Protein AF-0000000071014205 (afdb_homodimer)

pLDDT: mean 85.42, std 15.35, range [27.34, 98.06]

Secondary structure (DSSP, 8-state):
---------HHHHHHHHHHHHHHHHHHH-GGG--HHHHHHHTT--HHHHHHHHSSHHHHHHHHHHHHHHHHHHHHHHHHHHHHTT---HHHHHHHHHHHIIIIIHHHHHHHHHTT-GGGGHHHHHHHHHHHHHHHTTS-TTSS-HHHHHHHHHHHHHHIIIIIHHHHHHTT--TTHHHHHHHHHHHHHHHSS---/---------HHHHHHHHHHHHHHHHHHH-GGG--HHHHHHHTT--HHHHHHHHSSHHHHHHHHHHHHHHHHHHHHHHHHHHIIIII--HHHHHHHHHHHIIIIIHHHHHHHHHTT-GGGGHHHHHHHHHHHHHHHTTS-TTSS-HHHHHHHHHHHHHHIIIIIHHHHHHTT--TTHHHHHHHHHHHHHHHSS---

Sequence (390 aa):
MSTIRKRLSPEQSRDAAIEAARALLVESGPQAVTLKAVAARIGRTHANLLHHFGSAADLQKALITHLADTITAQIGEAAKRARAGDQNPREVVDMTFDAFARGAGAMASWMILSGNQDALDPILEAIHRLVDDLSEGHEPGRSSIHEETLQLVLTALGDALLGGPMAKALGLPRETARELALKSLVMSHLSSPAVMSTIRKRLSPEQSRDAAIEAARALLVESGPQAVTLKAVAARIGRTHANLLHHFGSAADLQKALITHLADTITAQIGEAAKRARAGDQNPREVVDMTFDAFARGAGAMASWMILSGNQDALDPILEAIHRLVDDLSEGHEPGRSSIHEETLQLVLTALGDALLGGPMAKALGLPRETARELALKSLVMSHLSSPAV

Radius of gyration: 23.27 Å; Cα contacts (8 Å, |Δi|>4): 461; chains: 2; bounding box: 62×55×77 Å

Solvent-accessible surface area (backbone atoms only — not comparable to full-atom values): 20514 Å² total; per-residue (Å²): 131,81,77,68,77,72,76,64,51,72,67,53,47,51,51,50,41,41,53,42,31,51,52,34,22,58,76,65,27,50,83,49,42,34,45,59,54,29,16,59,72,72,73,48,48,52,66,58,40,37,69,75,43,63,44,42,68,46,41,49,34,51,38,48,38,51,49,26,52,54,49,42,52,55,42,45,54,46,46,54,44,24,70,74,66,59,71,42,64,57,57,42,48,51,51,50,37,47,45,17,54,63,26,51,25,53,40,52,51,48,34,50,64,70,66,41,57,74,54,46,46,52,39,46,51,39,49,32,53,45,51,53,62,63,47,77,80,51,74,83,83,34,63,52,65,52,58,52,48,51,50,49,51,22,33,24,35,14,34,43,75,42,32,57,68,47,23,54,54,54,74,43,62,73,58,46,66,59,52,51,49,40,50,52,56,51,49,37,59,60,70,31,70,85,123,129,82,78,70,78,72,76,66,52,72,67,53,47,51,52,51,41,42,52,43,31,51,50,34,23,55,74,64,27,52,82,46,42,33,47,60,54,30,16,58,71,72,74,48,48,50,67,58,42,37,69,76,43,62,43,44,67,47,43,48,36,52,40,47,38,50,49,28,52,54,49,43,53,54,40,44,54,47,45,54,44,25,68,74,67,61,70,42,64,56,58,40,48,51,51,50,37,48,47,18,55,64,27,52,24,52,42,53,52,48,34,50,63,70,65,40,57,74,54,46,46,50,39,44,51,39,49,32,52,46,50,52,62,62,44,76,79,52,74,84,83,34,65,52,67,52,59,53,49,51,51,50,52,23,33,24,35,15,35,44,76,44,31,56,67,48,24,54,54,55,74,42,63,74,57,48,66,59,52,52,50,40,50,52,56,51,48,38,60,59,69,33,70,86,123

Organism: NCBI:txid2759526

Structure (mmCIF, N/CA/C/O backbone):
data_AF-0000000071014205-model_v1
#
loop_
_entity.id
_entity.type
_entity.pdbx_description
1 polymer 'TetR/AcrR family transcriptional regulator'
#
loop_
_atom_site.group_PDB
_atom_site.id
_atom_site.type_symbol
_atom_site.label_atom_id
_atom_site.label_alt_id
_atom_site.label_comp_id
_atom_site.label_asym_id
_atom_site.label_entity_id
_atom_site.label_seq_id
_atom_site.pdbx_PDB_ins_code
_atom_site.Cartn_x
_atom_site.Cartn_y
_atom_site.Cartn_z
_atom_site.occupancy
_atom_site.B_iso_or_equiv
_atom_site.auth_seq_id
_atom_site.auth_comp_id
_atom_site.auth_asym_id
_atom_site.auth_atom_id
_atom_site.pdbx_PDB_model_num
ATOM 1 N N . MET A 1 1 ? -27.219 -25.266 -38.219 1 40.22 1 MET A N 1
ATOM 2 C CA . MET A 1 1 ? -26.562 -26.031 -37.156 1 40.22 1 MET A CA 1
ATOM 3 C C . MET A 1 1 ? -26.438 -25.188 -35.906 1 40.22 1 MET A C 1
ATOM 5 O O . MET A 1 1 ? -25.875 -24.094 -35.938 1 40.22 1 MET A O 1
ATOM 9 N N . SER A 1 2 ? -27.422 -25.188 -35 1 43.88 2 SER A N 1
ATOM 10 C CA . SER A 1 2 ? -27.516 -24.406 -33.75 1 43.88 2 SER A CA 1
ATOM 11 C C . SER A 1 2 ? -26.266 -24.625 -32.906 1 43.88 2 SER A C 1
ATOM 13 O O . SER A 1 2 ? -25.875 -25.75 -32.625 1 43.88 2 SER A O 1
ATOM 15 N N . THR A 1 3 ? -25.297 -23.828 -33.062 1 46 3 THR A N 1
ATOM 16 C CA . THR A 1 3 ? -24.109 -23.906 -32.219 1 46 3 THR A CA 1
ATOM 17 C C . THR A 1 3 ? -24.5 -24.109 -30.75 1 46 3 THR A C 1
ATOM 19 O O . THR A 1 3 ? -25.156 -23.25 -30.156 1 46 3 THR A O 1
ATOM 22 N N . ILE A 1 4 ? -24.812 -25.266 -30.328 1 42.22 4 ILE A N 1
ATOM 23 C CA . ILE A 1 4 ? -25.062 -25.641 -28.953 1 42.22 4 ILE A CA 1
ATOM 24 C C . ILE A 1 4 ? -24.078 -24.922 -28.031 1 42.22 4 ILE A C 1
ATOM 26 O O . ILE A 1 4 ? -22.875 -25.062 -28.172 1 42.22 4 ILE A O 1
ATOM 30 N N . ARG A 1 5 ? -24.469 -23.828 -27.625 1 52 5 ARG A N 1
ATOM 31 C CA . ARG A 1 5 ? -23.703 -23.188 -26.562 1 52 5 ARG A CA 1
ATOM 32 C C . ARG A 1 5 ? -23.297 -24.188 -25.484 1 52 5 ARG A C 1
ATOM 34 O O . ARG A 1 5 ? -24.125 -24.688 -24.734 1 52 5 ARG A O 1
ATOM 41 N N . LYS A 1 6 ? -22.344 -25.031 -25.75 1 51.91 6 LYS A N 1
ATOM 42 C CA . LYS A 1 6 ? -21.812 -26.047 -24.859 1 51.91 6 LYS A CA 1
ATOM 43 C C . LYS A 1 6 ? -21.797 -25.547 -23.406 1 51.91 6 LYS A C 1
ATOM 45 O O . LYS A 1 6 ? -21.234 -24.484 -23.125 1 51.91 6 LYS A O 1
ATOM 50 N N . ARG A 1 7 ? -22.656 -26.094 -22.578 1 61.53 7 ARG A N 1
ATOM 51 C CA . ARG A 1 7 ? -22.766 -25.828 -21.156 1 61.53 7 ARG A CA 1
ATOM 52 C C . ARG A 1 7 ? -21.406 -26.031 -20.469 1 61.53 7 ARG A C 1
ATOM 54 O O . ARG A 1 7 ? -20.797 -27.078 -20.594 1 61.53 7 ARG A O 1
ATOM 61 N N . LEU A 1 8 ? -20.734 -24.922 -20.188 1 65.25 8 LEU A N 1
ATOM 62 C CA . LEU A 1 8 ? -19.484 -25.031 -19.469 1 65.25 8 LEU A CA 1
ATOM 63 C C . LEU A 1 8 ? -19.641 -25.891 -18.219 1 65.25 8 LEU A C 1
ATOM 65 O O . LEU A 1 8 ? -20.688 -25.875 -17.578 1 65.25 8 LEU A O 1
ATOM 69 N N . SER A 1 9 ? -18.719 -26.938 -18.094 1 75.25 9 SER A N 1
ATOM 70 C CA . SER A 1 9 ? -18.688 -27.672 -16.828 1 75.25 9 SER A CA 1
ATOM 71 C C . SER A 1 9 ? -18.594 -26.734 -15.641 1 75.25 9 SER A C 1
ATOM 73 O O . SER A 1 9 ? -18.234 -25.562 -15.797 1 75.25 9 SER A O 1
ATOM 75 N N . PRO A 1 10 ? -19.078 -27.109 -14.5 1 73.69 10 PRO A N 1
ATOM 76 C CA . PRO A 1 10 ? -18.969 -26.281 -13.297 1 73.69 10 PRO A CA 1
ATOM 77 C C . PRO A 1 10 ? -17.547 -25.734 -13.078 1 73.69 10 PRO A C 1
ATOM 79 O O . PRO A 1 10 ? -17.391 -24.594 -12.672 1 73.69 10 PRO A O 1
ATOM 82 N N . GLU A 1 11 ? -16.609 -26.516 -13.336 1 78.19 11 GLU A N 1
ATOM 83 C CA . GLU A 1 11 ? -15.227 -26.094 -13.203 1 78.19 11 GLU A CA 1
ATOM 84 C C . GLU A 1 11 ? -14.867 -25.016 -14.219 1 78.19 11 GLU A C 1
ATOM 86 O O . GLU A 1 11 ? -14.188 -24.047 -13.891 1 78.19 11 GLU A O 1
ATOM 91 N N . GLN A 1 12 ? -15.273 -25.188 -15.391 1 82.62 12 GLN A N 1
ATOM 92 C CA . GLN A 1 12 ? -15.031 -24.203 -16.438 1 82.62 12 GLN A CA 1
ATOM 93 C C . GLN A 1 12 ? -15.734 -22.875 -16.125 1 82.62 12 GLN A C 1
ATOM 95 O O . GLN A 1 12 ? -15.203 -21.797 -16.406 1 82.62 12 GLN A O 1
ATOM 100 N N . SER A 1 13 ? -16.891 -23.047 -15.508 1 84.69 13 SER A N 1
ATOM 101 C CA . SER A 1 13 ? -17.656 -21.859 -15.125 1 84.69 13 SER A CA 1
ATOM 102 C C . SER A 1 13 ? -16.953 -21.078 -14.016 1 84.69 13 SER A C 1
ATOM 104 O O . SER A 1 13 ? -16.906 -19.844 -14.039 1 84.69 13 SER A O 1
ATOM 106 N N . ARG A 1 14 ? -16.359 -21.828 -13.102 1 91.19 14 ARG A N 1
ATOM 107 C CA . ARG A 1 14 ? -15.633 -21.203 -12 1 91.19 14 ARG A CA 1
ATOM 108 C C . ARG A 1 14 ? -14.398 -20.453 -12.516 1 91.19 14 ARG A C 1
ATOM 110 O O . ARG A 1 14 ? -14.125 -19.328 -12.086 1 91.19 14 ARG A O 1
ATOM 117 N N . ASP A 1 15 ? -13.727 -21.078 -13.477 1 93.19 15 ASP A N 1
ATOM 118 C CA . ASP A 1 15 ? -12.539 -20.453 -14.062 1 93.19 15 ASP A CA 1
ATOM 119 C C . ASP A 1 15 ? -12.906 -19.203 -14.844 1 93.19 15 ASP A C 1
ATOM 121 O O . ASP A 1 15 ? -12.203 -18.188 -14.773 1 93.19 15 ASP A O 1
ATOM 125 N N . ALA A 1 16 ? -13.945 -19.297 -15.531 1 95.06 16 ALA A N 1
ATOM 126 C CA . ALA A 1 16 ? -14.422 -18.141 -16.281 1 95.06 16 ALA A CA 1
ATOM 127 C C . ALA A 1 16 ? -14.781 -16.984 -15.344 1 95.06 16 ALA A C 1
ATOM 129 O O . ALA A 1 16 ? -14.523 -15.82 -15.656 1 95.06 16 ALA A O 1
ATOM 130 N N . ALA A 1 17 ? -15.352 -17.359 -14.234 1 96.88 17 ALA A N 1
ATOM 131 C CA . ALA A 1 17 ? -15.734 -16.344 -13.242 1 96.88 17 ALA A CA 1
ATOM 132 C C . ALA A 1 17 ? -14.5 -15.672 -12.656 1 96.88 17 ALA A C 1
ATOM 134 O O . ALA A 1 17 ? -14.484 -14.445 -12.469 1 96.88 17 ALA A O 1
ATOM 135 N N . ILE A 1 18 ? -13.523 -16.453 -12.414 1 96.88 18 ILE A N 1
ATOM 136 C CA . ILE A 1 18 ? -12.289 -15.914 -11.852 1 96.88 18 ILE A CA 1
ATOM 137 C C . ILE A 1 18 ? -11.625 -14.977 -12.859 1 96.88 18 ILE A C 1
ATOM 139 O O . ILE A 1 18 ? -11.156 -13.898 -12.492 1 96.88 18 ILE A O 1
ATOM 143 N N . GLU A 1 19 ? -11.633 -15.344 -14.117 1 96.81 19 GLU A N 1
ATOM 144 C CA . GLU A 1 19 ? -11.047 -14.508 -15.156 1 96.81 19 GLU A CA 1
ATOM 145 C C . GLU A 1 19 ? -11.836 -13.211 -15.32 1 96.81 19 GLU A C 1
ATOM 147 O O . GLU A 1 19 ? -11.25 -12.141 -15.508 1 96.81 19 GLU A O 1
ATOM 152 N N . ALA A 1 20 ? -13.086 -13.352 -15.242 1 97.88 20 ALA A N 1
ATOM 153 C CA . ALA A 1 20 ? -13.945 -12.172 -15.305 1 97.88 20 ALA A CA 1
ATOM 154 C C . ALA A 1 20 ? -13.711 -11.25 -14.109 1 97.88 20 ALA A C 1
ATOM 156 O O . ALA A 1 20 ? -13.664 -10.031 -14.258 1 97.88 20 ALA A O 1
ATOM 157 N N . ALA A 1 21 ? -13.602 -11.852 -12.969 1 98 21 ALA A N 1
ATOM 158 C CA . ALA A 1 21 ? -13.312 -11.094 -11.758 1 98 21 ALA A CA 1
ATOM 159 C C . ALA A 1 21 ? -11.992 -10.336 -11.883 1 98 21 ALA A C 1
ATOM 161 O O . ALA A 1 21 ? -11.906 -9.164 -11.5 1 98 21 ALA A O 1
ATOM 162 N N . ARG A 1 22 ? -11.023 -11 -12.375 1 97 22 ARG A N 1
ATOM 163 C CA . ARG A 1 22 ? -9.727 -10.367 -12.586 1 97 22 ARG A CA 1
ATOM 164 C C . ARG A 1 22 ? -9.844 -9.172 -13.531 1 97 22 ARG A C 1
ATOM 166 O O . ARG A 1 22 ? -9.258 -8.117 -13.281 1 97 22 ARG A O 1
ATOM 173 N N . ALA A 1 23 ? -10.562 -9.344 -14.594 1 97.56 23 ALA A N 1
ATOM 174 C CA . ALA A 1 23 ? -10.75 -8.258 -15.562 1 97.56 23 ALA A CA 1
ATOM 175 C C . ALA A 1 23 ? -11.438 -7.059 -14.906 1 97.56 23 ALA A C 1
ATOM 177 O O . ALA A 1 23 ? -11.023 -5.914 -15.117 1 97.56 23 ALA A O 1
ATOM 178 N N . LEU A 1 24 ? -12.445 -7.312 -14.148 1 97.62 24 LEU A N 1
ATOM 179 C CA . LEU A 1 24 ? -13.156 -6.25 -13.438 1 97.62 24 LEU A CA 1
ATOM 180 C C . LEU A 1 24 ? -12.227 -5.539 -12.461 1 97.62 24 LEU A C 1
ATOM 182 O O . LEU A 1 24 ? -12.281 -4.312 -12.328 1 97.62 24 LEU A O 1
ATOM 186 N N . LEU A 1 25 ? -11.445 -6.309 -11.805 1 96.56 25 LEU A N 1
ATOM 187 C CA . LEU A 1 25 ? -10.469 -5.762 -10.867 1 96.56 25 LEU A CA 1
ATOM 188 C C . LEU A 1 25 ? -9.539 -4.777 -11.562 1 96.56 25 LEU A C 1
ATOM 190 O O . LEU A 1 25 ? -9.32 -3.668 -11.07 1 96.56 25 LEU A O 1
ATOM 194 N N . VAL A 1 26 ? -9.047 -5.145 -12.688 1 95.12 26 VAL A N 1
ATOM 195 C CA . VAL A 1 26 ? -8.078 -4.336 -13.414 1 95.12 26 VAL A CA 1
ATOM 196 C C . VAL A 1 26 ? -8.766 -3.107 -14.008 1 95.12 26 VAL A C 1
ATOM 198 O O . VAL A 1 26 ? -8.219 -2.006 -13.977 1 95.12 26 VAL A O 1
ATOM 201 N N . GLU A 1 27 ? -9.969 -3.258 -14.438 1 94.88 27 GLU A N 1
ATOM 202 C CA . GLU A 1 27 ? -10.695 -2.209 -15.148 1 94.88 27 GLU A CA 1
ATOM 203 C C . GLU A 1 27 ? -11.281 -1.188 -14.172 1 94.88 27 GLU A C 1
ATOM 205 O O . GLU A 1 27 ? -11.297 0.01 -14.461 1 94.88 27 GLU A O 1
ATOM 210 N N . SER A 1 28 ? -11.797 -1.738 -13.008 1 94.19 28 SER A N 1
ATOM 211 C CA . SER A 1 28 ? -12.641 -0.87 -12.203 1 94.19 28 SER A CA 1
ATOM 212 C C . SER A 1 28 ? -12.266 -0.939 -10.727 1 94.19 28 SER A C 1
ATOM 214 O O . SER A 1 28 ? -12.844 -0.231 -9.898 1 94.19 28 SER A O 1
ATOM 216 N N . GLY A 1 29 ? -11.273 -1.755 -10.414 1 94.38 29 GLY A N 1
ATOM 217 C CA . GLY A 1 29 ? -10.828 -1.83 -9.031 1 94.38 29 GLY A CA 1
ATOM 218 C C . GLY A 1 29 ? -11.531 -2.912 -8.234 1 94.38 29 GLY A C 1
ATOM 219 O O . GLY A 1 29 ? -12.453 -3.557 -8.734 1 94.38 29 GLY A O 1
ATOM 220 N N . PRO A 1 30 ? -11.141 -3.143 -7 1 94.19 30 PRO A N 1
ATOM 221 C CA . PRO A 1 30 ? -11.625 -4.273 -6.203 1 94.19 30 PRO A CA 1
ATOM 222 C C . PRO A 1 30 ? -13.102 -4.152 -5.836 1 94.19 30 PRO A C 1
ATOM 224 O O . PRO A 1 30 ? -13.789 -5.164 -5.676 1 94.19 30 PRO A O 1
ATOM 227 N N . GLN A 1 31 ? -13.609 -2.98 -5.688 1 90.75 31 GLN A N 1
ATOM 228 C CA . GLN A 1 31 ? -15 -2.773 -5.324 1 90.75 31 GLN A CA 1
ATOM 229 C C . GLN A 1 31 ? -15.938 -3.291 -6.414 1 90.75 31 GLN A C 1
ATOM 231 O O . GLN A 1 31 ? -17.109 -3.574 -6.152 1 90.75 31 GLN A O 1
ATOM 236 N N . ALA A 1 32 ? -15.461 -3.41 -7.559 1 95.19 32 ALA A N 1
ATOM 237 C CA . ALA A 1 32 ? -16.266 -3.822 -8.703 1 95.19 32 ALA A CA 1
ATOM 238 C C . ALA A 1 32 ? -16.375 -5.344 -8.781 1 95.19 32 ALA A C 1
ATOM 240 O O . ALA A 1 32 ? -17.188 -5.879 -9.531 1 95.19 32 ALA A O 1
ATOM 241 N N . VAL A 1 33 ? -15.562 -6.035 -8.031 1 96.5 33 VAL A N 1
ATOM 242 C CA . VAL A 1 33 ? -15.555 -7.492 -8.062 1 96.5 33 VAL A CA 1
ATOM 243 C C . VAL A 1 33 ? -16.688 -8.031 -7.184 1 96.5 33 VAL A C 1
ATOM 245 O O . VAL A 1 33 ? -16.453 -8.461 -6.055 1 96.5 33 VAL A O 1
ATOM 248 N N . THR A 1 34 ? -17.891 -7.984 -7.715 1 96.81 34 THR A N 1
ATOM 249 C CA . THR A 1 34 ? -19.094 -8.484 -7.035 1 96.81 34 THR A CA 1
ATOM 250 C C . THR A 1 34 ? -19.672 -9.688 -7.773 1 96.81 34 THR A C 1
ATOM 252 O O . THR A 1 34 ? -19.359 -9.922 -8.945 1 96.81 34 THR A O 1
ATOM 255 N N . LEU A 1 35 ? -20.484 -10.43 -6.988 1 97.44 35 LEU A N 1
ATOM 256 C CA . LEU A 1 35 ? -21.141 -11.57 -7.617 1 97.44 35 LEU A CA 1
ATOM 257 C C . LEU A 1 35 ? -22 -11.117 -8.797 1 97.44 35 LEU A C 1
ATOM 259 O O . LEU A 1 35 ? -21.969 -11.734 -9.867 1 97.44 35 LEU A O 1
ATOM 263 N N . LYS A 1 36 ? -22.719 -10.023 -8.617 1 97.38 36 LYS A N 1
ATOM 264 C CA . LYS A 1 36 ? -23.609 -9.5 -9.656 1 97.38 36 LYS A CA 1
ATOM 265 C C . LYS A 1 36 ? -22.812 -9.078 -10.891 1 97.38 36 LYS A C 1
ATOM 267 O O . LYS A 1 36 ? -23.172 -9.453 -12.016 1 97.38 36 LYS A O 1
ATOM 272 N N . ALA A 1 37 ? -21.766 -8.352 -10.781 1 97.62 37 ALA A N 1
ATOM 273 C CA . ALA A 1 37 ? -20.969 -7.84 -11.898 1 97.62 37 ALA A CA 1
ATOM 274 C C . ALA A 1 37 ? -20.281 -8.977 -12.648 1 97.62 37 ALA A C 1
ATOM 276 O O . ALA A 1 37 ? -20.25 -8.984 -13.883 1 97.62 37 ALA A O 1
ATOM 277 N N . VAL A 1 38 ? -19.719 -9.938 -11.898 1 97.94 38 VAL A N 1
ATOM 278 C CA . VAL A 1 38 ? -19.031 -11.062 -12.508 1 97.94 38 VAL A CA 1
ATOM 279 C C . VAL A 1 38 ? -20.031 -11.938 -13.273 1 97.94 38 VAL A C 1
ATOM 281 O O . VAL A 1 38 ? -19.75 -12.359 -14.398 1 97.94 38 VAL A O 1
ATOM 284 N N . ALA A 1 39 ? -21.172 -12.18 -12.648 1 97.31 39 ALA A N 1
ATOM 285 C CA . ALA A 1 39 ? -22.203 -12.977 -13.297 1 97.31 39 ALA A CA 1
ATOM 286 C C . ALA A 1 39 ? -22.609 -12.352 -14.633 1 97.31 39 ALA A C 1
ATOM 288 O O . ALA A 1 39 ? -22.688 -13.055 -15.648 1 97.31 39 ALA A O 1
ATOM 289 N N . ALA A 1 40 ? -22.828 -11.086 -14.648 1 97.06 40 ALA A N 1
ATOM 290 C CA . ALA A 1 40 ? -23.219 -10.367 -15.852 1 97.06 40 ALA A CA 1
ATOM 291 C C . ALA A 1 40 ? -22.156 -10.484 -16.938 1 97.06 40 ALA A C 1
ATOM 293 O O . ALA A 1 40 ? -22.484 -10.672 -18.109 1 97.06 40 ALA A O 1
ATOM 294 N N . ARG A 1 41 ? -20.969 -10.469 -16.562 1 96.19 41 ARG A N 1
ATOM 295 C CA . ARG A 1 41 ? -19.859 -10.477 -17.516 1 96.19 41 ARG A CA 1
ATOM 296 C C . ARG A 1 41 ? -19.734 -11.828 -18.188 1 96.19 41 ARG A C 1
ATOM 298 O O . ARG A 1 41 ? -19.328 -11.906 -19.359 1 96.19 41 ARG A O 1
ATOM 305 N N . ILE A 1 42 ? -20.062 -12.867 -17.516 1 96 42 ILE A N 1
ATOM 306 C CA . ILE A 1 42 ? -19.859 -14.188 -18.094 1 96 42 ILE A CA 1
ATOM 307 C C . ILE A 1 42 ? -21.203 -14.766 -18.547 1 96 42 ILE A C 1
ATOM 309 O O . ILE A 1 42 ? -21.297 -15.953 -18.875 1 96 42 ILE A O 1
ATOM 313 N N . GLY A 1 43 ? -22.25 -13.961 -18.469 1 95.44 43 GLY A N 1
ATOM 314 C CA . GLY A 1 43 ? -23.562 -14.375 -18.953 1 95.44 43 GLY A CA 1
ATOM 315 C C . GLY A 1 43 ? -24.219 -15.414 -18.062 1 95.44 43 GLY A C 1
ATOM 316 O O . GLY A 1 43 ? -24.797 -16.375 -18.562 1 95.44 43 GLY A O 1
ATOM 317 N N . ARG A 1 44 ? -24.062 -15.281 -16.781 1 95.25 44 ARG A N 1
ATOM 318 C CA . ARG A 1 44 ? -24.703 -16.156 -15.812 1 95.25 44 ARG A CA 1
ATOM 319 C C . ARG A 1 44 ? -25.562 -15.336 -14.844 1 95.25 44 ARG A C 1
ATOM 321 O O . ARG A 1 44 ? -25.531 -14.109 -14.859 1 95.25 44 ARG A O 1
ATOM 328 N N . THR A 1 45 ? -26.297 -16.094 -14.039 1 93.81 45 THR A N 1
ATOM 329 C CA . THR A 1 45 ? -27.156 -15.422 -13.062 1 93.81 45 THR A CA 1
ATOM 330 C C . THR A 1 45 ? -26.406 -15.219 -11.742 1 93.81 45 THR A C 1
ATOM 332 O O . THR A 1 45 ? -25.438 -15.93 -11.453 1 93.81 45 THR A O 1
ATOM 335 N N . HIS A 1 46 ? -26.906 -14.211 -10.984 1 94.88 46 HIS A N 1
ATOM 336 C CA . HIS A 1 46 ? -26.406 -14.008 -9.633 1 94.88 46 HIS A CA 1
ATOM 337 C C . HIS A 1 46 ? -26.516 -15.281 -8.805 1 94.88 46 HIS A C 1
ATOM 339 O O . HIS A 1 46 ? -25.594 -15.625 -8.062 1 94.88 46 HIS A O 1
ATOM 345 N N . ALA A 1 47 ? -27.594 -16.016 -8.992 1 93.75 47 ALA A N 1
ATOM 346 C CA . ALA A 1 47 ? -27.844 -17.25 -8.258 1 93.75 47 ALA A CA 1
ATOM 347 C C . ALA A 1 47 ? -26.797 -18.297 -8.586 1 93.75 47 ALA A C 1
ATOM 349 O O . ALA A 1 47 ? -26.359 -19.047 -7.711 1 93.75 47 ALA A O 1
ATOM 350 N N . ASN A 1 48 ? -26.469 -18.359 -9.766 1 93.5 48 ASN A N 1
ATOM 351 C CA . ASN A 1 48 ? -25.438 -19.297 -10.211 1 93.5 48 ASN A CA 1
ATOM 352 C C . ASN A 1 48 ? -24.094 -19.031 -9.523 1 93.5 48 ASN A C 1
ATOM 354 O O . ASN A 1 48 ? -23.453 -19.953 -9.031 1 93.5 48 ASN A O 1
ATOM 358 N N . LEU A 1 49 ? -23.672 -17.75 -9.445 1 95.19 49 LEU A N 1
ATOM 359 C CA . LEU A 1 49 ? -22.406 -17.375 -8.805 1 95.19 49 LEU A CA 1
ATOM 360 C C . LEU A 1 49 ? -22.484 -17.594 -7.297 1 95.19 49 LEU A C 1
ATOM 362 O O . LEU A 1 49 ? -21.5 -18 -6.668 1 95.19 49 LEU A O 1
ATOM 366 N N . LEU A 1 50 ? -23.672 -17.281 -6.766 1 94.94 50 LEU A N 1
ATOM 367 C CA . LEU A 1 50 ? -23.875 -17.516 -5.34 1 94.94 50 LEU A CA 1
ATOM 368 C C . LEU A 1 50 ? -23.688 -18.984 -4.988 1 94.94 50 LEU A C 1
ATOM 370 O O . LEU A 1 50 ? -23.125 -19.312 -3.939 1 94.94 50 LEU A O 1
ATOM 374 N N . HIS A 1 51 ? -24.141 -19.828 -5.836 1 93.88 51 HIS A N 1
ATOM 375 C CA . HIS A 1 51 ? -23.984 -21.266 -5.637 1 93.88 51 HIS A CA 1
ATOM 376 C C . HIS A 1 51 ? -22.531 -21.688 -5.676 1 93.88 51 HIS A C 1
ATOM 378 O O . HIS A 1 51 ? -22.078 -22.5 -4.867 1 93.88 51 HIS A O 1
ATOM 384 N N . HIS A 1 52 ? -21.734 -21.094 -6.523 1 93.38 52 HIS A N 1
ATOM 385 C CA . HIS A 1 52 ? -20.344 -21.484 -6.715 1 93.38 52 HIS A CA 1
ATOM 386 C C . HIS A 1 52 ? -19.453 -20.875 -5.633 1 93.38 52 HIS A C 1
ATOM 388 O O . HIS A 1 52 ? -18.531 -21.531 -5.148 1 93.38 52 HIS A O 1
ATOM 394 N N . PHE A 1 53 ? -19.672 -19.609 -5.238 1 95.25 53 PHE A N 1
ATOM 395 C CA . PHE A 1 53 ? -18.719 -18.906 -4.398 1 95.25 53 PHE A CA 1
ATOM 396 C C . PHE A 1 53 ? -19.312 -18.578 -3.037 1 95.25 53 PHE A C 1
ATOM 398 O O . PHE A 1 53 ? -18.594 -18.391 -2.059 1 95.25 53 PHE A O 1
ATOM 405 N N . GLY A 1 54 ? -20.578 -18.5 -2.969 1 94 54 GLY A N 1
ATOM 406 C CA . GLY A 1 54 ? -21.25 -18.219 -1.709 1 94 54 GLY A CA 1
ATOM 407 C C . GLY A 1 54 ? -21.422 -16.719 -1.457 1 94 54 GLY A C 1
ATOM 408 O O . GLY A 1 54 ? -22.531 -16.25 -1.221 1 94 54 GLY A O 1
ATOM 409 N N . SER A 1 55 ? -20.281 -15.922 -1.485 1 93.44 55 SER A N 1
ATOM 410 C CA . SER A 1 55 ? -20.328 -14.484 -1.224 1 93.44 55 SER A CA 1
ATOM 411 C C . SER A 1 55 ? -19.312 -13.734 -2.074 1 93.44 55 SER A C 1
ATOM 413 O O . SER A 1 55 ? -18.438 -14.352 -2.697 1 93.44 55 SER A O 1
ATOM 415 N N . ALA A 1 56 ? -19.484 -12.453 -2.111 1 91.94 56 ALA A N 1
ATOM 416 C CA . ALA A 1 56 ? -18.5 -11.625 -2.799 1 91.94 56 ALA A CA 1
ATOM 417 C C . ALA A 1 56 ? -17.125 -11.758 -2.158 1 91.94 56 ALA A C 1
ATOM 419 O O . ALA A 1 56 ? -16.094 -11.789 -2.857 1 91.94 56 ALA A O 1
ATOM 420 N N . ALA A 1 57 ? -17.094 -11.898 -0.835 1 90.5 57 ALA A N 1
ATOM 421 C CA . ALA A 1 57 ? -15.844 -12.07 -0.106 1 90.5 57 ALA A CA 1
ATOM 422 C C . ALA A 1 57 ? -15.164 -13.383 -0.49 1 90.5 57 ALA A C 1
ATOM 424 O O . ALA A 1 57 ? -13.945 -13.422 -0.679 1 90.5 57 ALA A O 1
ATOM 425 N N . ASP A 1 58 ? -15.93 -14.375 -0.644 1 92.62 58 ASP A N 1
ATOM 426 C CA . ASP A 1 58 ? -15.375 -15.672 -1.015 1 92.62 58 ASP A CA 1
ATOM 427 C C . ASP A 1 58 ? -14.891 -15.664 -2.465 1 92.62 58 ASP A C 1
ATOM 429 O O . ASP A 1 58 ? -13.906 -16.328 -2.797 1 92.62 58 ASP A O 1
ATOM 433 N N . LEU A 1 59 ? -15.648 -14.984 -3.312 1 94.75 59 LEU A N 1
ATOM 434 C CA . LEU A 1 59 ? -15.195 -14.797 -4.684 1 94.75 59 LEU A CA 1
ATOM 435 C C . LEU A 1 59 ? -13.859 -14.055 -4.719 1 94.75 59 LEU A C 1
ATOM 437 O O . LEU A 1 59 ? -12.945 -14.453 -5.441 1 94.75 59 LEU A O 1
ATOM 441 N N . GLN A 1 60 ? -13.719 -13.023 -3.979 1 93.5 60 GLN A N 1
ATOM 442 C CA . GLN A 1 60 ? -12.484 -12.25 -3.906 1 93.5 60 GLN A CA 1
ATOM 443 C C . GLN A 1 60 ? -11.344 -13.086 -3.348 1 93.5 60 GLN A C 1
ATOM 445 O O . GLN A 1 60 ? -10.211 -13 -3.83 1 93.5 60 GLN A O 1
ATOM 450 N N . LYS A 1 61 ? -11.656 -13.914 -2.361 1 92.56 61 LYS A N 1
ATOM 451 C CA . LYS A 1 61 ? -10.656 -14.836 -1.814 1 92.56 61 LYS A CA 1
ATOM 452 C C . LYS A 1 61 ? -10.172 -15.812 -2.877 1 92.56 61 LYS A C 1
ATOM 454 O O . LYS A 1 61 ? -8.969 -16.078 -2.977 1 92.56 61 LYS A O 1
ATOM 459 N N . ALA A 1 62 ? -11.133 -16.297 -3.623 1 93.81 62 ALA A N 1
ATOM 460 C CA . ALA A 1 62 ? -10.773 -17.203 -4.703 1 93.81 62 ALA A CA 1
ATOM 461 C C . ALA A 1 62 ? -9.898 -16.516 -5.742 1 93.81 62 ALA A C 1
ATOM 463 O O . ALA A 1 62 ? -8.93 -17.094 -6.234 1 93.81 62 ALA A O 1
ATOM 464 N N . LEU A 1 63 ? -10.227 -15.32 -6.074 1 95.12 63 LEU A N 1
ATOM 465 C CA . LEU A 1 63 ? -9.469 -14.539 -7.047 1 95.12 63 LEU A CA 1
ATOM 466 C C . LEU A 1 63 ? -8.047 -14.289 -6.559 1 95.12 63 LEU A C 1
ATOM 468 O O . LEU A 1 63 ? -7.082 -14.531 -7.285 1 95.12 63 LEU A O 1
ATOM 472 N N . ILE A 1 64 ? -7.879 -13.836 -5.363 1 93.5 64 ILE A N 1
ATOM 473 C CA . ILE A 1 64 ? -6.555 -13.484 -4.859 1 93.5 64 ILE A CA 1
ATOM 474 C C . ILE A 1 64 ? -5.707 -14.75 -4.715 1 93.5 64 ILE A C 1
ATOM 476 O O . ILE A 1 64 ? -4.488 -14.711 -4.914 1 93.5 64 ILE A O 1
ATOM 480 N N . THR A 1 65 ? -6.332 -15.867 -4.352 1 92.5 65 THR A N 1
ATOM 481 C CA . THR A 1 65 ? -5.621 -17.141 -4.301 1 92.5 65 THR A CA 1
ATOM 482 C C . THR A 1 65 ? -5.082 -17.516 -5.68 1 92.5 65 THR A C 1
ATOM 484 O O . THR A 1 65 ? -3.912 -17.875 -5.816 1 92.5 65 THR A O 1
ATOM 487 N N . HIS A 1 66 ? -5.934 -17.328 -6.613 1 92.88 66 HIS A N 1
ATOM 488 C CA . HIS A 1 66 ? -5.527 -17.625 -7.984 1 92.88 66 HIS A CA 1
ATOM 489 C C . HIS A 1 66 ? -4.383 -16.703 -8.422 1 92.88 66 HIS A C 1
ATOM 491 O O . HIS A 1 66 ? -3.402 -17.172 -9.008 1 92.88 66 HIS A O 1
ATOM 497 N N . LEU A 1 67 ? -4.488 -15.477 -8.156 1 92.25 67 LEU A N 1
ATOM 498 C CA . LEU A 1 67 ? -3.447 -14.516 -8.508 1 92.25 67 LEU A CA 1
ATOM 499 C C . LEU A 1 67 ? -2.139 -14.844 -7.797 1 92.25 67 LEU A C 1
ATOM 501 O O . LEU A 1 67 ? -1.078 -14.883 -8.43 1 92.25 67 LEU A O 1
ATOM 505 N N . ALA A 1 68 ? -2.211 -15.109 -6.523 1 90.94 68 ALA A N 1
ATOM 506 C CA . ALA A 1 68 ? -1.024 -15.422 -5.734 1 90.94 68 ALA A CA 1
ATOM 507 C C . ALA A 1 68 ? -0.301 -16.641 -6.293 1 90.94 68 ALA A C 1
ATOM 509 O O . ALA A 1 68 ? 0.916 -16.625 -6.488 1 90.94 68 ALA A O 1
ATOM 510 N N . ASP A 1 69 ? -1.057 -17.656 -6.586 1 90 69 ASP A N 1
ATOM 511 C CA . ASP A 1 69 ? -0.476 -18.906 -7.09 1 90 69 ASP A CA 1
ATOM 512 C C . ASP A 1 69 ? 0.174 -18.688 -8.453 1 90 69 ASP A C 1
ATOM 514 O O . ASP A 1 69 ? 1.302 -19.125 -8.688 1 90 69 ASP A O 1
ATOM 518 N N . THR A 1 70 ? -0.496 -18.016 -9.281 1 89.06 70 THR A N 1
ATOM 519 C CA . THR A 1 70 ? -0.015 -17.797 -10.641 1 89.06 70 THR A CA 1
ATOM 520 C C . THR A 1 70 ? 1.209 -16.875 -10.633 1 89.06 70 THR A C 1
ATOM 522 O O . THR A 1 70 ? 2.211 -17.172 -11.289 1 89.06 70 THR A O 1
ATOM 525 N N . ILE A 1 71 ? 1.174 -15.883 -9.82 1 87.69 71 ILE A N 1
ATOM 526 C CA . ILE A 1 71 ? 2.238 -14.883 -9.773 1 87.69 71 ILE A CA 1
ATOM 527 C C . ILE A 1 71 ? 3.494 -15.5 -9.164 1 87.69 71 ILE A C 1
ATOM 529 O O . ILE A 1 71 ? 4.59 -15.367 -9.719 1 87.69 71 ILE A O 1
ATOM 533 N N . THR A 1 72 ? 3.309 -16.156 -8.07 1 89.12 72 THR A N 1
ATOM 534 C CA . THR A 1 72 ? 4.473 -16.734 -7.406 1 89.12 72 THR A CA 1
ATOM 535 C C . THR A 1 72 ? 5.094 -17.844 -8.266 1 89.12 72 THR A C 1
ATOM 537 O O . THR A 1 72 ? 6.312 -18 -8.281 1 89.12 72 THR A O 1
ATOM 540 N N . ALA A 1 73 ? 4.289 -18.562 -8.969 1 86.81 73 ALA A N 1
ATOM 541 C CA . ALA A 1 73 ? 4.812 -19.594 -9.859 1 86.81 73 ALA A CA 1
ATOM 542 C C . ALA A 1 73 ? 5.676 -18.984 -10.961 1 86.81 73 ALA A C 1
ATOM 544 O O . ALA A 1 73 ? 6.77 -19.469 -11.242 1 86.81 73 ALA A O 1
ATOM 545 N N . GLN A 1 74 ? 5.219 -17.922 -11.516 1 86.69 74 GLN A N 1
ATOM 546 C CA . GLN A 1 74 ? 5.934 -17.25 -12.602 1 86.69 74 GLN A CA 1
ATOM 547 C C . GLN A 1 74 ? 7.215 -16.594 -12.102 1 86.69 74 GLN A C 1
ATOM 549 O O . GLN A 1 74 ? 8.273 -16.734 -12.711 1 86.69 74 GLN A O 1
ATOM 554 N N . ILE A 1 75 ? 7.133 -15.938 -11.016 1 85.81 75 ILE A N 1
ATOM 555 C CA . ILE A 1 75 ? 8.297 -15.258 -10.445 1 85.81 75 ILE A CA 1
ATOM 556 C C . ILE A 1 75 ? 9.32 -16.297 -9.984 1 85.81 75 ILE A C 1
ATOM 558 O O . ILE A 1 75 ? 10.523 -16.078 -10.117 1 85.81 75 ILE A O 1
ATOM 562 N N . GLY A 1 76 ? 8.797 -17.375 -9.438 1 84.25 76 GLY A N 1
ATOM 563 C CA . GLY A 1 76 ? 9.672 -18.469 -9.008 1 84.25 76 GLY A CA 1
ATOM 564 C C . GLY A 1 76 ? 10.523 -19.031 -10.125 1 84.25 76 GLY A C 1
ATOM 565 O O . GLY A 1 76 ? 11.727 -19.25 -9.945 1 84.25 76 GLY A O 1
ATOM 566 N N . GLU A 1 77 ? 9.93 -19.188 -11.242 1 84.12 77 GLU A N 1
ATOM 567 C CA . GLU A 1 77 ? 10.664 -19.688 -12.398 1 84.12 77 GLU A CA 1
ATOM 568 C C . GLU A 1 77 ? 11.742 -18.703 -12.836 1 84.12 77 GLU A C 1
ATOM 570 O O . GLU A 1 77 ? 12.875 -19.109 -13.141 1 84.12 77 GLU A O 1
ATOM 575 N N . ALA A 1 78 ? 11.383 -17.469 -12.867 1 82 78 ALA A N 1
ATOM 576 C CA . ALA A 1 78 ? 12.336 -16.438 -13.25 1 82 78 ALA A CA 1
ATOM 577 C C . ALA A 1 78 ? 13.477 -16.344 -12.242 1 82 78 ALA A C 1
ATOM 579 O O . ALA A 1 78 ? 14.633 -16.156 -12.617 1 82 78 ALA A O 1
ATOM 580 N N . ALA A 1 79 ? 13.133 -16.453 -10.977 1 80 79 ALA A N 1
ATOM 581 C CA . ALA A 1 79 ? 14.117 -16.359 -9.914 1 80 79 ALA A CA 1
ATOM 582 C C . ALA A 1 79 ? 15.102 -17.516 -9.961 1 80 79 ALA A C 1
ATOM 584 O O . ALA A 1 79 ? 16.312 -17.344 -9.742 1 80 79 ALA A O 1
ATOM 585 N N . LYS A 1 80 ? 14.648 -18.688 -10.25 1 78.81 80 LYS A N 1
ATOM 586 C CA . LYS A 1 80 ? 15.508 -19.859 -10.375 1 78.81 80 LYS A CA 1
ATOM 587 C C . LYS A 1 80 ? 16.469 -19.719 -11.555 1 78.81 80 LYS A C 1
ATOM 589 O O . LYS A 1 80 ? 17.641 -20.062 -11.453 1 78.81 80 LYS A O 1
ATOM 594 N N . ARG A 1 81 ? 15.961 -19.125 -12.586 1 77 81 ARG A N 1
ATOM 595 C CA . ARG A 1 81 ? 16.812 -18.875 -13.758 1 77 81 ARG A CA 1
ATOM 596 C C . ARG A 1 81 ? 17.875 -17.844 -13.453 1 77 81 ARG A C 1
ATOM 598 O O . ARG A 1 81 ? 19.031 -18 -13.836 1 77 81 ARG A O 1
ATOM 605 N N . ALA A 1 82 ? 17.5 -16.781 -12.789 1 71.44 82 ALA A N 1
ATOM 606 C CA . ALA A 1 82 ? 18.422 -15.719 -12.445 1 71.44 82 ALA A CA 1
ATOM 607 C C . ALA A 1 82 ? 19.547 -16.219 -11.531 1 71.44 82 ALA A C 1
ATOM 609 O O . ALA A 1 82 ? 20.688 -15.805 -11.656 1 71.44 82 ALA A O 1
ATOM 610 N N . ARG A 1 83 ? 19.234 -17.047 -10.664 1 69.06 83 ARG A N 1
ATOM 611 C CA . ARG A 1 83 ? 20.219 -17.594 -9.727 1 69.06 83 ARG A CA 1
ATOM 612 C C . ARG A 1 83 ? 21.141 -18.594 -10.414 1 69.06 83 ARG A C 1
ATOM 614 O O . ARG A 1 83 ? 22.297 -18.75 -10.008 1 69.06 83 ARG A O 1
ATOM 621 N N . ALA A 1 84 ? 20.703 -19.328 -11.336 1 65.31 84 ALA A N 1
ATOM 622 C CA . ALA A 1 84 ? 21.5 -20.312 -12.062 1 65.31 84 ALA A CA 1
ATOM 623 C C . ALA A 1 84 ? 22.484 -19.641 -13.016 1 65.31 84 ALA A C 1
ATOM 625 O O . ALA A 1 84 ? 23.219 -20.312 -13.734 1 65.31 84 ALA A O 1
ATOM 626 N N . GLY A 1 85 ? 22.719 -18.344 -12.844 1 61.28 85 GLY A N 1
ATOM 627 C CA . GLY A 1 85 ? 23.75 -17.688 -13.625 1 61.28 85 GLY A CA 1
ATOM 628 C C . GLY A 1 85 ? 23.203 -16.766 -14.695 1 61.28 85 GLY A C 1
ATOM 629 O O . GLY A 1 85 ? 23.969 -16.078 -15.367 1 61.28 85 GLY A O 1
ATOM 630 N N . ASP A 1 86 ? 21.969 -16.922 -15.055 1 56.38 86 ASP A N 1
ATOM 631 C CA . ASP A 1 86 ? 21.422 -16 -16.047 1 56.38 86 ASP A CA 1
ATOM 632 C C . ASP A 1 86 ? 20.953 -14.703 -15.398 1 56.38 86 ASP A C 1
ATOM 634 O O . ASP A 1 86 ? 19.969 -14.102 -15.852 1 56.38 86 ASP A O 1
ATOM 638 N N . GLN A 1 87 ? 21.703 -13.984 -14.695 1 57.81 87 GLN A N 1
ATOM 639 C CA . GLN A 1 87 ? 21.703 -12.828 -13.805 1 57.81 87 GLN A CA 1
ATOM 640 C C . GLN A 1 87 ? 20.719 -11.766 -14.281 1 57.81 87 GLN A C 1
ATOM 642 O O . GLN A 1 87 ? 21.141 -10.719 -14.797 1 57.81 87 GLN A O 1
ATOM 647 N N . ASN A 1 88 ? 19.438 -12.141 -14.508 1 76.25 88 ASN A N 1
ATOM 648 C CA . ASN A 1 88 ? 18.703 -10.93 -14.859 1 76.25 88 ASN A CA 1
ATOM 649 C C . ASN A 1 88 ? 17.703 -10.547 -13.773 1 76.25 88 ASN A C 1
ATOM 651 O O . ASN A 1 88 ? 16.5 -10.812 -13.906 1 76.25 88 ASN A O 1
ATOM 655 N N . PRO A 1 89 ? 18.141 -10.039 -12.625 1 82.56 89 PRO A N 1
ATOM 656 C CA . PRO A 1 89 ? 17.25 -9.594 -11.555 1 82.56 89 PRO A CA 1
ATOM 657 C C . PRO A 1 89 ? 16.141 -8.68 -12.055 1 82.56 89 PRO A C 1
ATOM 659 O O . PRO A 1 89 ? 15.109 -8.531 -11.383 1 82.56 89 PRO A O 1
ATOM 662 N N . ARG A 1 90 ? 16.312 -8.18 -13.273 1 90.75 90 ARG A N 1
ATOM 663 C CA . ARG A 1 90 ? 15.32 -7.277 -13.844 1 90.75 90 ARG A CA 1
ATOM 664 C C . ARG A 1 90 ? 14.008 -8 -14.117 1 90.75 90 ARG A C 1
ATOM 666 O O . ARG A 1 90 ? 12.93 -7.453 -13.883 1 90.75 90 ARG A O 1
ATOM 673 N N . GLU A 1 91 ? 14.141 -9.172 -14.523 1 90.31 91 GLU A N 1
ATOM 674 C CA . GLU A 1 91 ? 12.938 -9.93 -14.836 1 90.31 91 GLU A CA 1
ATOM 675 C C . GLU A 1 91 ? 12.094 -10.164 -13.586 1 90.31 91 GLU A C 1
ATOM 677 O O . GLU A 1 91 ? 10.867 -10.031 -13.633 1 90.31 91 GLU A O 1
ATOM 682 N N . VAL A 1 92 ? 12.711 -10.492 -12.445 1 89.5 92 VAL A N 1
ATOM 683 C CA . VAL A 1 92 ? 12.023 -10.727 -11.188 1 89.5 92 VAL A CA 1
ATOM 684 C C . VAL A 1 92 ? 11.344 -9.445 -10.711 1 89.5 92 VAL A C 1
ATOM 686 O O . VAL A 1 92 ? 10.172 -9.453 -10.336 1 89.5 92 VAL A O 1
ATOM 689 N N . VAL A 1 93 ? 12.023 -8.367 -10.812 1 93.94 93 VAL A N 1
ATOM 690 C CA . VAL A 1 93 ? 11.5 -7.07 -10.391 1 93.94 93 VAL A CA 1
ATOM 691 C C . VAL A 1 93 ? 10.32 -6.68 -11.273 1 93.94 93 VAL A C 1
ATOM 693 O O . VAL A 1 93 ? 9.25 -6.332 -10.773 1 93.94 93 VAL A O 1
ATOM 696 N N . ASP A 1 94 ? 10.5 -6.816 -12.602 1 95.06 94 ASP A N 1
ATOM 697 C CA . ASP A 1 94 ? 9.461 -6.422 -13.547 1 95.06 94 ASP A CA 1
ATOM 698 C C . ASP A 1 94 ? 8.195 -7.254 -13.352 1 95.06 94 ASP A C 1
ATOM 700 O O . ASP A 1 94 ? 7.086 -6.715 -13.312 1 95.06 94 ASP A O 1
ATOM 704 N N . MET A 1 95 ? 8.359 -8.523 -13.172 1 93.5 95 MET A N 1
ATOM 705 C CA . MET A 1 95 ? 7.215 -9.414 -13.008 1 93.5 95 MET A CA 1
ATOM 706 C C . MET A 1 95 ? 6.473 -9.102 -11.711 1 93.5 95 MET A C 1
ATOM 708 O O . MET A 1 95 ? 5.242 -9.125 -11.672 1 93.5 95 MET A O 1
ATOM 712 N N . THR A 1 96 ? 7.219 -8.852 -10.664 1 94.19 96 THR A N 1
ATOM 713 C CA . THR A 1 96 ? 6.605 -8.555 -9.375 1 94.19 96 THR A CA 1
ATOM 714 C C . THR A 1 96 ? 5.82 -7.25 -9.438 1 94.19 96 THR A C 1
ATOM 716 O O . THR A 1 96 ? 4.645 -7.211 -9.078 1 94.19 96 THR A O 1
ATOM 719 N N . PHE A 1 97 ? 6.449 -6.176 -9.969 1 97.19 97 PHE A N 1
ATOM 720 C CA . PHE A 1 97 ? 5.785 -4.883 -10.062 1 97.19 97 PHE A CA 1
ATOM 721 C C . PHE A 1 97 ? 4.555 -4.969 -10.961 1 97.19 97 PHE A C 1
ATOM 723 O O . PHE A 1 97 ? 3.51 -4.398 -10.641 1 97.19 97 PHE A O 1
ATOM 730 N N . ASP A 1 98 ? 4.656 -5.691 -12.062 1 96.19 98 ASP A N 1
ATOM 731 C CA . ASP A 1 98 ? 3.533 -5.836 -12.977 1 96.19 98 ASP A CA 1
ATOM 732 C C . ASP A 1 98 ? 2.371 -6.57 -12.312 1 96.19 98 ASP A C 1
ATOM 734 O O . ASP A 1 98 ? 1.211 -6.195 -12.492 1 96.19 98 ASP A O 1
ATOM 738 N N . ALA A 1 99 ? 2.695 -7.602 -11.578 1 93.94 99 ALA A N 1
ATOM 739 C CA . ALA A 1 99 ? 1.659 -8.375 -10.906 1 93.94 99 ALA A CA 1
ATOM 740 C C . ALA A 1 99 ? 0.87 -7.508 -9.93 1 93.94 99 ALA A C 1
ATOM 742 O O . ALA A 1 99 ? -0.362 -7.555 -9.906 1 93.94 99 ALA A O 1
ATOM 743 N N . PHE A 1 100 ? 1.545 -6.719 -9.172 1 95.19 100 PHE A N 1
ATOM 744 C CA . PHE A 1 100 ? 0.878 -5.852 -8.211 1 95.19 100 PHE A CA 1
ATOM 745 C C . PHE A 1 100 ? 0.106 -4.746 -8.914 1 95.19 100 PHE A C 1
ATOM 747 O O . PHE A 1 100 ? -0.991 -4.379 -8.492 1 95.19 100 PHE A O 1
ATOM 754 N N . ALA A 1 101 ? 0.658 -4.25 -10.008 1 95.56 101 ALA A N 1
ATOM 755 C CA . ALA A 1 101 ? 0.026 -3.162 -10.75 1 95.56 101 ALA A CA 1
ATOM 756 C C . ALA A 1 101 ? -1.222 -3.65 -11.484 1 95.56 101 ALA A C 1
ATOM 758 O O . ALA A 1 101 ? -2.166 -2.885 -11.688 1 95.56 101 ALA A O 1
ATOM 759 N N . ARG A 1 102 ? -1.223 -4.918 -11.883 1 94 102 ARG A N 1
ATOM 760 C CA . ARG A 1 102 ? -2.328 -5.473 -12.648 1 94 102 ARG A CA 1
ATOM 761 C C . ARG A 1 102 ? -3.387 -6.078 -11.734 1 94 102 ARG A C 1
ATOM 763 O O . ARG A 1 102 ? -3.969 -7.117 -12.055 1 94 102 ARG A O 1
ATOM 770 N N . GLY A 1 103 ? -3.531 -5.516 -10.586 1 93.88 103 GLY A N 1
ATOM 771 C CA . GLY A 1 103 ? -4.707 -5.84 -9.797 1 93.88 103 GLY A CA 1
ATOM 772 C C . GLY A 1 103 ? -4.371 -6.484 -8.461 1 93.88 103 GLY A C 1
ATOM 773 O O . GLY A 1 103 ? -5.109 -6.32 -7.488 1 93.88 103 GLY A O 1
ATOM 774 N N . ALA A 1 104 ? -3.289 -7.285 -8.367 1 93.81 104 ALA A N 1
ATOM 775 C CA . ALA A 1 104 ? -2.984 -7.992 -7.129 1 93.81 104 ALA A CA 1
ATOM 776 C C . ALA A 1 104 ? -2.775 -7.012 -5.977 1 93.81 104 ALA A C 1
ATOM 778 O O . ALA A 1 104 ? -3.244 -7.246 -4.859 1 93.81 104 ALA A O 1
ATOM 779 N N . GLY A 1 105 ? -2.062 -5.887 -6.273 1 94.44 105 GLY A N 1
ATOM 780 C CA . GLY A 1 105 ? -1.848 -4.883 -5.25 1 94.44 105 GLY A CA 1
ATOM 781 C C . GLY A 1 105 ? -3.137 -4.258 -4.746 1 94.44 105 GLY A C 1
ATOM 782 O O . GLY A 1 105 ? -3.34 -4.133 -3.537 1 94.44 105 GLY A O 1
ATOM 783 N N . ALA A 1 106 ? -3.945 -3.92 -5.668 1 94.88 106 AL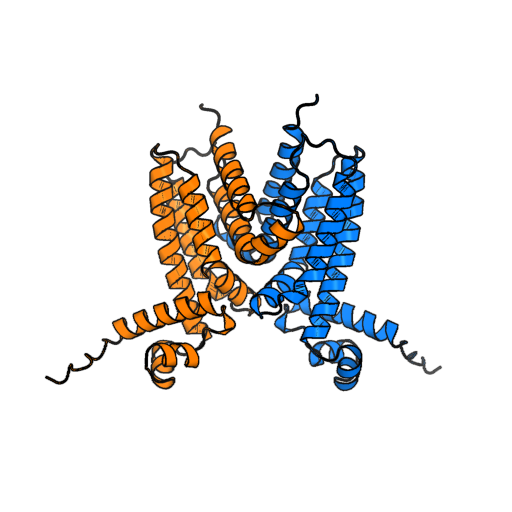A A N 1
ATOM 784 C CA . ALA A 1 106 ? -5.23 -3.316 -5.324 1 94.88 106 ALA A CA 1
ATOM 785 C C . ALA A 1 106 ? -6.105 -4.293 -4.547 1 94.88 106 ALA A C 1
ATOM 787 O O . ALA A 1 106 ? -6.695 -3.932 -3.525 1 94.88 106 ALA A O 1
ATOM 788 N N . MET A 1 107 ? -6.18 -5.52 -5.023 1 94.44 107 MET A N 1
ATOM 789 C CA . MET A 1 107 ? -7.031 -6.516 -4.383 1 94.44 107 MET A CA 1
ATOM 790 C C . MET A 1 107 ? -6.539 -6.82 -2.971 1 94.44 107 MET A C 1
ATOM 792 O O . MET A 1 107 ? -7.332 -6.852 -2.027 1 94.44 107 MET A O 1
ATOM 796 N N . ALA A 1 108 ? -5.246 -7.031 -2.822 1 93 108 ALA A N 1
ATOM 797 C CA . ALA A 1 108 ? -4.668 -7.312 -1.511 1 93 108 ALA A CA 1
ATOM 798 C C . ALA A 1 108 ? -4.938 -6.172 -0.535 1 93 108 ALA A C 1
ATOM 800 O O . ALA A 1 108 ? -5.395 -6.402 0.588 1 93 108 ALA A O 1
ATOM 801 N N . SER A 1 109 ? -4.691 -4.945 -0.944 1 94.25 109 SER A N 1
ATOM 802 C CA . SER A 1 109 ? -4.902 -3.779 -0.094 1 94.25 109 SER A CA 1
ATOM 803 C C . SER A 1 109 ? -6.367 -3.641 0.303 1 94.25 109 SER A C 1
ATOM 805 O O . SER A 1 109 ? -6.68 -3.365 1.463 1 94.25 109 SER A O 1
ATOM 807 N N . TRP A 1 110 ? -7.238 -3.873 -0.656 1 93.88 110 TRP A N 1
ATOM 808 C CA . TRP A 1 110 ? -8.672 -3.793 -0.399 1 93.88 110 TRP A CA 1
ATOM 809 C C . TRP A 1 110 ? -9.094 -4.812 0.654 1 93.88 110 TRP A C 1
ATOM 811 O O . TRP A 1 110 ? -9.836 -4.484 1.581 1 93.88 110 TRP A O 1
ATOM 821 N N . MET A 1 111 ? -8.648 -5.992 0.474 1 92 111 MET A N 1
ATOM 822 C CA . MET A 1 111 ? -9.031 -7.051 1.404 1 92 111 MET A CA 1
ATOM 823 C C . MET A 1 111 ? -8.5 -6.762 2.805 1 92 111 MET A C 1
ATOM 825 O O . MET A 1 111 ? -9.188 -7.008 3.797 1 92 111 MET A O 1
ATOM 829 N N . ILE A 1 112 ? -7.281 -6.223 2.891 1 91.25 112 ILE A N 1
ATOM 830 C CA . ILE A 1 112 ? -6.695 -5.852 4.176 1 91.25 112 ILE A CA 1
ATOM 831 C C . ILE A 1 112 ? -7.539 -4.758 4.828 1 91.25 112 ILE A C 1
ATOM 833 O O . ILE A 1 112 ? -7.938 -4.887 5.988 1 91.25 112 ILE A O 1
ATOM 837 N N . LEU A 1 113 ? -7.871 -3.805 4.113 1 92.31 113 LEU A N 1
ATOM 838 C CA . LEU A 1 113 ? -8.547 -2.621 4.641 1 92.31 113 LEU A CA 1
ATOM 839 C C . LEU A 1 113 ? -10.008 -2.926 4.957 1 92.31 113 LEU A C 1
ATOM 841 O O . LEU A 1 113 ? -10.617 -2.258 5.793 1 92.31 113 LEU A O 1
ATOM 845 N N . SER A 1 114 ? -10.547 -3.943 4.289 1 90.38 114 SER A N 1
ATOM 846 C CA . SER A 1 114 ? -11.938 -4.312 4.527 1 90.38 114 SER A CA 1
ATOM 847 C C . SER A 1 114 ? -12.055 -5.293 5.688 1 90.38 114 SER A C 1
ATOM 849 O O . SER A 1 114 ? -13.156 -5.734 6.023 1 90.38 114 SER A O 1
ATOM 851 N N . GLY A 1 115 ? -10.938 -5.664 6.273 1 86.44 115 GLY A N 1
ATOM 852 C CA . GLY A 1 115 ? -10.953 -6.496 7.465 1 86.44 115 GLY A CA 1
ATOM 853 C C . GLY A 1 115 ? -10.922 -7.98 7.156 1 86.44 115 GLY A C 1
ATOM 854 O O . GLY A 1 115 ? -11.172 -8.805 8.031 1 86.44 115 GLY A O 1
ATOM 855 N N . ASN A 1 116 ? -10.758 -8.25 5.902 1 82.25 116 ASN A N 1
ATOM 856 C CA . ASN A 1 116 ? -10.633 -9.648 5.496 1 82.25 116 ASN A CA 1
ATOM 857 C C . ASN A 1 116 ? -9.18 -10.109 5.504 1 82.25 116 ASN A C 1
ATOM 859 O O . ASN A 1 116 ? -8.641 -10.477 4.461 1 82.25 116 ASN A O 1
ATOM 863 N N . GLN A 1 117 ? -8.586 -10.141 6.648 1 71.31 117 GLN A N 1
ATOM 864 C CA . GLN A 1 117 ? -7.148 -10.375 6.77 1 71.31 117 GLN A CA 1
ATOM 865 C C . GLN A 1 117 ? -6.801 -11.82 6.406 1 71.31 117 GLN A C 1
ATOM 867 O O . GLN A 1 117 ? -5.707 -12.086 5.906 1 71.31 117 GLN A O 1
ATOM 872 N N . ASP A 1 118 ? -7.723 -12.711 6.66 1 77.94 118 ASP A N 1
ATOM 873 C CA . ASP A 1 118 ? -7.473 -14.117 6.367 1 77.94 118 ASP A CA 1
ATOM 874 C C . ASP A 1 118 ? -7.355 -14.352 4.863 1 77.94 118 ASP A C 1
ATOM 876 O O . ASP A 1 118 ? -6.773 -15.352 4.43 1 77.94 118 ASP A O 1
ATOM 880 N N . ALA A 1 119 ? -7.832 -13.375 4.207 1 73.94 119 ALA A N 1
ATOM 881 C CA . ALA A 1 119 ? -7.859 -13.547 2.756 1 73.94 119 ALA A CA 1
ATOM 882 C C . ALA A 1 119 ? -6.465 -13.375 2.158 1 73.94 119 ALA A C 1
ATOM 884 O O . ALA A 1 119 ? -6.215 -13.797 1.024 1 73.94 119 ALA A O 1
ATOM 885 N N . LEU A 1 120 ? -5.527 -12.898 2.973 1 81 120 LEU A N 1
ATOM 886 C CA . LEU A 1 120 ? -4.168 -12.703 2.479 1 81 120 LEU A CA 1
ATOM 887 C C . LEU A 1 120 ? -3.334 -13.969 2.674 1 81 120 LEU A C 1
ATOM 889 O O . LEU A 1 120 ? -2.258 -14.102 2.088 1 81 120 LEU A O 1
ATOM 893 N N . ASP A 1 121 ? -3.84 -14.898 3.391 1 87.88 121 ASP A N 1
ATOM 894 C CA . ASP A 1 121 ? -3.076 -16.078 3.781 1 87.88 121 ASP A CA 1
ATOM 895 C C . ASP A 1 121 ? -2.523 -16.812 2.557 1 87.88 121 ASP A C 1
ATOM 897 O O . ASP A 1 121 ? -1.342 -17.156 2.516 1 87.88 121 ASP A O 1
ATOM 901 N N . PRO A 1 122 ? -3.324 -16.922 1.583 1 80.38 122 PRO A N 1
ATOM 902 C CA . PRO A 1 122 ? -2.801 -17.625 0.412 1 80.38 122 PRO A CA 1
ATOM 903 C C . PRO A 1 122 ? -1.605 -16.922 -0.22 1 80.38 122 PRO A C 1
ATOM 905 O O . PRO A 1 122 ? -0.671 -17.578 -0.688 1 80.38 122 PRO A O 1
ATOM 908 N N . ILE A 1 123 ? -1.629 -15.641 -0.198 1 82.75 123 ILE A N 1
ATOM 909 C CA . ILE A 1 123 ? -0.537 -14.859 -0.769 1 82.75 123 ILE A CA 1
ATOM 910 C C . ILE A 1 123 ? 0.723 -15.039 0.076 1 82.75 123 ILE A C 1
ATOM 912 O O . ILE A 1 123 ? 1.801 -15.312 -0.457 1 82.75 123 ILE A O 1
ATOM 916 N N . LEU A 1 124 ? 0.57 -14.961 1.335 1 91.31 124 LEU A N 1
ATOM 917 C CA . LEU A 1 124 ? 1.687 -15.086 2.266 1 91.31 124 LEU A CA 1
ATOM 918 C C . LEU A 1 124 ? 2.307 -16.484 2.189 1 91.31 124 LEU A C 1
ATOM 920 O O . LEU A 1 124 ? 3.533 -16.609 2.16 1 91.31 124 LEU A O 1
ATOM 924 N N . GLU A 1 125 ? 1.466 -17.406 2.076 1 90 125 GLU A N 1
ATOM 925 C CA . GLU A 1 125 ? 1.938 -18.781 2.006 1 90 125 GLU A CA 1
ATOM 926 C C . GLU A 1 125 ? 2.668 -19.062 0.692 1 90 125 GLU A C 1
ATOM 928 O O . GLU A 1 125 ? 3.693 -19.734 0.674 1 90 125 GLU A O 1
ATOM 933 N N . ALA A 1 126 ? 2.121 -18.531 -0.341 1 87.06 126 ALA A N 1
ATOM 934 C CA . ALA A 1 126 ? 2.744 -18.719 -1.648 1 87.06 126 ALA A CA 1
ATOM 935 C C . ALA A 1 126 ? 4.129 -18.078 -1.694 1 87.06 126 ALA A C 1
ATOM 937 O O . ALA A 1 126 ? 5.082 -18.688 -2.191 1 87.06 126 ALA A O 1
ATOM 938 N N . ILE A 1 127 ? 4.277 -16.938 -1.151 1 90.31 127 ILE A N 1
ATOM 939 C CA . ILE A 1 127 ? 5.551 -16.234 -1.151 1 90.31 127 ILE A CA 1
ATOM 940 C C . ILE A 1 127 ? 6.539 -16.953 -0.232 1 90.31 127 ILE A C 1
ATOM 942 O O . ILE A 1 127 ? 7.711 -17.109 -0.58 1 90.31 127 ILE A O 1
ATOM 946 N N . HIS A 1 128 ? 6.043 -17.359 0.919 1 90.75 128 HIS A N 1
ATOM 947 C CA . HIS A 1 128 ? 6.883 -18.109 1.85 1 90.75 128 HIS A CA 1
ATOM 948 C C . HIS A 1 128 ? 7.445 -19.359 1.193 1 90.75 128 HIS A C 1
ATOM 950 O O . HIS A 1 128 ? 8.641 -19.641 1.29 1 90.75 128 HIS A O 1
ATOM 956 N N . ARG A 1 129 ? 6.617 -20.078 0.558 1 88.12 129 ARG A N 1
ATOM 957 C CA 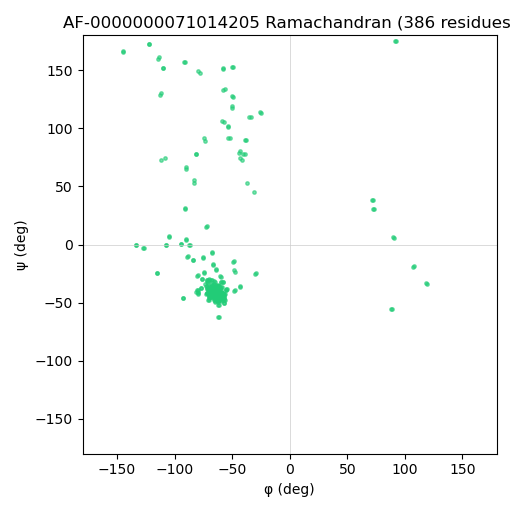. ARG A 1 129 ? 7.031 -21.312 -0.116 1 88.12 129 ARG A CA 1
ATOM 958 C C . ARG A 1 129 ? 8.078 -21.016 -1.188 1 88.12 129 ARG A C 1
ATOM 960 O O . ARG A 1 129 ? 9.07 -21.734 -1.306 1 88.12 129 ARG A O 1
ATOM 967 N N . LEU A 1 130 ? 7.887 -19.969 -1.942 1 86.69 130 LEU A N 1
ATOM 968 C CA . LEU A 1 130 ? 8.828 -19.594 -2.99 1 86.69 130 LEU A CA 1
ATOM 969 C C . LEU A 1 130 ? 10.188 -19.25 -2.398 1 86.69 130 LEU A C 1
ATOM 971 O O . LEU A 1 130 ? 11.219 -19.734 -2.885 1 86.69 130 LEU A O 1
ATOM 975 N N . VAL A 1 131 ? 10.188 -18.453 -1.396 1 87.69 131 VAL A N 1
ATOM 976 C CA . VAL A 1 131 ? 11.43 -18.031 -0.773 1 87.69 131 VAL A CA 1
ATOM 977 C C . VAL A 1 131 ? 12.148 -19.219 -0.158 1 87.69 131 VAL A C 1
ATOM 979 O O . VAL A 1 131 ? 13.375 -19.328 -0.236 1 87.69 131 VAL A O 1
ATOM 982 N N . ASP A 1 132 ? 11.406 -20.125 0.459 1 85.69 132 ASP A N 1
ATOM 983 C CA . ASP A 1 132 ? 11.984 -21.344 1.018 1 85.69 132 ASP A CA 1
ATOM 984 C C . ASP A 1 132 ? 12.664 -22.188 -0.069 1 85.69 132 ASP A C 1
ATOM 986 O O . ASP A 1 132 ? 13.758 -22.703 0.135 1 85.69 132 ASP A O 1
ATOM 990 N N . ASP A 1 133 ? 12.016 -22.25 -1.151 1 83.12 133 ASP A N 1
ATOM 991 C CA . ASP A 1 133 ? 12.547 -23 -2.277 1 83.12 133 ASP A CA 1
ATOM 992 C C . ASP A 1 133 ? 13.828 -22.359 -2.816 1 83.12 133 ASP A C 1
ATOM 994 O O . ASP A 1 133 ? 14.789 -23.062 -3.145 1 83.12 133 ASP A O 1
ATOM 998 N N . LEU A 1 134 ? 13.859 -21.078 -2.867 1 81.94 134 LEU A N 1
ATOM 999 C CA . LEU A 1 134 ? 15.008 -20.359 -3.424 1 81.94 134 LEU A CA 1
ATOM 1000 C C . LEU A 1 134 ? 16.172 -20.359 -2.441 1 81.94 134 LEU A C 1
ATOM 1002 O O . LEU A 1 134 ? 17.328 -20.234 -2.848 1 81.94 134 LEU A O 1
ATOM 1006 N N . SER A 1 135 ? 15.906 -20.406 -1.154 1 78.38 135 SER A N 1
ATOM 1007 C CA . SER A 1 135 ? 16.938 -20.344 -0.12 1 78.38 135 SER A CA 1
ATOM 1008 C C . SER A 1 135 ? 17.656 -21.672 0.022 1 78.38 135 SER A C 1
ATOM 1010 O O . SER A 1 135 ? 18.766 -21.734 0.546 1 78.38 135 SER A O 1
ATOM 1012 N N . GLU A 1 136 ? 17.062 -22.844 -0.09 1 71.56 136 GLU A N 1
ATOM 1013 C CA . GLU A 1 136 ? 17.656 -24.156 0.099 1 71.56 136 GLU A CA 1
ATOM 1014 C C . GLU A 1 136 ? 18.969 -24.297 -0.653 1 71.56 136 GLU A C 1
ATOM 1016 O O . GL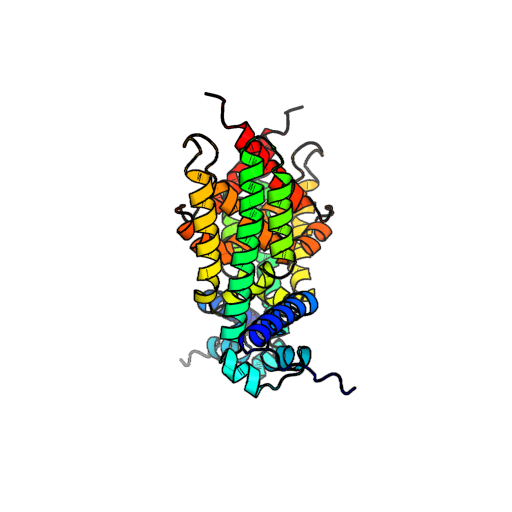U A 1 136 ? 19.875 -25.016 -0.209 1 71.56 136 GLU A O 1
ATOM 1021 N N . GLY A 1 137 ? 19.297 -23.562 -1.678 1 58.44 137 GLY A N 1
ATOM 1022 C CA . GLY A 1 137 ? 20.562 -23.734 -2.391 1 58.44 137 GLY A CA 1
ATOM 1023 C C . GLY A 1 137 ? 21.547 -22.609 -2.123 1 58.44 137 GLY A C 1
ATOM 1024 O O . GLY A 1 137 ? 22.625 -22.578 -2.705 1 58.44 137 GLY A O 1
ATOM 1025 N N . HIS A 1 138 ? 21.188 -21.641 -1.333 1 58.59 138 HIS A N 1
ATOM 1026 C CA . HIS A 1 138 ? 22.047 -20.484 -1.24 1 58.59 138 HIS A CA 1
ATOM 1027 C C . HIS A 1 138 ? 22.688 -20.375 0.139 1 58.59 138 HIS A C 1
ATOM 1029 O O . HIS A 1 138 ? 22.078 -20.75 1.143 1 58.59 138 HIS A O 1
ATOM 1035 N N . GLU A 1 139 ? 24.062 -20.219 0.156 1 52.72 139 GLU A N 1
ATOM 1036 C CA . GLU A 1 139 ? 24.875 -20.031 1.355 1 52.72 139 GLU A CA 1
ATOM 1037 C C . GLU A 1 139 ? 24.391 -18.828 2.164 1 52.72 139 GLU A C 1
ATOM 1039 O O . GLU A 1 139 ? 23.891 -17.844 1.6 1 52.72 139 GLU A O 1
ATOM 1044 N N . PRO A 1 140 ? 24.25 -18.938 3.459 1 50.84 140 PRO A N 1
ATOM 1045 C CA . PRO A 1 140 ? 23.75 -18 4.461 1 50.84 140 PRO A CA 1
ATOM 1046 C C . PRO A 1 140 ? 24.281 -16.578 4.25 1 50.84 140 PRO A C 1
ATOM 1048 O O . PRO A 1 140 ? 23.672 -15.609 4.723 1 50.84 140 PRO A O 1
ATOM 1051 N N . GLY A 1 141 ? 25.531 -16.344 3.812 1 47.62 141 GLY A N 1
ATOM 1052 C CA . GLY A 1 141 ? 26.188 -15.062 3.91 1 47.62 141 GLY A CA 1
ATOM 1053 C C . GLY A 1 141 ? 25.5 -13.969 3.111 1 47.62 141 GLY A C 1
ATOM 1054 O O . GLY A 1 141 ? 25.812 -12.789 3.264 1 47.62 141 GLY A O 1
ATOM 1055 N N . ARG A 1 142 ? 24.938 -14.156 1.898 1 50.81 142 ARG A N 1
ATOM 1056 C CA . ARG A 1 142 ? 24.516 -13.109 0.972 1 50.81 142 ARG A CA 1
ATOM 1057 C C . ARG A 1 142 ? 23.188 -12.5 1.396 1 50.81 142 ARG A C 1
ATOM 1059 O O . ARG A 1 142 ? 22.406 -13.141 2.105 1 50.81 142 ARG A O 1
ATOM 1066 N N . SER A 1 143 ? 22.891 -11.281 1.198 1 58.75 143 SER A N 1
ATOM 1067 C CA . SER A 1 143 ? 21.625 -10.625 1.49 1 58.75 143 SER A CA 1
ATOM 1068 C C . SER A 1 143 ? 20.469 -11.625 1.508 1 58.75 143 SER A C 1
ATOM 1070 O O . SER A 1 143 ? 20.359 -12.461 0.61 1 58.75 143 SER A O 1
ATOM 1072 N N . SER A 1 144 ? 19.891 -11.805 2.746 1 78.19 144 SER A N 1
ATOM 1073 C CA . SER A 1 144 ? 18.875 -12.844 2.941 1 78.19 144 SER A CA 1
ATOM 1074 C C . SER A 1 144 ? 17.703 -12.656 1.987 1 78.19 144 SER A C 1
ATOM 1076 O O . SER A 1 144 ? 17.219 -11.539 1.801 1 78.19 144 SER A O 1
ATOM 1078 N N . ILE A 1 145 ? 17.688 -13.531 0.972 1 85.06 145 ILE A N 1
ATOM 1079 C CA . ILE A 1 145 ? 16.562 -13.602 0.047 1 85.06 145 ILE A CA 1
ATOM 1080 C C . ILE A 1 145 ? 15.281 -13.195 0.768 1 85.06 145 ILE A C 1
ATOM 1082 O O . ILE A 1 145 ? 14.391 -12.594 0.166 1 85.06 145 ILE A O 1
ATOM 1086 N N . HIS A 1 146 ? 15.242 -13.359 2.053 1 91.31 146 HIS A N 1
ATOM 1087 C CA . HIS A 1 146 ? 14.055 -13.008 2.826 1 91.31 146 HIS A CA 1
ATOM 1088 C C . HIS A 1 146 ? 13.883 -11.492 2.924 1 91.31 146 HIS A C 1
ATOM 1090 O O . HIS A 1 146 ? 12.789 -10.977 2.701 1 91.31 146 HIS A O 1
ATOM 1096 N N . GLU A 1 147 ? 15 -10.82 3.143 1 92.5 147 GLU A N 1
ATOM 1097 C CA . GLU A 1 147 ? 14.945 -9.367 3.252 1 92.5 147 GLU A CA 1
ATOM 1098 C C . GLU A 1 147 ? 14.664 -8.727 1.896 1 92.5 147 GLU A C 1
ATOM 1100 O O . GLU A 1 147 ? 13.883 -7.77 1.805 1 92.5 147 GLU A O 1
ATOM 1105 N N . GLU A 1 148 ? 15.242 -9.273 0.888 1 89.12 148 GLU A N 1
ATOM 1106 C CA . GLU A 1 148 ? 15.047 -8.758 -0.465 1 89.12 148 GLU A CA 1
ATOM 1107 C C . GLU A 1 148 ? 13.602 -8.922 -0.924 1 89.12 148 GLU A C 1
ATOM 1109 O O . GLU A 1 148 ? 13.039 -8.023 -1.543 1 89.12 148 GLU A O 1
ATOM 1114 N N . THR A 1 149 ? 13.133 -10.086 -0.625 1 91.56 149 THR A N 1
ATOM 1115 C CA . THR A 1 149 ? 11.75 -10.359 -0.98 1 91.56 149 THR A CA 1
ATOM 1116 C C . THR A 1 149 ? 10.805 -9.406 -0.258 1 91.56 149 THR A C 1
ATOM 1118 O O . THR A 1 149 ? 9.891 -8.844 -0.871 1 91.56 149 THR A O 1
ATOM 1121 N N . LEU A 1 150 ? 11.016 -9.188 1.031 1 95.06 150 LEU A N 1
ATOM 1122 C CA . LEU A 1 150 ? 10.188 -8.266 1.808 1 95.06 150 LEU A CA 1
ATOM 1123 C C . LEU A 1 150 ? 10.203 -6.875 1.192 1 95.06 150 LEU A C 1
ATOM 1125 O O . LEU A 1 150 ? 9.141 -6.293 0.939 1 95.06 150 LEU A O 1
ATOM 1129 N N . GLN A 1 151 ? 11.375 -6.387 0.921 1 94.44 151 GLN A N 1
ATOM 1130 C CA . GLN A 1 151 ? 11.516 -5.043 0.372 1 94.44 151 GLN A CA 1
ATOM 1131 C C . GLN A 1 151 ? 10.828 -4.926 -0.984 1 94.44 151 GLN A C 1
ATOM 1133 O O . GLN A 1 151 ? 10.133 -3.943 -1.248 1 94.44 151 GLN A O 1
ATOM 1138 N N . LEU A 1 152 ? 11.07 -5.926 -1.819 1 94.12 152 LEU A N 1
ATOM 1139 C CA . LEU A 1 152 ? 10.516 -5.922 -3.17 1 94.12 152 LEU A CA 1
ATOM 1140 C C . LEU A 1 152 ? 8.992 -5.938 -3.133 1 94.12 152 LEU A C 1
ATOM 1142 O O . LEU A 1 152 ? 8.336 -5.148 -3.822 1 94.12 152 LEU A O 1
ATOM 1146 N N . VAL A 1 153 ? 8.43 -6.766 -2.303 1 95.69 153 VAL A N 1
ATOM 1147 C CA . VAL A 1 153 ? 6.977 -6.918 -2.211 1 95.69 153 VAL A CA 1
ATOM 1148 C C . VAL A 1 153 ? 6.355 -5.633 -1.662 1 95.69 153 VAL A C 1
ATOM 1150 O O . VAL A 1 153 ? 5.371 -5.133 -2.207 1 95.69 153 VAL A O 1
ATOM 1153 N N . LEU A 1 154 ? 6.934 -5.074 -0.616 1 97.12 154 LEU A N 1
ATOM 1154 C CA . LEU A 1 154 ? 6.371 -3.879 0.003 1 97.12 154 LEU A CA 1
ATOM 1155 C C . LEU A 1 154 ? 6.469 -2.684 -0.939 1 97.12 154 LEU A C 1
ATOM 1157 O O . LEU A 1 154 ? 5.531 -1.888 -1.037 1 97.12 154 LEU A O 1
ATOM 1161 N N . THR A 1 155 ? 7.59 -2.555 -1.644 1 97.19 155 THR A N 1
ATOM 1162 C CA . THR A 1 155 ? 7.754 -1.457 -2.59 1 97.19 155 THR A CA 1
ATOM 1163 C C . THR A 1 155 ? 6.793 -1.61 -3.766 1 97.19 155 THR A C 1
ATOM 1165 O O . THR A 1 155 ? 6.188 -0.634 -4.211 1 97.19 155 THR A O 1
ATOM 1168 N N . ALA A 1 156 ? 6.676 -2.832 -4.246 1 96.69 156 ALA A N 1
ATOM 1169 C CA . ALA A 1 156 ? 5.762 -3.086 -5.359 1 96.69 156 ALA A CA 1
ATOM 1170 C C . ALA A 1 156 ? 4.324 -2.766 -4.973 1 96.69 156 ALA A C 1
ATOM 1172 O O . ALA A 1 156 ? 3.568 -2.205 -5.773 1 96.69 156 ALA A O 1
ATOM 1173 N N . LEU A 1 157 ? 3.977 -3.168 -3.773 1 96.88 157 LEU A N 1
ATOM 1174 C CA . LEU A 1 157 ? 2.633 -2.861 -3.293 1 96.88 157 LEU A CA 1
ATOM 1175 C C . LEU A 1 157 ? 2.416 -1.354 -3.209 1 96.88 157 LEU A C 1
ATOM 1177 O O . LEU A 1 157 ? 1.409 -0.84 -3.701 1 96.88 157 LEU A O 1
ATOM 1181 N N . GLY A 1 158 ? 3.303 -0.634 -2.555 1 97.56 158 GLY A N 1
ATOM 1182 C CA . GLY A 1 158 ? 3.203 0.815 -2.5 1 97.56 158 GLY A CA 1
ATOM 1183 C C . GLY A 1 158 ? 3.141 1.461 -3.871 1 97.56 158 GLY A C 1
ATOM 1184 O O . GLY A 1 158 ? 2.377 2.404 -4.082 1 97.56 158 GLY A O 1
ATOM 1185 N N . ASP A 1 159 ? 3.912 0.941 -4.797 1 98.06 159 ASP A N 1
ATOM 1186 C CA . ASP A 1 159 ? 3.963 1.483 -6.152 1 98.06 159 ASP A CA 1
ATOM 1187 C C . ASP A 1 159 ? 2.645 1.255 -6.887 1 98.06 159 ASP A C 1
ATOM 1189 O O . ASP A 1 159 ? 2.193 2.115 -7.645 1 98.06 159 ASP A O 1
ATOM 1193 N N . ALA A 1 160 ? 2.145 0.12 -6.688 1 96.38 160 ALA A N 1
ATOM 1194 C CA . ALA A 1 160 ? 0.868 -0.194 -7.324 1 96.38 160 ALA A CA 1
ATOM 1195 C C . ALA A 1 160 ? -0.21 0.806 -6.914 1 96.38 160 ALA A C 1
ATOM 1197 O O . ALA A 1 160 ? -1.111 1.112 -7.699 1 96.38 160 ALA A O 1
ATOM 1198 N N . LEU A 1 161 ? -0.131 1.301 -5.715 1 95 161 LEU A N 1
ATOM 1199 C CA . LEU A 1 161 ? -1.173 2.174 -5.188 1 95 161 LEU A CA 1
ATOM 1200 C C . LEU A 1 161 ? -0.84 3.639 -5.453 1 95 161 LEU A C 1
ATOM 1202 O O . LEU A 1 161 ? -1.678 4.387 -5.961 1 95 161 LEU A O 1
ATOM 1206 N N . LEU A 1 162 ? 0.402 3.982 -5.176 1 94.94 162 LEU A N 1
ATOM 1207 C CA . LEU A 1 162 ? 0.712 5.402 -5.078 1 94.94 162 LEU A CA 1
ATOM 1208 C C . LEU A 1 162 ? 1.887 5.77 -5.977 1 94.94 162 LEU A C 1
ATOM 1210 O O . LEU A 1 162 ? 2.215 6.949 -6.133 1 94.94 162 LEU A O 1
ATOM 1214 N N . GLY A 1 163 ? 2.488 4.852 -6.637 1 96.19 163 GLY A N 1
ATOM 1215 C CA . GLY A 1 163 ? 3.729 5.066 -7.367 1 96.19 163 GLY A CA 1
ATOM 1216 C C . GLY A 1 163 ? 3.602 6.102 -8.469 1 96.19 163 GLY A C 1
ATOM 1217 O O . GLY A 1 163 ? 4.453 6.98 -8.602 1 96.19 163 GLY A O 1
ATOM 1218 N N . GLY A 1 164 ? 2.531 6.004 -9.281 1 94.88 164 GLY A N 1
ATOM 1219 C CA . GLY A 1 164 ? 2.334 6.914 -10.398 1 94.88 164 GLY A CA 1
ATOM 1220 C C . GLY A 1 164 ? 2.191 8.367 -9.969 1 94.88 164 GLY A C 1
ATOM 1221 O O . GLY A 1 164 ? 3.053 9.195 -10.273 1 94.88 164 GLY A O 1
ATOM 1222 N N . PRO A 1 165 ? 1.154 8.656 -9.195 1 94.38 165 PRO A N 1
ATOM 1223 C CA . PRO A 1 165 ? 0.947 10.039 -8.742 1 94.38 165 PRO A CA 1
ATOM 1224 C C . PRO A 1 165 ? 2.129 10.578 -7.945 1 94.38 165 PRO A C 1
ATOM 1226 O O . PRO A 1 165 ? 2.484 11.75 -8.086 1 94.38 165 PRO A O 1
ATOM 1229 N N . MET A 1 166 ? 2.779 9.758 -7.129 1 95.12 166 MET A N 1
ATOM 1230 C CA . MET A 1 166 ? 3.898 10.211 -6.305 1 95.12 166 MET A CA 1
ATOM 1231 C C . MET A 1 166 ? 5.117 10.523 -7.168 1 95.12 166 MET A C 1
ATOM 1233 O O . MET A 1 166 ? 5.789 11.531 -6.957 1 95.12 166 MET A O 1
ATOM 1237 N N . ALA A 1 167 ? 5.422 9.602 -8.117 1 96.38 167 ALA A N 1
ATOM 1238 C CA . ALA A 1 167 ? 6.523 9.875 -9.039 1 96.38 167 ALA A CA 1
ATOM 1239 C C . ALA A 1 167 ? 6.305 11.188 -9.789 1 96.38 167 ALA A C 1
ATOM 1241 O O . ALA A 1 167 ? 7.227 11.992 -9.914 1 96.38 167 ALA A O 1
ATOM 1242 N N . LYS A 1 168 ? 5.109 11.406 -10.258 1 95.19 168 LYS A N 1
ATOM 1243 C CA . LYS A 1 168 ? 4.773 12.641 -10.961 1 95.19 168 LYS A CA 1
ATOM 1244 C C . LYS A 1 168 ? 4.953 13.852 -10.055 1 95.19 168 LYS A C 1
ATOM 1246 O O . LYS A 1 168 ? 5.555 14.852 -10.461 1 95.19 168 LYS A O 1
ATOM 1251 N N . ALA A 1 169 ? 4.457 13.789 -8.859 1 93.19 169 ALA A N 1
ATOM 1252 C CA . ALA A 1 169 ? 4.559 14.883 -7.902 1 93.19 169 ALA A CA 1
ATOM 1253 C C . ALA A 1 169 ? 6.016 15.219 -7.609 1 93.19 169 ALA A C 1
ATOM 1255 O O . ALA A 1 169 ? 6.352 16.375 -7.348 1 93.19 169 ALA A O 1
ATOM 1256 N N . LEU A 1 170 ? 6.852 14.242 -7.656 1 93.88 170 LEU A N 1
ATOM 1257 C CA . LEU A 1 170 ? 8.258 14.438 -7.305 1 93.88 170 LEU A CA 1
ATOM 1258 C C . LEU A 1 170 ? 9.094 14.711 -8.547 1 93.88 170 LEU A C 1
ATOM 1260 O O . LEU A 1 170 ? 10.32 14.812 -8.461 1 93.88 170 LEU A O 1
ATOM 1264 N N . GLY A 1 171 ? 8.438 14.742 -9.727 1 93.56 171 GLY A N 1
ATOM 1265 C CA . GLY A 1 171 ? 9.133 15.047 -10.969 1 93.56 171 GLY A CA 1
ATOM 1266 C C . GLY A 1 171 ? 10.023 13.914 -11.445 1 93.56 171 GLY A C 1
ATOM 1267 O O . GLY A 1 171 ? 11.094 14.156 -12.016 1 93.56 171 GLY A O 1
ATOM 1268 N N . LEU A 1 172 ? 9.648 12.695 -11.148 1 95.25 172 LEU A N 1
ATOM 1269 C CA . LEU A 1 172 ? 10.43 11.516 -11.5 1 95.25 172 LEU A CA 1
ATOM 1270 C C . LEU A 1 172 ? 9.734 10.703 -12.586 1 95.25 172 LEU A C 1
ATOM 1272 O O . LEU A 1 172 ? 8.508 10.734 -12.695 1 95.25 172 LEU A O 1
ATOM 1276 N N . PRO A 1 173 ? 10.531 9.984 -13.398 1 97 173 PRO A N 1
ATOM 1277 C CA . PRO A 1 173 ? 9.906 9.031 -14.32 1 97 173 PRO A CA 1
ATOM 1278 C C . PRO A 1 173 ? 9.062 7.977 -13.594 1 97 173 PRO A C 1
ATOM 1280 O O . PRO A 1 173 ? 9.406 7.562 -12.484 1 97 173 PRO A O 1
ATOM 1283 N N . ARG A 1 174 ? 8.039 7.465 -14.266 1 97.12 174 ARG A N 1
ATOM 1284 C CA . ARG A 1 174 ? 7.102 6.508 -13.688 1 97.12 174 ARG A CA 1
ATOM 1285 C C . ARG A 1 174 ? 7.824 5.234 -13.25 1 97.12 174 ARG A C 1
ATOM 1287 O O . ARG A 1 174 ? 7.449 4.609 -12.258 1 97.12 174 ARG A O 1
ATOM 1294 N N . GLU A 1 175 ? 8.93 4.902 -13.883 1 96.81 175 GLU A N 1
ATOM 1295 C CA . GLU A 1 175 ? 9.609 3.627 -13.672 1 96.81 175 GLU A CA 1
ATOM 1296 C C . GLU A 1 175 ? 10.633 3.727 -12.547 1 96.81 175 GLU A C 1
ATOM 1298 O O . GLU A 1 175 ? 11.32 2.75 -12.242 1 96.81 175 GLU A O 1
ATOM 1303 N N . THR A 1 176 ? 10.719 4.828 -11.906 1 96.19 176 THR A N 1
ATOM 1304 C CA . THR A 1 176 ? 11.781 5.078 -10.938 1 96.19 176 THR A CA 1
ATOM 1305 C C . THR A 1 176 ? 11.734 4.062 -9.805 1 96.19 176 THR A C 1
ATOM 1307 O O . THR A 1 176 ? 12.766 3.525 -9.398 1 96.19 176 THR A O 1
ATOM 1310 N N . ALA A 1 177 ? 10.562 3.793 -9.273 1 96.69 177 ALA A N 1
ATOM 1311 C CA . ALA A 1 177 ? 10.445 2.83 -8.18 1 96.69 177 ALA A CA 1
ATOM 1312 C C . ALA A 1 177 ? 10.992 1.465 -8.594 1 96.69 177 ALA A C 1
ATOM 1314 O O . ALA A 1 177 ? 11.688 0.805 -7.816 1 96.69 177 ALA A O 1
ATOM 1315 N N . ARG A 1 178 ? 10.656 1.092 -9.805 1 96.38 178 ARG A N 1
ATOM 1316 C CA . ARG A 1 178 ? 11.141 -0.177 -10.344 1 96.38 178 ARG A CA 1
ATOM 1317 C C . ARG A 1 178 ? 12.656 -0.181 -10.469 1 96.38 178 ARG A C 1
ATOM 1319 O O . ARG A 1 178 ? 13.312 -1.167 -10.117 1 96.38 178 ARG A O 1
ATOM 1326 N N . GLU A 1 179 ? 13.195 0.842 -10.961 1 95.25 179 GLU A N 1
ATOM 1327 C CA . GLU A 1 179 ? 14.641 0.96 -11.125 1 95.25 179 GLU A CA 1
ATOM 1328 C C . GLU A 1 179 ? 15.352 0.93 -9.773 1 95.25 179 GLU A C 1
ATOM 1330 O O . GLU A 1 179 ? 16.406 0.322 -9.641 1 95.25 179 GLU A O 1
ATOM 1335 N N . LEU A 1 180 ? 14.805 1.59 -8.812 1 92.25 180 LEU A N 1
ATOM 1336 C CA . LEU A 1 180 ? 15.398 1.604 -7.477 1 92.25 180 LEU A CA 1
ATOM 1337 C C . LEU A 1 180 ? 15.352 0.215 -6.848 1 92.25 180 LEU A C 1
ATOM 1339 O O . LEU A 1 180 ? 16.297 -0.198 -6.176 1 92.25 180 LEU A O 1
ATOM 1343 N N . ALA A 1 181 ? 14.242 -0.494 -7.043 1 93.44 181 ALA A N 1
ATOM 1344 C CA . ALA A 1 181 ? 14.141 -1.864 -6.547 1 93.44 181 ALA A CA 1
ATOM 1345 C C . ALA A 1 181 ? 15.195 -2.762 -7.195 1 93.44 181 ALA A C 1
ATOM 1347 O O . ALA A 1 181 ? 15.789 -3.607 -6.527 1 93.44 181 ALA A O 1
ATOM 1348 N N . LEU A 1 182 ? 15.367 -2.555 -8.484 1 91.19 182 LEU A N 1
ATOM 1349 C CA . LEU A 1 182 ? 16.375 -3.324 -9.203 1 91.19 182 LEU A CA 1
ATOM 1350 C C . LEU A 1 182 ? 17.766 -3.051 -8.648 1 91.19 182 LEU A C 1
ATOM 1352 O O . LEU A 1 182 ? 18.531 -3.982 -8.414 1 91.19 182 LEU A O 1
ATOM 1356 N N . LYS A 1 183 ? 18.078 -1.788 -8.43 1 86.88 183 LYS A N 1
ATOM 1357 C CA . LYS A 1 183 ? 19.375 -1.399 -7.883 1 86.88 183 LYS A CA 1
ATOM 1358 C C . LYS A 1 183 ? 19.609 -2.037 -6.516 1 86.88 183 LYS A C 1
ATOM 1360 O O . LYS A 1 183 ? 20.719 -2.518 -6.227 1 86.88 183 LYS A O 1
ATOM 1365 N N . SER A 1 184 ? 18.609 -2.062 -5.719 1 84.56 184 SER A N 1
ATOM 1366 C CA . SER A 1 184 ? 18.719 -2.645 -4.387 1 84.56 184 SER A CA 1
ATOM 1367 C C . SER A 1 184 ? 18.969 -4.148 -4.457 1 84.56 184 SER A C 1
ATOM 1369 O O . SER A 1 184 ? 19.781 -4.68 -3.691 1 84.56 184 SER A O 1
ATOM 1371 N N . LEU A 1 185 ? 18.266 -4.793 -5.359 1 82.06 185 LEU A N 1
ATOM 1372 C CA . LEU A 1 185 ? 18.422 -6.234 -5.512 1 82.06 185 LEU A CA 1
ATOM 1373 C C . LEU A 1 185 ? 19.828 -6.582 -6.016 1 82.06 185 LEU A C 1
ATOM 1375 O O . LEU A 1 185 ? 20.438 -7.543 -5.547 1 82.06 185 LEU A O 1
ATOM 1379 N N . VAL A 1 186 ? 20.344 -5.766 -6.926 1 76.69 186 VAL A N 1
ATOM 1380 C CA . VAL A 1 186 ? 21.656 -6.004 -7.527 1 76.69 186 VAL A CA 1
ATOM 1381 C C . VAL A 1 186 ? 22.75 -5.73 -6.504 1 76.69 186 VAL A C 1
ATOM 1383 O O . VAL A 1 186 ? 23.734 -6.48 -6.414 1 76.69 186 VAL A O 1
ATOM 1386 N N . MET A 1 187 ? 22.641 -4.688 -5.727 1 71.5 187 MET A N 1
ATOM 1387 C CA . MET A 1 187 ? 23.641 -4.324 -4.723 1 71.5 187 MET A CA 1
ATOM 1388 C C . MET A 1 187 ? 23.734 -5.398 -3.645 1 71.5 187 MET A C 1
ATOM 1390 O O . MET A 1 187 ? 24.828 -5.656 -3.121 1 71.5 187 MET A O 1
ATOM 1394 N N . SER A 1 188 ? 22.641 -5.969 -3.311 1 66.44 188 SER A N 1
ATOM 1395 C CA . SER A 1 188 ? 22.641 -7.035 -2.316 1 66.44 188 SER A CA 1
ATOM 1396 C C . SER A 1 188 ? 23.391 -8.266 -2.82 1 66.44 188 SER A C 1
ATOM 1398 O O . SER A 1 188 ? 23.953 -9.016 -2.029 1 66.44 188 SER A O 1
ATOM 1400 N N . HIS A 1 189 ? 23.312 -8.414 -4.102 1 62.88 189 HIS A N 1
ATOM 1401 C CA . HIS A 1 189 ? 24.016 -9.555 -4.684 1 62.88 189 HIS A CA 1
ATOM 1402 C C . HIS A 1 189 ? 25.5 -9.266 -4.852 1 62.88 189 HIS A C 1
ATOM 1404 O O . HIS A 1 189 ? 26.312 -10.188 -4.848 1 62.88 189 HIS A O 1
ATOM 1410 N N . LEU A 1 190 ? 25.812 -7.98 -4.996 1 52.56 190 LEU A N 1
ATOM 1411 C CA . LEU A 1 190 ? 27.219 -7.594 -5.148 1 52.56 190 LEU A CA 1
ATOM 1412 C C . LEU A 1 190 ? 27.922 -7.57 -3.797 1 52.56 190 LEU A C 1
ATOM 1414 O O . LEU A 1 190 ? 29.141 -7.805 -3.721 1 52.56 190 LEU A O 1
ATOM 1418 N N . SER A 1 191 ? 27.375 -7.098 -2.775 1 47.97 191 SER A N 1
ATOM 1419 C CA . SER A 1 191 ? 28 -7.016 -1.465 1 47.97 191 SER A CA 1
ATOM 1420 C C . SER A 1 191 ? 28.219 -8.406 -0.869 1 47.97 191 SER A C 1
ATOM 1422 O O . SER A 1 191 ? 28.719 -8.531 0.25 1 47.97 191 SER A O 1
ATOM 1424 N N . SER A 1 192 ? 27.75 -9.453 -1.464 1 43.5 192 SER A N 1
ATOM 1425 C CA . SER A 1 192 ? 28.172 -10.766 -1 1 43.5 192 SER A CA 1
ATOM 1426 C C . SER A 1 192 ? 29.594 -11.078 -1.43 1 43.5 192 SER A C 1
ATOM 1428 O O . SER A 1 192 ? 29.875 -11.188 -2.625 1 43.5 192 SER A O 1
ATOM 1430 N N . PRO A 1 193 ? 30.5 -10.711 -0.535 1 36.75 193 PRO A N 1
ATOM 1431 C CA . PRO A 1 193 ? 31.891 -11.047 -0.904 1 36.75 193 PRO A CA 1
ATOM 1432 C C . PRO A 1 193 ? 32.031 -12.508 -1.314 1 36.75 193 PRO A C 1
ATOM 1434 O O . PRO A 1 193 ? 31.344 -13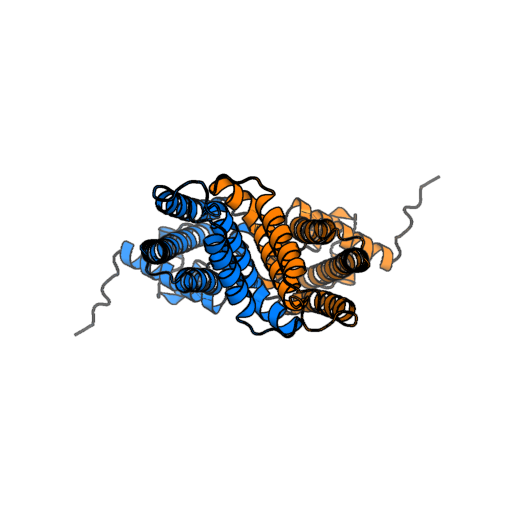.375 -0.797 1 36.75 193 PRO A O 1
ATOM 1437 N N . ALA A 1 194 ? 32.438 -12.82 -2.613 1 35.25 194 ALA A N 1
ATOM 1438 C CA . ALA A 1 194 ? 33 -14.109 -2.992 1 35.25 194 ALA A CA 1
ATOM 1439 C C . ALA A 1 194 ? 33.969 -14.633 -1.913 1 35.25 194 ALA A C 1
ATOM 1441 O O . ALA A 1 194 ? 34.969 -14.008 -1.62 1 35.25 194 ALA A O 1
ATOM 1442 N N . VAL A 1 195 ? 33.375 -15.195 -0.77 1 28.19 195 VAL A N 1
ATOM 1443 C CA . VAL A 1 195 ? 34.406 -16.031 -0.144 1 28.19 195 VAL A CA 1
ATOM 1444 C C . VAL A 1 195 ? 34.781 -17.188 -1.084 1 28.19 195 VAL A C 1
ATOM 1446 O O . VAL A 1 195 ? 33.906 -17.734 -1.766 1 28.19 195 VAL A O 1
ATOM 1449 N N . MET B 1 1 ? -22.734 24.438 40.938 1 40.84 1 MET B N 1
ATOM 1450 C CA . MET B 1 1 ? -22.266 25.219 39.812 1 40.84 1 MET B CA 1
ATOM 1451 C C . MET B 1 1 ? -22.297 24.375 38.531 1 40.84 1 MET B C 1
ATOM 1453 O O . MET B 1 1 ? -21.688 23.297 38.5 1 40.84 1 MET B O 1
ATOM 1457 N N . SER B 1 2 ? -23.391 24.328 37.781 1 43.97 2 SER B N 1
ATOM 1458 C CA . SER B 1 2 ? -23.609 23.547 36.562 1 43.97 2 SER B CA 1
ATOM 1459 C C . SER B 1 2 ? -22.484 23.781 35.562 1 43.97 2 SER B C 1
ATOM 1461 O O . SER B 1 2 ? -22.172 24.922 35.219 1 43.97 2 SER B O 1
ATOM 1463 N N . THR B 1 3 ? -21.5 23.016 35.594 1 46 3 THR B N 1
ATOM 1464 C CA . THR B 1 3 ? -20.422 23.125 34.594 1 46 3 THR B CA 1
ATOM 1465 C C . THR B 1 3 ? -21 23.312 33.188 1 46 3 THR B C 1
ATOM 1467 O O . THR B 1 3 ? -21.703 22.422 32.688 1 46 3 THR B O 1
ATOM 1470 N N . ILE B 1 4 ? -21.422 24.453 32.812 1 42.28 4 ILE B N 1
ATOM 1471 C CA . ILE B 1 4 ? -21.844 24.812 31.469 1 42.28 4 ILE B CA 1
ATOM 1472 C C . ILE B 1 4 ? -20.953 24.125 30.438 1 42.28 4 ILE B C 1
ATOM 1474 O O . ILE B 1 4 ? -19.734 24.281 30.453 1 42.28 4 ILE B O 1
ATOM 1478 N N . ARG B 1 5 ? -21.359 23.016 30.078 1 52.88 5 ARG B N 1
ATOM 1479 C CA . ARG B 1 5 ? -20.703 22.391 28.922 1 52.88 5 ARG B CA 1
ATOM 1480 C C . ARG B 1 5 ? -20.438 23.406 27.828 1 52.88 5 ARG B C 1
ATOM 1482 O O . ARG B 1 5 ? -21.375 23.922 27.203 1 52.88 5 ARG B O 1
ATOM 1489 N N . LYS B 1 6 ? -19.5 24.297 27.969 1 51.94 6 LYS B N 1
ATOM 1490 C CA . LYS B 1 6 ? -19.094 25.328 27.016 1 51.94 6 LYS B CA 1
ATOM 1491 C C . LYS B 1 6 ? -19.234 24.844 25.578 1 51.94 6 LYS B C 1
ATOM 1493 O O . LYS B 1 6 ? -18.719 23.781 25.219 1 51.94 6 LYS B O 1
ATOM 1498 N N . ARG B 1 7 ? -20.188 25.375 24.844 1 61.41 7 ARG B N 1
ATOM 1499 C CA . ARG B 1 7 ? -20.453 25.109 23.438 1 61.41 7 ARG B CA 1
ATOM 1500 C C . ARG B 1 7 ? -19.219 25.312 22.594 1 61.41 7 ARG B C 1
ATOM 1502 O O . ARG B 1 7 ? -18.594 26.391 22.641 1 61.41 7 ARG B O 1
ATOM 1509 N N . LEU B 1 8 ? -18.562 24.219 22.234 1 65.38 8 LEU B N 1
ATOM 1510 C CA . LEU B 1 8 ? -17.406 24.344 21.359 1 65.38 8 LEU B CA 1
ATOM 1511 C C . LEU B 1 8 ? -17.734 25.203 20.141 1 65.38 8 LEU B C 1
ATOM 1513 O O . LEU B 1 8 ? -18.859 25.172 19.641 1 65.38 8 LEU B O 1
ATOM 1517 N N . SER B 1 9 ? -16.859 26.297 19.891 1 74.94 9 SER B N 1
ATOM 1518 C CA . SER B 1 9 ? -16.984 27.031 18.641 1 74.94 9 SER B CA 1
ATOM 1519 C C . SER B 1 9 ? -17.031 26.078 17.453 1 74.94 9 SER B C 1
ATOM 1521 O O . SER B 1 9 ? -16.641 24.922 17.562 1 74.94 9 SER B O 1
ATOM 1523 N N . PRO B 1 10 ? -17.641 26.453 16.375 1 73.56 10 PRO B N 1
ATOM 1524 C CA . PRO B 1 10 ? -17.672 25.625 15.172 1 73.56 10 PRO B CA 1
ATOM 1525 C C . PRO B 1 10 ? -16.297 25.094 14.789 1 73.56 10 PRO B C 1
ATOM 1527 O O . PRO B 1 10 ? -16.156 23.953 14.359 1 73.56 10 PRO B O 1
ATOM 1530 N N . GLU B 1 11 ? -15.344 25.906 14.922 1 78.12 11 GLU B N 1
ATOM 1531 C CA . GLU B 1 11 ? -13.969 25.5 14.609 1 78.12 11 GLU B CA 1
ATOM 1532 C C . GLU B 1 11 ? -13.477 24.438 15.578 1 78.12 11 GLU B C 1
ATOM 1534 O O . GLU B 1 11 ? -12.828 23.469 15.172 1 78.12 11 GLU B O 1
ATOM 1539 N N . GLN B 1 12 ? -13.719 24.594 16.797 1 82.25 12 GLN B N 1
ATOM 1540 C CA . GLN B 1 12 ? -13.336 23.609 17.812 1 82.25 12 GLN B CA 1
ATOM 1541 C C . GLN B 1 12 ? -14.055 22.281 17.578 1 82.25 12 GLN B C 1
ATOM 1543 O O . GLN B 1 12 ? -13.469 21.219 17.797 1 82.25 12 GLN B O 1
ATOM 1548 N N . SER B 1 13 ? -15.273 22.422 17.125 1 84.56 13 SER B N 1
ATOM 1549 C CA . SER B 1 13 ? -16.062 21.219 16.828 1 84.56 13 SER B CA 1
ATOM 1550 C C . SER B 1 13 ? -15.477 20.453 15.648 1 84.56 13 SER B C 1
ATOM 1552 O O . SER B 1 13 ? -15.422 19.234 15.664 1 84.56 13 SER B O 1
ATOM 1554 N N . ARG B 1 14 ? -15.023 21.203 14.672 1 91.06 14 ARG B N 1
ATOM 1555 C CA . ARG B 1 14 ? -14.43 20.578 13.492 1 91.06 14 ARG B CA 1
ATOM 1556 C C . ARG B 1 14 ? -13.133 19.859 13.844 1 91.06 14 ARG B C 1
ATOM 1558 O O . ARG B 1 14 ? -12.898 18.734 13.398 1 91.06 14 ARG B O 1
ATOM 1565 N N . ASP B 1 15 ? -12.359 20.5 14.719 1 93.12 15 ASP B N 1
ATOM 1566 C CA . ASP B 1 15 ? -11.102 19.906 15.156 1 93.12 15 ASP B CA 1
ATOM 1567 C C . ASP B 1 15 ? -11.352 18.641 15.977 1 93.12 15 ASP B C 1
ATOM 1569 O O . ASP B 1 15 ? -10.648 17.641 15.828 1 93.12 15 ASP B O 1
ATOM 1573 N N . ALA B 1 16 ? -12.297 18.734 16.781 1 95 16 ALA B N 1
ATOM 1574 C CA . ALA B 1 16 ? -12.664 17.562 17.594 1 95 16 ALA B CA 1
ATOM 1575 C C . ALA B 1 16 ? -13.109 16.406 16.703 1 95 16 ALA B C 1
ATOM 1577 O O . ALA B 1 16 ? -12.797 15.25 16.984 1 95 16 ALA B O 1
ATOM 1578 N N . ALA B 1 17 ? -13.82 16.766 15.672 1 96.81 17 ALA B N 1
ATOM 1579 C CA . ALA B 1 17 ? -14.297 15.742 14.734 1 96.81 17 ALA B CA 1
ATOM 1580 C C . ALA B 1 17 ? -13.133 15.078 14 1 96.81 17 ALA B C 1
ATOM 1582 O O . ALA B 1 17 ? -13.125 13.859 13.82 1 96.81 17 ALA B O 1
ATOM 1583 N N . ILE B 1 18 ? -12.203 15.875 13.648 1 96.88 18 ILE B N 1
ATOM 1584 C CA . ILE B 1 18 ? -11.031 15.359 12.938 1 96.88 18 ILE B CA 1
ATOM 1585 C C . ILE B 1 18 ? -10.242 14.438 13.859 1 96.88 18 ILE B C 1
ATOM 1587 O O . ILE B 1 18 ? -9.797 13.367 13.438 1 96.88 18 ILE B O 1
ATOM 1591 N N . GLU B 1 19 ? -10.102 14.812 15.102 1 96.81 19 GLU B N 1
ATOM 1592 C CA . GLU B 1 19 ? -9.391 13.984 16.062 1 96.81 19 GLU B CA 1
ATOM 1593 C C . GLU B 1 19 ? -10.125 12.672 16.328 1 96.81 19 GLU B C 1
ATOM 1595 O O . GLU B 1 19 ? -9.508 11.617 16.438 1 96.81 19 GLU B O 1
ATOM 1600 N N . ALA B 1 20 ? -11.375 12.789 16.406 1 97.88 20 ALA B N 1
ATOM 1601 C CA . ALA B 1 20 ? -12.195 11.594 16.578 1 97.88 20 ALA B CA 1
ATOM 1602 C C . ALA B 1 20 ? -12.094 10.68 15.367 1 97.88 20 ALA B C 1
ATOM 1604 O O . ALA B 1 20 ? -12.016 9.461 15.508 1 97.88 20 ALA B O 1
ATOM 1605 N N . ALA B 1 21 ? -12.141 11.281 14.227 1 98 21 ALA B N 1
ATOM 1606 C CA . ALA B 1 21 ? -11.992 10.523 12.984 1 98 21 ALA B CA 1
ATOM 1607 C C . ALA B 1 21 ? -10.656 9.789 12.945 1 98 21 ALA B C 1
ATOM 1609 O O . ALA B 1 21 ? -10.594 8.617 12.555 1 98 21 ALA B O 1
ATOM 1610 N N . ARG B 1 22 ? -9.641 10.469 13.312 1 96.94 22 ARG B N 1
ATOM 1611 C CA . ARG B 1 22 ? -8.312 9.859 13.359 1 96.94 22 ARG B CA 1
ATOM 1612 C C . ARG B 1 22 ? -8.297 8.672 14.312 1 96.94 22 ARG B C 1
ATOM 1614 O O . ARG B 1 22 ? -7.727 7.621 13.992 1 96.94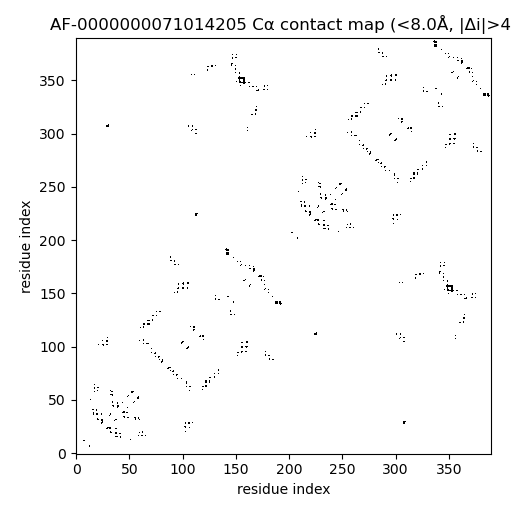 22 ARG B O 1
ATOM 1621 N N . ALA B 1 23 ? -8.875 8.828 15.461 1 97.56 23 ALA B N 1
ATOM 1622 C CA . ALA B 1 23 ? -8.93 7.742 16.438 1 97.56 23 ALA B CA 1
ATOM 1623 C C . ALA B 1 23 ? -9.664 6.527 15.875 1 97.56 23 ALA B C 1
ATOM 1625 O O . ALA B 1 23 ? -9.211 5.395 16.031 1 97.56 23 ALA B O 1
ATOM 1626 N N . LEU B 1 24 ? -10.766 6.762 15.234 1 97.56 24 LEU B N 1
ATOM 1627 C CA . LEU B 1 24 ? -11.539 5.688 14.625 1 97.56 24 LEU B CA 1
ATOM 1628 C C . LEU B 1 24 ? -10.727 4.988 13.539 1 97.56 24 LEU B C 1
ATOM 1630 O O . LEU B 1 24 ? -10.766 3.762 13.414 1 97.56 24 LEU B O 1
ATOM 1634 N N . LEU B 1 25 ? -10.039 5.77 12.789 1 96.5 25 LEU B N 1
ATOM 1635 C CA . LEU B 1 25 ? -9.18 5.238 11.742 1 96.5 25 LEU B CA 1
ATOM 1636 C C . LEU B 1 25 ? -8.148 4.273 12.32 1 96.5 25 LEU B C 1
ATOM 1638 O O . LEU B 1 25 ? -7.973 3.166 11.805 1 96.5 25 LEU B O 1
ATOM 1642 N N . VAL B 1 26 ? -7.539 4.648 13.375 1 95.06 26 VAL B N 1
ATOM 1643 C CA . VAL B 1 26 ? -6.473 3.861 13.984 1 95.06 26 VAL B CA 1
ATOM 1644 C C . VAL B 1 26 ? -7.066 2.619 14.648 1 95.06 26 VAL B C 1
ATOM 1646 O O . VAL B 1 26 ? -6.5 1.527 14.555 1 95.06 26 VAL B O 1
ATOM 1649 N N . GLU B 1 27 ? -8.203 2.746 15.227 1 94.81 27 GLU B N 1
ATOM 1650 C CA . GLU B 1 27 ? -8.82 1.685 16.016 1 94.81 27 GLU B CA 1
ATOM 1651 C C . GLU B 1 27 ? -9.5 0.652 15.125 1 94.81 27 GLU B C 1
ATOM 1653 O O . GLU B 1 27 ? -9.453 -0.547 15.406 1 94.81 27 GLU B O 1
ATOM 1658 N N . SER B 1 28 ? -10.156 1.193 14.031 1 94.19 28 SER B N 1
ATOM 1659 C CA . SER B 1 28 ? -11.078 0.307 13.328 1 94.19 28 SER B CA 1
ATOM 1660 C C . SER B 1 28 ? -10.883 0.383 11.82 1 94.19 28 SER B C 1
ATOM 1662 O O . SER B 1 28 ? -11.539 -0.337 11.07 1 94.19 28 SER B O 1
ATOM 1664 N N . GLY B 1 29 ? -9.953 1.221 11.391 1 94.38 29 GLY B N 1
ATOM 1665 C CA . GLY B 1 29 ? -9.68 1.302 9.961 1 94.38 29 GLY B CA 1
ATOM 1666 C C . GLY B 1 29 ? -10.5 2.371 9.258 1 94.38 29 GLY B C 1
ATOM 1667 O O . GLY B 1 29 ? -11.367 2.998 9.867 1 94.38 29 GLY B O 1
ATOM 1668 N N . PRO B 1 30 ? -10.258 2.604 7.984 1 94.12 30 PRO B N 1
ATOM 1669 C CA . PRO B 1 30 ? -10.852 3.725 7.254 1 94.12 30 PRO B CA 1
ATOM 1670 C C . PRO B 1 30 ? -12.367 3.576 7.07 1 94.12 30 PRO B C 1
ATOM 1672 O O . PRO B 1 30 ? -13.086 4.578 6.996 1 94.12 30 PRO B O 1
ATOM 1675 N N . GLN B 1 31 ? -12.867 2.402 6.984 1 90.81 31 GLN B N 1
ATOM 1676 C CA . GLN B 1 31 ? -14.297 2.17 6.793 1 90.81 31 GLN B CA 1
ATOM 1677 C C . GLN B 1 31 ? -15.102 2.67 7.988 1 90.81 31 GLN B C 1
ATOM 1679 O O . GLN B 1 31 ? -16.297 2.928 7.875 1 90.81 31 GLN B O 1
ATOM 1684 N N . ALA B 1 32 ? -14.492 2.797 9.062 1 95.19 32 ALA B N 1
ATOM 1685 C CA . ALA B 1 32 ? -15.164 3.195 10.297 1 95.19 32 ALA B CA 1
ATOM 1686 C C . ALA B 1 32 ? -15.289 4.715 10.391 1 95.19 32 ALA B C 1
ATOM 1688 O O . ALA B 1 32 ? -16.016 5.23 11.242 1 95.19 32 ALA B O 1
ATOM 1689 N N . VAL B 1 33 ? -14.586 5.406 9.555 1 96.5 33 VAL B N 1
ATOM 1690 C CA . VAL B 1 33 ? -14.602 6.867 9.578 1 96.5 33 VAL B CA 1
ATOM 1691 C C . VAL B 1 33 ? -15.836 7.387 8.844 1 96.5 33 VAL B C 1
ATOM 1693 O O . VAL B 1 33 ? -15.75 7.816 7.695 1 96.5 33 VAL B O 1
ATOM 1696 N N . THR B 1 34 ? -16.984 7.32 9.523 1 96.81 34 THR B N 1
ATOM 1697 C CA . THR B 1 34 ? -18.25 7.797 8.992 1 96.81 34 THR B CA 1
ATOM 1698 C C . THR B 1 34 ? -18.75 9 9.797 1 96.81 34 THR B C 1
ATOM 1700 O O . THR B 1 34 ? -18.312 9.234 10.914 1 96.81 34 THR B O 1
ATOM 1703 N N . LEU B 1 35 ? -19.688 9.719 9.117 1 97.38 35 LEU B N 1
ATOM 1704 C CA . LEU B 1 35 ? -20.266 10.852 9.82 1 97.38 35 LEU B CA 1
ATOM 1705 C C . LEU B 1 35 ? -20.969 10.391 11.102 1 97.38 35 LEU B C 1
ATOM 1707 O O . LEU B 1 35 ? -20.812 11.016 12.156 1 97.38 35 LEU B O 1
ATOM 1711 N N . LYS B 1 36 ? -21.688 9.289 11.008 1 97.31 36 LYS B N 1
ATOM 1712 C CA . LYS B 1 36 ? -22.422 8.766 12.148 1 97.31 36 LYS B CA 1
ATOM 1713 C C . LYS B 1 36 ? -21.484 8.352 13.281 1 97.31 36 LYS B C 1
ATOM 1715 O O . LYS B 1 36 ? -21.703 8.727 14.438 1 97.31 36 LYS B O 1
ATOM 1720 N N . ALA B 1 37 ? -20.453 7.641 13.039 1 97.56 37 ALA B N 1
ATOM 1721 C CA . ALA B 1 37 ? -19.516 7.148 14.047 1 97.56 37 ALA B CA 1
ATOM 1722 C C . ALA B 1 37 ? -18.766 8.297 14.711 1 97.56 37 ALA B C 1
ATOM 1724 O O . ALA B 1 37 ? -18.578 8.312 15.93 1 97.56 37 ALA B O 1
ATOM 1725 N N . VAL B 1 38 ? -18.312 9.258 13.898 1 97.94 38 VAL B N 1
ATOM 1726 C CA . VAL B 1 38 ? -17.562 10.398 14.422 1 97.94 38 VAL B CA 1
ATOM 1727 C C . VAL B 1 38 ? -18.484 11.258 15.297 1 97.94 38 VAL B C 1
ATOM 1729 O O . VAL B 1 38 ? -18.078 11.688 16.375 1 97.94 38 VAL B O 1
ATOM 1732 N N . ALA B 1 39 ? -19.688 11.477 14.828 1 97.25 39 ALA B N 1
ATOM 1733 C CA . ALA B 1 39 ? -20.656 12.258 15.602 1 97.25 39 ALA B CA 1
ATOM 1734 C C . ALA B 1 39 ? -20.891 11.633 16.969 1 97.25 39 ALA B C 1
ATOM 1736 O O . ALA B 1 39 ? -20.844 12.328 17.984 1 97.25 39 ALA B O 1
ATOM 1737 N N . ALA B 1 40 ? -21.078 10.367 17 1 97 40 ALA B N 1
ATOM 1738 C CA . ALA B 1 40 ? -21.312 9.641 18.234 1 97 40 ALA B CA 1
ATOM 1739 C C . ALA B 1 40 ? -20.125 9.781 19.188 1 97 40 ALA B C 1
ATOM 1741 O O . ALA B 1 40 ? -20.312 9.969 20.391 1 97 40 ALA B O 1
ATOM 1742 N N . ARG B 1 41 ? -18.984 9.781 18.672 1 96.06 41 ARG B N 1
ATOM 1743 C CA . ARG B 1 41 ? -17.781 9.805 19.484 1 96.06 41 ARG B CA 1
ATOM 1744 C C . ARG B 1 41 ? -17.594 11.172 20.141 1 96.06 41 ARG B C 1
ATOM 1746 O O . ARG B 1 41 ? -17.062 11.258 21.25 1 96.06 41 ARG B O 1
ATOM 1753 N N . ILE B 1 42 ? -18.016 12.195 19.5 1 95.94 42 ILE B N 1
ATOM 1754 C CA . ILE B 1 42 ? -17.766 13.523 20.047 1 95.94 42 ILE B CA 1
ATOM 1755 C C . ILE B 1 42 ? -19.062 14.078 20.656 1 95.94 42 ILE B C 1
ATOM 1757 O O . ILE B 1 42 ? -19.125 15.266 21 1 95.94 42 ILE B O 1
ATOM 1761 N N . GLY B 1 43 ? -20.078 13.266 20.719 1 95.38 43 GLY B N 1
ATOM 1762 C CA . GLY B 1 43 ? -21.328 13.656 21.359 1 95.38 43 GLY B CA 1
ATOM 1763 C C . GLY B 1 43 ? -22.109 14.68 20.562 1 95.38 43 GLY B C 1
ATOM 1764 O O . GLY B 1 43 ? -22.641 15.641 21.125 1 95.38 43 GLY B O 1
ATOM 1765 N N . ARG B 1 44 ? -22.109 14.547 19.281 1 95.19 44 ARG B N 1
ATOM 1766 C CA . ARG B 1 44 ? -22.891 15.406 18.391 1 95.19 44 ARG B CA 1
ATOM 1767 C C . ARG B 1 44 ? -23.844 14.578 17.531 1 95.19 44 ARG B C 1
ATOM 1769 O O . ARG B 1 44 ? -23.781 13.344 17.547 1 95.19 44 ARG B O 1
ATOM 1776 N N . THR B 1 45 ? -24.672 15.328 16.828 1 93.69 45 THR B N 1
ATOM 1777 C CA . THR B 1 45 ? -25.625 14.641 15.969 1 93.69 45 THR B CA 1
ATOM 1778 C C . THR B 1 45 ? -25.047 14.453 14.562 1 93.69 45 THR B C 1
ATOM 1780 O O . THR B 1 45 ? -24.141 15.172 14.156 1 93.69 45 THR B O 1
ATOM 1783 N N . HIS B 1 46 ? -25.625 13.438 13.867 1 94.75 46 HIS B N 1
ATOM 1784 C CA . HIS B 1 46 ? -25.281 13.234 12.461 1 94.75 46 HIS B CA 1
ATOM 1785 C C . HIS B 1 46 ? -25.516 14.5 11.648 1 94.75 46 HIS B C 1
ATOM 1787 O O . HIS B 1 46 ? -24.688 14.859 10.805 1 94.75 46 HIS B O 1
ATOM 1793 N N . ALA B 1 47 ? -26.578 15.211 11.969 1 93.56 47 ALA B N 1
ATOM 1794 C CA . ALA B 1 47 ? -26.938 16.438 11.266 1 93.56 47 ALA B CA 1
ATOM 1795 C C . ALA B 1 47 ? -25.875 17.516 11.469 1 93.56 47 ALA B C 1
ATOM 1797 O O . ALA B 1 47 ? -25.547 18.266 10.539 1 93.56 47 ALA B O 1
ATOM 1798 N N . ASN B 1 48 ? -25.391 17.578 12.586 1 93.38 48 ASN B N 1
ATOM 1799 C CA . ASN B 1 48 ? -24.328 18.531 12.906 1 93.38 48 ASN B CA 1
ATOM 1800 C C . ASN B 1 48 ? -23.094 18.281 12.062 1 93.38 48 ASN B C 1
ATOM 1802 O O . ASN B 1 48 ? -22.516 19.203 11.492 1 93.38 48 ASN B O 1
ATOM 1806 N N . LEU B 1 49 ? -22.641 17 11.945 1 95.12 49 LEU B N 1
ATOM 1807 C CA . LEU B 1 49 ? -21.469 16.656 11.156 1 95.12 49 LEU B CA 1
ATOM 1808 C C . LEU B 1 49 ? -21.734 16.859 9.664 1 95.12 49 LEU B C 1
ATOM 1810 O O . LEU B 1 49 ? -20.844 17.281 8.93 1 95.12 49 LEU B O 1
ATOM 1814 N N . LEU B 1 50 ? -22.969 16.547 9.273 1 94.81 50 LEU B N 1
ATOM 1815 C CA . LEU B 1 50 ? -23.344 16.75 7.887 1 94.81 50 LEU B CA 1
ATOM 1816 C C . LEU B 1 50 ? -23.234 18.234 7.512 1 94.81 50 LEU B C 1
ATOM 1818 O O . LEU B 1 50 ? -22.812 18.562 6.402 1 94.81 50 LEU B O 1
ATOM 1822 N N . HIS B 1 51 ? -23.578 19.078 8.414 1 93.75 51 HIS B N 1
ATOM 1823 C CA . HIS B 1 51 ? -23.484 20.516 8.195 1 93.75 51 HIS B CA 1
ATOM 1824 C C . HIS B 1 51 ? -22.031 20.953 8.055 1 93.75 51 HIS B C 1
ATOM 1826 O O . HIS B 1 51 ? -21.703 21.797 7.203 1 93.75 51 HIS B O 1
ATOM 1832 N N . HIS B 1 52 ? -21.141 20.375 8.805 1 93.19 52 HIS B N 1
ATOM 1833 C CA . HIS B 1 52 ? -19.734 20.781 8.828 1 93.19 52 HIS B CA 1
ATOM 1834 C C . HIS B 1 52 ? -18.969 20.203 7.641 1 93.19 52 HIS B C 1
ATOM 1836 O O . HIS B 1 52 ? -18.125 20.875 7.047 1 93.19 52 HIS B O 1
ATOM 1842 N N . PHE B 1 53 ? -19.234 18.922 7.281 1 95.19 53 PHE B N 1
ATOM 1843 C CA . PHE B 1 53 ? -18.375 18.234 6.328 1 95.19 53 PHE B CA 1
ATOM 1844 C C . PHE B 1 53 ? -19.125 17.906 5.051 1 95.19 53 PHE B C 1
ATOM 1846 O O . PHE B 1 53 ? -18.531 17.734 3.988 1 95.19 53 PHE B O 1
ATOM 1853 N N . GLY B 1 54 ? -20.406 17.812 5.145 1 93.94 54 GLY B N 1
ATOM 1854 C CA . GLY B 1 54 ? -21.219 17.5 3.975 1 93.94 54 GLY B CA 1
ATOM 1855 C C . GLY B 1 54 ? -21.391 16.016 3.748 1 93.94 54 GLY B C 1
ATOM 1856 O O . GLY B 1 54 ? -22.516 15.523 3.656 1 93.94 54 GLY B O 1
ATOM 1857 N N . SER B 1 55 ? -20.25 15.219 3.637 1 93.31 55 SER B N 1
ATOM 1858 C CA . SER B 1 55 ? -20.297 13.781 3.385 1 93.31 55 SER B CA 1
ATOM 1859 C C . SER B 1 55 ? -19.172 13.055 4.105 1 93.31 55 SER B C 1
ATOM 1861 O O . SER B 1 55 ? -18.25 13.688 4.617 1 93.31 55 SER B O 1
ATOM 1863 N N . ALA B 1 56 ? -19.312 11.766 4.16 1 91.88 56 ALA B N 1
ATOM 1864 C CA . ALA B 1 56 ? -18.234 10.953 4.723 1 91.88 56 ALA B CA 1
ATOM 1865 C C . ALA B 1 56 ? -16.938 11.109 3.916 1 91.88 56 ALA B C 1
ATOM 1867 O O . ALA B 1 56 ? -15.852 11.156 4.484 1 91.88 56 ALA B O 1
ATOM 1868 N N . ALA B 1 57 ? -17.094 11.25 2.605 1 90.44 57 ALA B N 1
ATOM 1869 C CA . ALA B 1 57 ? -15.938 11.438 1.726 1 90.44 57 ALA B CA 1
ATOM 1870 C C . ALA B 1 57 ? -15.234 12.758 2.021 1 90.44 57 ALA B C 1
ATOM 1872 O O . ALA B 1 57 ? -14 12.82 2.057 1 90.44 57 ALA B O 1
ATOM 1873 N N . ASP B 1 58 ? -15.992 13.742 2.271 1 92.5 58 ASP B N 1
ATOM 1874 C CA . ASP B 1 58 ? -15.414 15.047 2.568 1 92.5 58 ASP B CA 1
ATOM 1875 C C . ASP B 1 58 ? -14.758 15.055 3.949 1 92.5 58 ASP B C 1
ATOM 1877 O O . ASP B 1 58 ? -13.75 15.734 4.156 1 92.5 58 ASP B O 1
ATOM 1881 N N . LEU B 1 59 ? -15.406 14.367 4.887 1 94.69 59 LEU B N 1
ATOM 1882 C CA . LEU B 1 59 ? -14.781 14.195 6.191 1 94.69 59 LEU B CA 1
ATOM 1883 C C . LEU B 1 59 ? -13.445 13.477 6.062 1 94.69 59 LEU B C 1
ATOM 1885 O O . LEU B 1 59 ? -12.453 13.891 6.664 1 94.69 59 LEU B O 1
ATOM 1889 N N . GLN B 1 60 ? -13.375 12.445 5.309 1 93.5 60 GLN B N 1
ATOM 1890 C CA . GLN B 1 60 ? -12.148 11.688 5.09 1 93.5 60 GLN B CA 1
ATOM 1891 C C . GLN B 1 60 ? -11.094 12.539 4.391 1 93.5 60 GLN B C 1
ATOM 1893 O O . GLN B 1 60 ? -9.906 12.477 4.73 1 93.5 60 GLN B O 1
ATOM 1898 N N . LYS B 1 61 ? -11.531 13.359 3.459 1 92.44 61 LYS B N 1
ATOM 1899 C CA . LYS B 1 61 ? -10.625 14.297 2.791 1 92.44 61 LYS B CA 1
ATOM 1900 C C . LYS B 1 61 ? -10.023 15.281 3.785 1 92.44 61 LYS B C 1
ATOM 1902 O O . LYS B 1 61 ? -8.828 15.57 3.738 1 92.44 61 LYS B O 1
ATOM 1907 N N . ALA B 1 62 ? -10.898 15.758 4.641 1 93.69 62 ALA B N 1
ATOM 1908 C CA . ALA B 1 62 ? -10.422 16.672 5.668 1 93.69 62 ALA B CA 1
ATOM 1909 C C . ALA B 1 62 ? -9.414 16 6.59 1 93.69 62 ALA B C 1
ATOM 1911 O O . ALA B 1 62 ? -8.398 16.594 6.961 1 93.69 62 ALA B O 1
ATOM 1912 N N . LEU B 1 63 ? -9.68 14.805 6.961 1 95.06 63 LEU B N 1
ATOM 1913 C CA . LEU B 1 63 ? -8.805 14.039 7.836 1 95.06 63 LEU B CA 1
ATOM 1914 C C . LEU B 1 63 ? -7.445 13.805 7.18 1 95.06 63 LEU B C 1
ATOM 1916 O O . LEU B 1 63 ? -6.406 14.07 7.781 1 95.06 63 LEU B O 1
ATOM 1920 N N . ILE B 1 64 ? -7.414 13.359 5.965 1 93.31 64 ILE B N 1
ATOM 1921 C CA . ILE B 1 64 ? -6.156 13.031 5.305 1 93.31 64 ILE B CA 1
ATOM 1922 C C . ILE B 1 64 ? -5.355 14.305 5.055 1 93.31 64 ILE B C 1
ATOM 1924 O O . ILE B 1 64 ? -4.121 14.289 5.109 1 93.31 64 ILE B O 1
ATOM 1928 N N . THR B 1 65 ? -6.035 15.414 4.781 1 92.38 65 THR B N 1
ATOM 1929 C CA . THR B 1 65 ? -5.359 16.703 4.645 1 92.38 65 THR B CA 1
ATOM 1930 C C . THR B 1 65 ? -4.66 17.078 5.945 1 92.38 65 THR B C 1
ATOM 1932 O O . THR B 1 65 ? -3.488 17.469 5.938 1 92.38 65 THR B O 1
ATOM 1935 N N . HIS B 1 66 ? -5.387 16.891 6.973 1 92.81 66 HIS B N 1
ATOM 1936 C CA . HIS B 1 66 ? -4.82 17.172 8.281 1 92.81 66 HIS B CA 1
ATOM 1937 C C . HIS B 1 66 ? -3.617 16.281 8.578 1 92.81 66 HIS B C 1
ATOM 1939 O O . HIS B 1 66 ? -2.58 16.766 9.031 1 92.81 66 HIS B O 1
ATOM 1945 N N . LEU B 1 67 ? -3.738 15.047 8.32 1 92.25 67 LEU B N 1
ATOM 1946 C CA . LEU B 1 67 ? -2.646 14.109 8.547 1 92.25 67 LEU B CA 1
ATOM 1947 C C . LEU B 1 67 ? -1.44 14.461 7.68 1 92.25 67 LEU B C 1
ATOM 1949 O O . LEU B 1 67 ? -0.312 14.516 8.172 1 92.25 67 LEU B O 1
ATOM 1953 N N . ALA B 1 68 ? -1.673 14.711 6.43 1 90.81 68 ALA B N 1
ATOM 1954 C CA . ALA B 1 68 ? -0.597 15.039 5.5 1 90.81 68 ALA B CA 1
ATOM 1955 C C . ALA B 1 68 ? 0.171 16.266 5.965 1 90.81 68 ALA B C 1
ATOM 1957 O O . ALA B 1 68 ? 1.403 16.266 6.012 1 90.81 68 ALA B O 1
ATOM 1958 N N . ASP B 1 69 ? -0.558 17.281 6.359 1 89.94 69 ASP B N 1
ATOM 1959 C CA . ASP B 1 69 ? 0.061 18.531 6.785 1 89.94 69 ASP B CA 1
ATOM 1960 C C . ASP B 1 69 ? 0.877 18.328 8.062 1 89.94 69 ASP B C 1
ATOM 1962 O O . ASP B 1 69 ? 2.018 18.781 8.156 1 89.94 69 ASP B O 1
ATOM 1966 N N . THR B 1 70 ? 0.323 17.656 8.961 1 89.06 70 THR B N 1
ATOM 1967 C CA . THR B 1 70 ? 0.971 17.438 10.25 1 89.06 70 THR B CA 1
ATOM 1968 C C . THR B 1 70 ? 2.199 16.547 10.094 1 89.06 70 THR B C 1
ATOM 1970 O O . THR B 1 70 ? 3.27 16.859 10.625 1 89.06 70 THR B O 1
ATOM 1973 N N . ILE B 1 71 ? 2.084 15.539 9.297 1 87.56 71 ILE B N 1
ATOM 1974 C CA . ILE B 1 71 ? 3.148 14.562 9.117 1 87.56 71 ILE B CA 1
ATOM 1975 C C . ILE B 1 71 ? 4.312 15.195 8.359 1 87.56 71 ILE B C 1
ATOM 1977 O O . ILE B 1 71 ? 5.469 15.078 8.766 1 87.56 71 ILE B O 1
ATOM 1981 N N . THR B 1 72 ? 3.984 15.852 7.293 1 89 72 THR B N 1
ATOM 1982 C CA . THR B 1 72 ? 5.051 16.438 6.492 1 89 72 THR B CA 1
ATOM 1983 C C . THR B 1 72 ? 5.754 17.547 7.27 1 89 72 THR B C 1
ATOM 1985 O O . THR B 1 72 ? 6.965 17.734 7.133 1 89 72 THR B O 1
ATOM 1988 N N . ALA B 1 73 ? 5.027 18.266 8.062 1 86.81 73 ALA B N 1
ATOM 1989 C CA . ALA B 1 73 ? 5.641 19.312 8.883 1 86.81 73 ALA B CA 1
ATOM 1990 C C . ALA B 1 73 ? 6.637 18.719 9.867 1 86.81 73 ALA B C 1
ATOM 1992 O O . ALA B 1 73 ? 7.754 19.219 10.023 1 86.81 73 ALA B O 1
ATOM 1993 N N . GLN B 1 74 ? 6.273 17.641 10.477 1 86.75 74 GLN B N 1
ATOM 1994 C CA . GLN B 1 74 ? 7.121 17 11.477 1 86.75 74 GLN B CA 1
ATOM 1995 C C . GLN B 1 74 ? 8.344 16.359 10.82 1 86.75 74 GLN B C 1
ATOM 1997 O O . GLN B 1 74 ? 9.469 16.516 11.297 1 86.75 74 GLN B O 1
ATOM 2002 N N . ILE B 1 75 ? 8.141 15.695 9.758 1 85.88 75 ILE B N 1
ATOM 2003 C CA . ILE B 1 75 ? 9.234 15.031 9.047 1 85.88 75 ILE B CA 1
ATOM 2004 C C . ILE B 1 75 ? 10.18 16.078 8.469 1 85.88 75 ILE B C 1
ATOM 2006 O O . ILE B 1 75 ? 11.398 15.875 8.453 1 85.88 75 ILE B O 1
ATOM 2010 N N . GLY B 1 76 ? 9.586 17.156 7.984 1 84.19 76 GLY B N 1
ATOM 2011 C CA . GLY B 1 76 ? 10.383 18.25 7.449 1 84.19 76 GLY B CA 1
ATOM 2012 C C . GLY B 1 76 ? 11.359 18.812 8.453 1 84.19 76 GLY B C 1
ATOM 2013 O O . GLY B 1 76 ? 12.523 19.062 8.133 1 84.19 76 GLY B O 1
ATOM 2014 N N . GLU B 1 77 ? 10.906 18.969 9.633 1 84.25 77 GLU B N 1
ATOM 2015 C CA . GLU B 1 77 ? 11.766 19.484 10.688 1 84.25 77 GLU B CA 1
ATOM 2016 C C . GLU B 1 77 ? 12.906 18.516 10.992 1 84.25 77 GLU B C 1
ATOM 2018 O O . GLU B 1 77 ? 14.055 18.938 11.156 1 84.25 77 GLU B O 1
ATOM 2023 N N . ALA B 1 78 ? 12.578 17.266 11.062 1 82 78 ALA B N 1
ATOM 2024 C CA . ALA B 1 78 ? 13.586 16.25 11.328 1 82 78 ALA B CA 1
ATOM 2025 C C . ALA B 1 78 ? 14.594 16.156 10.18 1 82 78 ALA B C 1
ATOM 2027 O O . ALA B 1 78 ? 15.797 15.992 10.414 1 82 78 ALA B O 1
ATOM 2028 N N . ALA B 1 79 ? 14.094 16.281 8.977 1 80 79 ALA B N 1
ATOM 2029 C CA . ALA B 1 79 ? 14.945 16.188 7.789 1 80 79 ALA B CA 1
ATOM 2030 C C . ALA B 1 79 ? 15.914 17.375 7.723 1 80 79 ALA B C 1
ATOM 2032 O O . ALA B 1 79 ? 17.078 17.203 7.359 1 80 79 ALA B O 1
ATOM 2033 N N . LYS B 1 80 ? 15.484 18.516 8.062 1 78.69 80 LYS B N 1
ATOM 2034 C CA . LYS B 1 80 ? 16.328 19.703 8.086 1 78.69 80 LYS B CA 1
ATOM 2035 C C . LYS B 1 80 ? 17.422 19.578 9.141 1 78.69 80 LYS B C 1
ATOM 2037 O O . LYS B 1 80 ? 18.578 19.938 8.891 1 78.69 80 LYS B O 1
ATOM 2042 N N . ARG B 1 81 ? 17.062 18.969 10.219 1 77.12 81 ARG B N 1
ATOM 2043 C CA . ARG B 1 81 ? 18.047 18.75 11.266 1 77.12 81 ARG B CA 1
ATOM 2044 C C . ARG B 1 81 ? 19.094 17.719 10.836 1 77.12 81 ARG B C 1
ATOM 2046 O O . ARG B 1 81 ? 20.281 17.891 11.07 1 77.12 81 ARG B O 1
ATOM 2053 N N . ALA B 1 82 ? 18.641 16.672 10.219 1 71.5 82 ALA B N 1
ATOM 2054 C CA . ALA B 1 82 ? 19.531 15.602 9.766 1 71.5 82 ALA B CA 1
ATOM 2055 C C . ALA B 1 82 ? 20.516 16.125 8.719 1 71.5 82 ALA B C 1
ATOM 2057 O O . ALA B 1 82 ? 21.672 15.719 8.695 1 71.5 82 ALA B O 1
ATOM 2058 N N . ARG B 1 83 ? 20.109 16.938 7.906 1 69 83 ARG B N 1
ATOM 2059 C CA . ARG B 1 83 ? 20.953 17.5 6.852 1 69 83 ARG B CA 1
ATOM 2060 C C . ARG B 1 83 ? 21.953 18.5 7.422 1 69 83 ARG B C 1
ATOM 2062 O O . ARG B 1 83 ? 23.047 18.672 6.883 1 69 83 ARG B O 1
ATOM 2069 N N . ALA B 1 84 ? 21.594 19.25 8.398 1 65.12 84 ALA B N 1
ATOM 2070 C CA . ALA B 1 84 ? 22.469 20.25 9.016 1 65.12 84 ALA B CA 1
ATOM 2071 C C . ALA B 1 84 ? 23.562 19.594 9.844 1 65.12 84 ALA B C 1
ATOM 2073 O O . ALA B 1 84 ? 24.375 20.266 10.477 1 65.12 84 ALA B O 1
ATOM 2074 N N . GLY B 1 85 ? 23.797 18.281 9.641 1 61.06 85 GLY B N 1
ATOM 2075 C CA . GLY B 1 85 ? 24.922 17.656 10.289 1 61.06 85 GLY B CA 1
ATOM 2076 C C . GLY B 1 85 ? 24.516 16.734 11.43 1 61.06 85 GLY B C 1
ATOM 2077 O O . GLY B 1 85 ? 25.359 16.047 12.008 1 61.06 85 GLY B O 1
ATOM 2078 N N . ASP B 1 86 ? 23.328 16.891 11.938 1 56.03 86 ASP B N 1
ATOM 2079 C CA . ASP B 1 86 ? 22.938 15.977 13.008 1 56.03 86 ASP B CA 1
ATOM 2080 C C . ASP B 1 86 ? 22.422 14.656 12.43 1 56.03 86 ASP B C 1
ATOM 2082 O O . ASP B 1 86 ? 21.859 13.836 13.164 1 56.03 86 ASP B O 1
ATOM 2086 N N . GLN B 1 87 ? 23.078 13.961 11.594 1 57.22 87 GLN B N 1
ATOM 2087 C CA . GLN B 1 87 ? 23.031 12.805 10.703 1 57.22 87 GLN B CA 1
ATOM 2088 C C . GLN B 1 87 ? 22.109 11.727 11.242 1 57.22 87 GLN B C 1
ATOM 2090 O O . GLN B 1 87 ? 22.547 10.617 11.547 1 57.22 87 GLN B O 1
ATOM 2095 N N . ASN B 1 88 ? 20.891 12.062 11.734 1 76 88 ASN B N 1
ATOM 2096 C CA . ASN B 1 88 ? 20.25 10.828 12.148 1 76 88 ASN B CA 1
ATOM 2097 C C . ASN B 1 88 ? 19.109 10.445 11.195 1 76 88 ASN B C 1
ATOM 2099 O O . ASN B 1 88 ? 17.938 10.703 11.477 1 76 88 ASN B O 1
ATOM 2103 N N . PRO B 1 89 ? 19.406 9.953 10.008 1 82.69 89 PRO B N 1
ATOM 2104 C CA . PRO B 1 89 ? 18.391 9.5 9.047 1 82.69 89 PRO B CA 1
ATOM 2105 C C . PRO B 1 89 ? 17.359 8.57 9.68 1 82.69 89 PRO B C 1
ATOM 2107 O O . PRO B 1 89 ? 16.25 8.398 9.141 1 82.69 89 PRO B O 1
ATOM 2110 N N . ARG B 1 90 ? 17.672 8.086 10.875 1 90.88 90 ARG B N 1
ATOM 2111 C CA . ARG B 1 90 ? 16.781 7.164 11.562 1 90.88 90 ARG B CA 1
ATOM 2112 C C . ARG B 1 90 ? 15.492 7.867 11.984 1 90.88 90 ARG B C 1
ATOM 2114 O O . ARG B 1 90 ? 14.406 7.297 11.883 1 90.88 90 ARG B O 1
ATOM 2121 N N . GLU B 1 91 ? 15.648 9.039 12.375 1 90.38 91 GLU B N 1
ATOM 2122 C CA . GLU B 1 91 ? 14.477 9.781 12.836 1 90.38 91 GLU B CA 1
ATOM 2123 C C . GLU B 1 91 ? 13.484 10 11.695 1 90.38 91 GLU B C 1
ATOM 2125 O O . GLU B 1 91 ? 12.273 9.844 11.883 1 90.38 91 GLU B O 1
ATOM 2130 N N . VAL B 1 92 ? 13.961 10.328 10.484 1 89.56 92 VAL B N 1
ATOM 2131 C CA . VAL B 1 92 ? 13.125 10.555 9.32 1 89.56 92 VAL B CA 1
ATOM 2132 C C . VAL B 1 92 ? 12.414 9.258 8.93 1 89.56 92 VAL B C 1
ATOM 2134 O O . VAL B 1 92 ? 11.203 9.25 8.695 1 89.56 92 VAL B O 1
ATOM 2137 N N . VAL B 1 93 ? 13.117 8.195 8.945 1 94 93 VAL B N 1
ATOM 2138 C CA . VAL B 1 93 ? 12.562 6.895 8.594 1 94 93 VAL B CA 1
ATOM 2139 C C . VAL B 1 93 ? 11.508 6.484 9.609 1 94 93 VAL B C 1
ATOM 2141 O O . VAL B 1 93 ? 10.383 6.121 9.242 1 94 93 VAL B O 1
ATOM 2144 N N . ASP B 1 94 ? 11.836 6.621 10.906 1 95.12 94 ASP B N 1
ATOM 2145 C CA . ASP B 1 94 ? 10.93 6.215 11.969 1 95.12 94 ASP B CA 1
ATOM 2146 C C . ASP B 1 94 ? 9.633 7.027 11.93 1 95.12 94 ASP B C 1
ATOM 2148 O O . ASP B 1 94 ? 8.539 6.473 12.031 1 95.12 94 ASP B O 1
ATOM 2152 N N . MET B 1 95 ? 9.773 8.305 11.742 1 93.56 95 MET B N 1
ATOM 2153 C CA . MET B 1 95 ? 8.602 9.172 11.711 1 93.56 95 MET B CA 1
ATOM 2154 C C . MET B 1 95 ? 7.715 8.852 10.508 1 93.56 95 MET B C 1
ATOM 2156 O O . MET B 1 95 ? 6.488 8.859 10.625 1 93.56 95 MET B O 1
ATOM 2160 N N . THR B 1 96 ? 8.328 8.609 9.375 1 94.25 96 THR B N 1
ATOM 2161 C CA . THR B 1 96 ? 7.566 8.305 8.172 1 94.25 96 THR B CA 1
ATOM 2162 C C . THR B 1 96 ? 6.812 6.984 8.328 1 94.25 96 THR B C 1
ATOM 2164 O O . THR B 1 96 ? 5.602 6.922 8.109 1 94.25 96 THR B O 1
ATOM 2167 N N . PHE B 1 97 ? 7.504 5.926 8.781 1 97.25 97 PHE B N 1
ATOM 2168 C CA . PHE B 1 97 ? 6.875 4.621 8.953 1 97.25 97 PHE B CA 1
ATOM 2169 C C . PHE B 1 97 ? 5.762 4.691 9.992 1 97.25 97 PHE B C 1
ATOM 2171 O O . PHE B 1 97 ? 4.691 4.109 9.805 1 97.25 97 PHE B O 1
ATOM 2178 N N . ASP B 1 98 ? 5.996 5.406 11.078 1 96.19 98 ASP B N 1
ATOM 2179 C CA . ASP B 1 98 ? 4.988 5.535 12.125 1 96.19 98 ASP B CA 1
ATOM 2180 C C . ASP B 1 98 ? 3.744 6.254 11.609 1 96.19 98 ASP B C 1
ATOM 2182 O O . ASP B 1 98 ? 2.619 5.863 11.922 1 96.19 98 ASP B O 1
ATOM 2186 N N . ALA B 1 99 ? 3.963 7.293 10.844 1 94 99 ALA B N 1
ATOM 2187 C CA . ALA B 1 99 ? 2.84 8.055 10.297 1 94 99 ALA B CA 1
ATOM 2188 C C . ALA B 1 99 ? 1.948 7.172 9.43 1 94 99 ALA B C 1
ATOM 2190 O O . ALA B 1 99 ? 0.722 7.203 9.555 1 94 99 ALA B O 1
ATOM 2191 N N . PHE B 1 100 ? 2.533 6.383 8.594 1 95.12 100 PHE B N 1
ATOM 2192 C CA . PHE B 1 100 ? 1.765 5.508 7.715 1 95.12 100 PHE B CA 1
ATOM 2193 C C . PHE B 1 100 ? 1.105 4.387 8.516 1 95.12 100 PHE B C 1
ATOM 2195 O O . PHE B 1 100 ? -0.031 4.004 8.234 1 95.12 100 PHE B O 1
ATOM 2202 N N . ALA B 1 101 ? 1.791 3.9 9.539 1 95.62 101 ALA B N 1
ATOM 2203 C CA . ALA B 1 101 ? 1.274 2.803 10.352 1 95.62 101 ALA B CA 1
ATOM 2204 C C . ALA B 1 101 ? 0.118 3.271 11.234 1 95.62 101 ALA B C 1
ATOM 2206 O O . ALA B 1 101 ? -0.784 2.492 11.547 1 95.62 101 ALA B O 1
ATOM 2207 N N . ARG B 1 102 ? 0.153 4.539 11.625 1 94.06 102 ARG B N 1
ATOM 2208 C CA . ARG B 1 102 ? -0.856 5.082 12.531 1 94.06 102 ARG B CA 1
ATOM 2209 C C . ARG B 1 102 ? -2.031 5.664 11.75 1 94.06 102 ARG B C 1
ATOM 2211 O O . ARG B 1 102 ? -2.596 6.688 12.148 1 94.06 102 ARG B O 1
ATOM 2218 N N . GLY B 1 103 ? -2.303 5.109 10.625 1 93.81 103 GLY B N 1
ATOM 2219 C CA . GLY B 1 103 ? -3.572 5.414 9.984 1 93.81 103 GLY B CA 1
ATOM 2220 C C . GLY B 1 103 ? -3.414 6.051 8.617 1 93.81 103 GLY B C 1
ATOM 2221 O O . GLY B 1 103 ? -4.266 5.879 7.738 1 93.81 103 GLY B O 1
ATOM 2222 N N . ALA B 1 104 ? -2.367 6.875 8.383 1 93.75 104 ALA B N 1
ATOM 2223 C CA . ALA B 1 104 ? -2.227 7.578 7.109 1 93.75 104 ALA B CA 1
ATOM 2224 C C . ALA B 1 104 ? -2.143 6.598 5.945 1 93.75 104 ALA B C 1
ATOM 2226 O O . ALA B 1 104 ? -2.742 6.824 4.891 1 93.75 104 ALA B O 1
ATOM 2227 N N . GLY B 1 105 ? -1.389 5.484 6.148 1 94.25 105 GLY B N 1
ATOM 2228 C CA . GLY B 1 105 ? -1.286 4.473 5.109 1 94.25 105 GLY B CA 1
ATOM 2229 C C . GLY B 1 105 ? -2.617 3.834 4.766 1 94.25 105 GLY B C 1
ATOM 2230 O O . GLY B 1 105 ? -2.963 3.701 3.59 1 94.25 105 GLY B O 1
ATOM 2231 N N . ALA B 1 106 ? -3.301 3.484 5.789 1 94.81 106 ALA B N 1
ATOM 2232 C CA . ALA B 1 106 ? -4.609 2.861 5.605 1 94.81 106 ALA B CA 1
ATOM 2233 C C . ALA B 1 106 ? -5.586 3.828 4.938 1 94.81 106 ALA B C 1
ATOM 2235 O O . ALA B 1 106 ? -6.289 3.457 3.996 1 94.81 106 ALA B O 1
ATOM 2236 N N . MET B 1 107 ? -5.621 5.055 5.426 1 94.38 107 MET B N 1
ATOM 2237 C CA . MET B 1 107 ? -6.559 6.043 4.891 1 94.38 107 MET B CA 1
ATOM 2238 C C . MET B 1 107 ? -6.246 6.352 3.432 1 94.38 107 MET B C 1
ATOM 2240 O O . MET B 1 107 ? -7.148 6.367 2.59 1 94.38 107 MET B O 1
ATOM 2244 N N . ALA B 1 108 ? -4.984 6.578 3.129 1 92.88 108 ALA B N 1
ATOM 2245 C CA . ALA B 1 108 ? -4.574 6.871 1.759 1 92.88 108 ALA B CA 1
ATOM 2246 C C . ALA B 1 108 ? -4.941 5.727 0.82 1 92.88 108 ALA B C 1
ATOM 2248 O O . ALA B 1 108 ? -5.531 5.945 -0.24 1 92.88 108 ALA B O 1
ATOM 2249 N N . SER B 1 109 ? -4.625 4.508 1.19 1 94.19 109 SER B N 1
ATOM 2250 C CA . SER B 1 109 ? -4.918 3.338 0.37 1 94.19 109 SER B CA 1
ATOM 2251 C C . SER B 1 109 ? -6.418 3.176 0.153 1 94.19 109 SER B C 1
ATOM 2253 O O . SER B 1 109 ? -6.863 2.896 -0.961 1 94.19 109 SER B O 1
ATOM 2255 N N . TRP B 1 110 ? -7.18 3.395 1.213 1 93.75 110 TRP B N 1
ATOM 2256 C CA . TRP B 1 110 ? -8.633 3.289 1.13 1 93.75 110 TRP B CA 1
ATOM 2257 C C . TRP B 1 110 ? -9.195 4.301 0.138 1 93.75 110 TRP B C 1
ATOM 2259 O O . TRP B 1 110 ? -10.039 3.961 -0.695 1 93.75 110 TRP B O 1
ATOM 2269 N N . MET B 1 111 ? -8.758 5.48 0.265 1 91.94 111 MET B N 1
ATOM 2270 C CA . MET B 1 111 ? -9.266 6.535 -0.61 1 91.94 111 MET B CA 1
ATOM 2271 C C . MET B 1 111 ? -8.906 6.254 -2.066 1 91.94 111 MET B C 1
ATOM 2273 O O . MET B 1 111 ? -9.711 6.488 -2.965 1 91.94 111 MET B O 1
ATOM 2277 N N . ILE B 1 112 ? -7.699 5.734 -2.301 1 91.06 112 ILE B N 1
ATOM 2278 C CA . ILE B 1 112 ? -7.27 5.367 -3.646 1 91.06 112 ILE B CA 1
ATOM 2279 C C . ILE B 1 112 ? -8.164 4.258 -4.191 1 91.06 112 ILE B C 1
ATOM 2281 O O . ILE B 1 112 ? -8.711 4.375 -5.293 1 91.06 112 ILE B O 1
ATOM 2285 N N . LEU B 1 113 ? -8.391 3.297 -3.445 1 92.19 113 LEU B N 1
ATOM 2286 C CA . LEU B 1 113 ? -9.109 2.102 -3.881 1 92.19 113 LEU B CA 1
ATOM 2287 C C . LEU B 1 113 ? -10.602 2.381 -4.02 1 92.19 113 LEU B C 1
ATOM 2289 O O . LEU B 1 113 ? -11.289 1.708 -4.785 1 92.19 113 LEU B O 1
ATOM 2293 N N . SER B 1 114 ? -11.078 3.387 -3.279 1 90.25 114 SER B N 1
ATOM 2294 C CA . SER B 1 114 ? -12.492 3.727 -3.346 1 90.25 114 SER B CA 1
ATOM 2295 C C . SER B 1 114 ? -12.773 4.703 -4.484 1 90.25 114 SER B C 1
ATOM 2297 O O . SER B 1 114 ? -13.922 5.129 -4.676 1 90.25 114 SER B O 1
ATOM 2299 N N . GLY B 1 115 ? -11.734 5.094 -5.203 1 86.25 115 GLY B N 1
ATOM 2300 C CA . GLY B 1 115 ? -11.922 5.922 -6.383 1 86.25 115 GLY B CA 1
ATOM 2301 C C . GLY B 1 115 ? -11.883 7.406 -6.086 1 86.25 115 GLY B C 1
ATOM 2302 O O . GLY B 1 115 ? -12.258 8.227 -6.926 1 86.25 115 GLY B O 1
ATOM 2303 N N . ASN B 1 116 ? -11.57 7.691 -4.859 1 82.12 116 ASN B N 1
ATOM 2304 C CA . ASN B 1 116 ? -11.422 9.094 -4.477 1 82.12 116 ASN B CA 1
ATOM 2305 C C . ASN B 1 116 ? -9.992 9.578 -4.672 1 82.12 116 ASN B C 1
ATOM 2307 O O . ASN B 1 116 ? -9.312 9.945 -3.707 1 82.12 116 ASN B O 1
ATOM 2311 N N . GLN B 1 117 ? -9.555 9.641 -5.898 1 71.06 117 GLN B N 1
ATOM 2312 C CA . GLN B 1 117 ? -8.148 9.906 -6.203 1 71.06 117 GLN B CA 1
ATOM 2313 C C . GLN B 1 117 ? -7.777 11.344 -5.867 1 71.06 117 GLN B C 1
ATOM 2315 O O . GLN B 1 117 ? -6.625 11.625 -5.52 1 71.06 117 GLN B O 1
ATOM 2320 N N . ASP B 1 118 ? -8.734 12.234 -5.969 1 77.88 118 ASP B N 1
ATOM 2321 C CA . ASP B 1 118 ? -8.469 13.641 -5.695 1 77.88 118 ASP B CA 1
ATOM 2322 C C . ASP B 1 118 ? -8.148 13.859 -4.215 1 77.88 118 ASP B C 1
ATOM 2324 O O . ASP B 1 118 ? -7.535 14.867 -3.85 1 77.88 118 ASP B O 1
ATOM 2328 N N . ALA B 1 119 ? -8.531 12.867 -3.512 1 73.44 119 ALA B N 1
ATOM 2329 C CA . ALA B 1 119 ? -8.375 13.016 -2.068 1 73.44 119 ALA B CA 1
ATOM 2330 C C . ALA B 1 119 ? -6.91 12.859 -1.658 1 73.44 119 ALA B C 1
ATOM 2332 O O . ALA B 1 119 ? -6.52 13.273 -0.562 1 73.44 119 ALA B O 1
ATOM 2333 N N . LEU B 1 12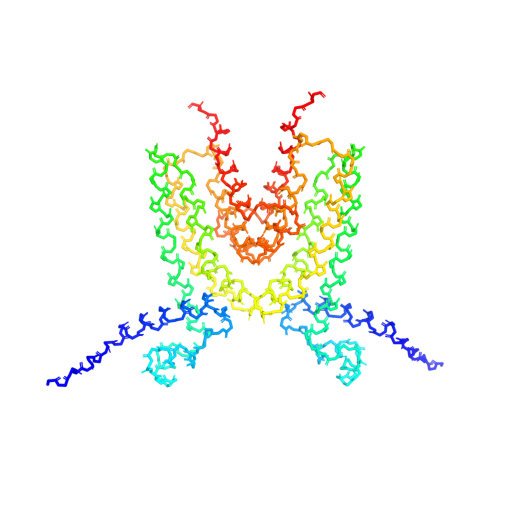0 ? -6.074 12.391 -2.594 1 80.75 120 LEU B N 1
ATOM 2334 C CA . LEU B 1 120 ? -4.66 12.219 -2.283 1 80.75 120 LEU B CA 1
ATOM 2335 C C . LEU B 1 120 ? -3.879 13.492 -2.572 1 80.75 120 LEU B C 1
ATOM 2337 O O . LEU B 1 120 ? -2.74 13.641 -2.123 1 80.75 120 LEU B O 1
ATOM 2341 N N . ASP B 1 121 ? -4.484 14.43 -3.213 1 87.75 121 ASP B N 1
ATOM 2342 C CA . ASP B 1 121 ? -3.793 15.625 -3.689 1 87.75 121 ASP B CA 1
ATOM 2343 C C . ASP B 1 121 ? -3.109 16.359 -2.539 1 87.75 121 ASP B C 1
ATOM 2345 O O . ASP B 1 121 ? -1.938 16.719 -2.641 1 87.75 121 ASP B O 1
ATOM 2349 N N . PRO B 1 122 ? -3.785 16.453 -1.465 1 80.25 122 PRO B N 1
ATOM 2350 C CA . PRO B 1 122 ? -3.137 17.172 -0.364 1 80.25 122 PRO B CA 1
ATOM 2351 C C . PRO B 1 122 ? -1.858 16.484 0.114 1 80.25 122 PRO B C 1
ATOM 2353 O O . PRO B 1 122 ? -0.887 17.156 0.465 1 80.25 122 PRO B O 1
ATOM 2356 N N . ILE B 1 123 ? -1.855 15.211 0.084 1 82.62 123 ILE B N 1
ATOM 2357 C CA . ILE B 1 123 ? -0.686 14.453 0.514 1 82.62 123 ILE B CA 1
ATOM 2358 C C . ILE B 1 123 ? 0.456 14.656 -0.48 1 82.62 123 ILE B C 1
ATOM 2360 O O . ILE B 1 123 ? 1.587 14.945 -0.084 1 82.62 123 ILE B O 1
ATOM 2364 N N . LEU B 1 124 ? 0.148 14.57 -1.709 1 91.19 124 LEU B N 1
ATOM 2365 C CA . LEU B 1 124 ? 1.137 14.719 -2.771 1 91.19 124 LEU B CA 1
ATOM 2366 C C . LEU B 1 124 ? 1.734 16.125 -2.768 1 91.19 124 LEU B C 1
ATOM 2368 O O . LEU B 1 124 ? 2.951 16.281 -2.889 1 91.19 124 LEU B O 1
ATOM 2372 N N . GLU B 1 125 ? 0.896 17.031 -2.545 1 89.94 125 GLU B N 1
ATOM 2373 C CA . GLU B 1 125 ? 1.346 18.422 -2.531 1 89.94 125 GLU B CA 1
ATOM 2374 C C . GLU B 1 125 ? 2.229 18.703 -1.317 1 89.94 125 GLU B C 1
ATOM 2376 O O . GLU B 1 125 ? 3.236 19.406 -1.426 1 89.94 125 GLU B O 1
ATOM 2381 N N . ALA B 1 126 ? 1.831 18.172 -0.228 1 87 126 ALA B N 1
ATOM 2382 C CA . ALA B 1 126 ? 2.607 18.375 0.992 1 87 126 ALA B CA 1
ATOM 2383 C C . ALA B 1 126 ? 4 17.766 0.865 1 87 126 ALA B C 1
ATOM 2385 O O . ALA B 1 126 ? 4.996 18.375 1.241 1 87 126 ALA B O 1
ATOM 2386 N N . ILE B 1 127 ? 4.098 16.625 0.307 1 90.25 127 ILE B N 1
ATOM 2387 C CA . ILE B 1 127 ? 5.375 15.938 0.149 1 90.25 127 ILE B CA 1
ATOM 2388 C C . ILE B 1 127 ? 6.23 16.672 -0.884 1 90.25 127 ILE B C 1
ATOM 2390 O O . ILE B 1 127 ? 7.43 16.859 -0.683 1 90.25 127 ILE B O 1
ATOM 2394 N N . HIS B 1 128 ? 5.586 17.062 -1.963 1 90.62 128 HIS B N 1
ATOM 2395 C CA . HIS B 1 128 ? 6.289 17.828 -2.986 1 90.62 128 HIS B CA 1
ATOM 2396 C C . HIS B 1 128 ? 6.906 19.094 -2.404 1 90.62 128 HIS B C 1
ATOM 2398 O O . HIS B 1 128 ? 8.078 19.391 -2.646 1 90.62 128 HIS B O 1
ATOM 2404 N N . ARG B 1 129 ? 6.152 19.797 -1.674 1 88.06 129 ARG B N 1
ATOM 2405 C CA . ARG B 1 129 ? 6.621 21.031 -1.054 1 88.06 129 ARG B CA 1
ATOM 2406 C C . ARG B 1 129 ? 7.797 20.766 -0.118 1 88.06 129 ARG B C 1
ATOM 2408 O O . ARG B 1 129 ? 8.781 21.5 -0.12 1 88.06 129 ARG B O 1
ATOM 2415 N N . LEU B 1 130 ? 7.723 19.703 0.652 1 86.69 130 LEU B N 1
ATOM 2416 C CA . LEU B 1 130 ? 8.797 19.344 1.577 1 86.69 130 LEU B CA 1
ATOM 2417 C C . LEU B 1 130 ? 10.078 19.031 0.823 1 86.69 130 LEU B C 1
ATOM 2419 O O . LEU B 1 130 ? 11.148 19.531 1.179 1 86.69 130 LEU B O 1
ATOM 2423 N N . VAL B 1 131 ? 9.969 18.25 -0.173 1 87.62 131 VAL B N 1
ATOM 2424 C CA . VAL B 1 131 ? 11.133 17.828 -0.942 1 87.62 131 VAL B CA 1
ATOM 2425 C C . VAL B 1 131 ? 11.75 19.047 -1.64 1 87.62 131 VAL B C 1
ATOM 2427 O O . VAL B 1 131 ? 12.977 19.172 -1.711 1 87.62 131 VAL B O 1
ATOM 2430 N N . ASP B 1 132 ? 10.914 19.922 -2.164 1 85.56 132 ASP B N 1
ATOM 2431 C CA . ASP B 1 132 ? 11.398 21.156 -2.787 1 85.56 132 ASP B CA 1
ATOM 2432 C C . ASP B 1 132 ? 12.18 22 -1.793 1 85.56 132 ASP B C 1
ATOM 2434 O O . ASP B 1 132 ? 13.234 22.547 -2.129 1 85.56 132 ASP B O 1
ATOM 2438 N N . ASP B 1 133 ? 11.68 22.062 -0.64 1 83.06 133 ASP B N 1
ATOM 2439 C CA . ASP B 1 133 ? 12.336 22.844 0.412 1 83.06 133 ASP B CA 1
ATOM 2440 C C . ASP B 1 133 ? 13.68 22.234 0.788 1 83.06 133 ASP B C 1
ATOM 2442 O O . ASP B 1 133 ? 14.664 22.953 0.99 1 83.06 133 ASP B O 1
ATOM 2446 N N . LEU B 1 134 ? 13.75 20.922 0.833 1 81.88 134 LEU B N 1
ATOM 2447 C CA . LEU B 1 134 ? 14.961 20.234 1.246 1 81.88 134 LEU B CA 1
ATOM 2448 C C . LEU B 1 134 ? 16 20.25 0.128 1 81.88 134 LEU B C 1
ATOM 2450 O O . LEU B 1 134 ? 17.203 20.156 0.389 1 81.88 134 LEU B O 1
ATOM 2454 N N . SER B 1 135 ? 15.578 20.281 -1.102 1 78.38 135 SER B N 1
ATOM 2455 C CA . SER B 1 135 ? 16.469 20.234 -2.254 1 78.38 135 SER B CA 1
ATOM 2456 C C . SER B 1 135 ? 17.141 21.578 -2.482 1 78.38 135 SER B C 1
ATOM 2458 O O . SER B 1 135 ? 18.188 21.656 -3.143 1 78.38 135 SER B O 1
ATOM 2460 N N . GLU B 1 136 ? 16.562 22.734 -2.301 1 71.5 136 GLU B N 1
ATOM 2461 C CA . GLU B 1 136 ? 17.094 24.078 -2.557 1 71.5 136 GLU B CA 1
ATOM 2462 C C . GLU B 1 136 ? 18.5 24.219 -1.983 1 71.5 136 GLU B C 1
ATOM 2464 O O . GLU B 1 136 ? 19.328 24.953 -2.541 1 71.5 136 GLU B O 1
ATOM 2469 N N . GLY B 1 137 ? 18.969 23.5 -1.017 1 58.41 137 GLY B N 1
ATOM 2470 C CA . GLY B 1 137 ? 20.312 23.688 -0.475 1 58.41 137 GLY B CA 1
ATOM 2471 C C . GLY B 1 137 ? 21.266 22.578 -0.856 1 58.41 137 GLY B C 1
ATOM 2472 O O . GLY B 1 137 ? 22.406 22.562 -0.41 1 58.41 137 GLY B O 1
ATOM 2473 N N . HIS B 1 138 ? 20.812 21.609 -1.593 1 58.81 138 HIS B N 1
ATOM 2474 C CA . HIS B 1 138 ? 21.688 20.453 -1.791 1 58.81 138 HIS B CA 1
ATOM 2475 C C . HIS B 1 138 ? 22.156 20.359 -3.236 1 58.81 138 HIS B C 1
ATOM 2477 O O . HIS B 1 138 ? 21.438 20.719 -4.16 1 58.81 138 HIS B O 1
ATOM 2483 N N . GLU B 1 139 ? 23.5 20.188 -3.41 1 52.97 139 GLU B N 1
ATOM 2484 C CA . GLU B 1 139 ? 24.172 20.016 -4.699 1 52.97 139 GLU B CA 1
ATOM 2485 C C . GLU B 1 139 ? 23.625 18.812 -5.453 1 52.97 139 GLU B C 1
ATOM 2487 O O . GLU B 1 139 ? 23.203 17.828 -4.836 1 52.97 139 GLU B O 1
ATOM 2492 N N . PRO B 1 140 ? 23.312 18.922 -6.719 1 50.88 140 PRO B N 1
ATOM 2493 C CA . PRO B 1 140 ? 22.703 17.984 -7.664 1 50.88 140 PRO B CA 1
ATOM 2494 C C . PRO B 1 140 ? 23.281 16.562 -7.547 1 50.88 140 PRO B C 1
ATOM 2496 O O . PRO B 1 140 ? 22.641 15.594 -7.953 1 50.88 140 PRO B O 1
ATOM 2499 N N . GLY B 1 141 ? 24.594 16.375 -7.27 1 47.78 141 GLY B N 1
ATOM 2500 C CA . GLY B 1 141 ? 25.266 15.094 -7.48 1 47.78 141 GLY B CA 1
ATOM 2501 C C . GLY B 1 141 ? 24.688 13.977 -6.637 1 47.78 141 GLY B C 1
ATOM 2502 O O . GLY B 1 141 ? 24.984 12.805 -6.863 1 47.78 141 GLY B O 1
ATOM 2503 N N . ARG B 1 142 ? 24.281 14.109 -5.355 1 50.66 142 ARG B N 1
ATOM 2504 C CA . ARG B 1 142 ? 24 13.023 -4.418 1 50.66 142 ARG B CA 1
ATOM 2505 C C . ARG B 1 142 ? 22.625 12.422 -4.672 1 50.66 142 ARG B C 1
ATOM 2507 O O . ARG B 1 142 ? 21.75 13.078 -5.234 1 50.66 142 ARG B O 1
ATOM 2514 N N . SER B 1 143 ? 22.375 11.172 -4.43 1 58.75 143 SER B N 1
ATOM 2515 C CA . SER B 1 143 ? 21.078 10.523 -4.543 1 58.75 143 SER B CA 1
ATOM 2516 C C . SER B 1 143 ? 19.938 11.523 -4.355 1 58.75 143 SER B C 1
ATOM 2518 O O . SER B 1 143 ? 19.969 12.344 -3.436 1 58.75 143 SER B O 1
ATOM 2520 N N . SER B 1 144 ? 19.156 11.734 -5.492 1 78 144 SER B N 1
ATOM 2521 C CA . SER B 1 144 ? 18.141 12.781 -5.523 1 78 144 SER B CA 1
ATOM 2522 C C . SER B 1 144 ? 17.094 12.578 -4.43 1 78 144 SER B C 1
ATOM 2524 O O . SER B 1 144 ? 16.641 11.453 -4.199 1 78 144 SER B O 1
ATOM 2526 N N . ILE B 1 145 ? 17.203 13.43 -3.43 1 85 145 ILE B N 1
ATOM 2527 C CA . ILE B 1 145 ? 16.203 13.484 -2.377 1 85 145 ILE B CA 1
ATOM 2528 C C . ILE B 1 145 ? 14.844 13.062 -2.938 1 85 145 ILE B C 1
ATOM 2530 O O . ILE B 1 145 ? 14.039 12.445 -2.234 1 85 145 ILE B O 1
ATOM 2534 N N . HIS B 1 146 ? 14.648 13.211 -4.211 1 91.25 146 HIS B N 1
ATOM 2535 C CA . HIS B 1 146 ? 13.383 12.844 -4.836 1 91.25 146 HIS B CA 1
ATOM 2536 C C . HIS B 1 146 ? 13.227 11.328 -4.91 1 91.25 146 HIS B C 1
ATOM 2538 O O . HIS B 1 146 ? 12.172 10.797 -4.555 1 91.25 146 HIS B O 1
ATOM 2544 N N . GLU B 1 147 ? 14.312 10.68 -5.277 1 92.44 147 GLU B N 1
ATOM 2545 C CA . GLU B 1 147 ? 14.266 9.227 -5.379 1 92.44 147 GLU B CA 1
ATOM 2546 C C . GLU B 1 147 ? 14.164 8.578 -4 1 92.44 147 GLU B C 1
ATOM 2548 O O . GLU B 1 147 ? 13.422 7.617 -3.812 1 92.44 147 GLU B O 1
ATOM 2553 N N . GLU B 1 148 ? 14.852 9.141 -3.064 1 89.25 148 GLU B N 1
ATOM 2554 C CA . GLU B 1 148 ? 14.844 8.625 -1.698 1 89.25 148 GLU B CA 1
ATOM 2555 C C . GLU B 1 148 ? 13.461 8.773 -1.068 1 89.25 148 GLU B C 1
ATOM 2557 O O . GLU B 1 148 ? 12.984 7.863 -0.386 1 89.25 148 GLU B O 1
ATOM 2562 N N . THR B 1 149 ? 12.938 9.914 -1.305 1 91.56 149 THR B N 1
ATOM 2563 C CA . THR B 1 149 ? 11.594 10.172 -0.784 1 91.56 149 THR B CA 1
ATOM 2564 C C . THR B 1 149 ? 10.586 9.203 -1.386 1 91.56 149 THR B C 1
ATOM 2566 O O . THR B 1 149 ? 9.766 8.625 -0.667 1 91.56 149 THR B O 1
ATOM 2569 N N . LEU B 1 150 ? 10.648 8.984 -2.688 1 95.06 150 LEU B N 1
ATOM 2570 C CA . LEU B 1 150 ? 9.75 8.047 -3.357 1 95.06 150 LEU B CA 1
ATOM 2571 C C . LEU B 1 150 ? 9.859 6.656 -2.75 1 95.06 150 LEU B C 1
ATOM 2573 O O . LEU B 1 150 ? 8.852 6.055 -2.371 1 95.06 150 LEU B O 1
ATOM 2577 N N . GLN B 1 151 ? 11.062 6.191 -2.623 1 94.5 151 GLN B N 1
ATOM 2578 C CA . GLN B 1 151 ? 11.297 4.852 -2.096 1 94.5 151 GLN B CA 1
ATOM 2579 C C . GLN B 1 151 ? 10.781 4.727 -0.666 1 94.5 151 GLN B C 1
ATOM 2581 O O . GLN B 1 151 ? 10.133 3.734 -0.319 1 94.5 151 GLN B O 1
ATOM 2586 N N . LEU B 1 152 ? 11.102 5.734 0.132 1 94.19 152 LEU B N 1
ATOM 2587 C CA . LEU B 1 152 ? 10.719 5.719 1.539 1 94.19 152 LEU B CA 1
ATOM 2588 C C . LEU B 1 152 ? 9.203 5.711 1.688 1 94.19 152 LEU B C 1
ATOM 2590 O O . LEU B 1 152 ? 8.648 4.914 2.451 1 94.19 152 LEU B O 1
ATOM 2594 N N . VAL B 1 153 ? 8.523 6.531 0.937 1 95.69 153 VAL B N 1
ATOM 2595 C CA . VAL B 1 153 ? 7.074 6.66 1.024 1 95.69 153 VAL B CA 1
ATOM 2596 C C . VAL B 1 153 ? 6.414 5.367 0.554 1 95.69 153 VAL B C 1
ATOM 2598 O O . VAL B 1 153 ? 5.512 4.848 1.217 1 95.69 153 VAL B O 1
ATOM 2601 N N . LEU B 1 154 ? 6.863 4.816 -0.556 1 97.12 154 LEU B N 1
ATOM 2602 C CA . LEU B 1 154 ? 6.25 3.609 -1.103 1 97.12 154 LEU B CA 1
ATOM 2603 C C . LEU B 1 154 ? 6.477 2.418 -0.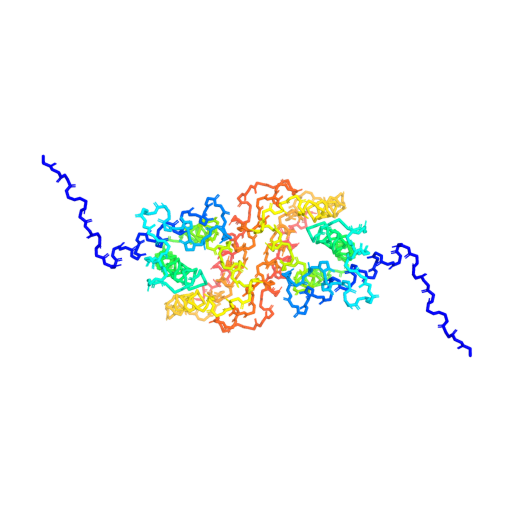18 1 97.12 154 LEU B C 1
ATOM 2605 O O . LEU B 1 154 ? 5.57 1.608 0.033 1 97.12 154 LEU B O 1
ATOM 2609 N N . THR B 1 155 ? 7.68 2.301 0.374 1 97.25 155 THR B N 1
ATOM 2610 C CA . THR B 1 155 ? 7.973 1.206 1.293 1 97.25 155 THR B CA 1
ATOM 2611 C C . THR B 1 155 ? 7.16 1.345 2.576 1 97.25 155 THR B C 1
ATOM 2613 O O . THR B 1 155 ? 6.629 0.359 3.09 1 97.25 155 THR B O 1
ATOM 2616 N N . ALA B 1 156 ? 7.086 2.562 3.072 1 96.75 156 ALA B N 1
ATOM 2617 C CA . ALA B 1 156 ? 6.316 2.801 4.289 1 96.75 156 ALA B CA 1
ATOM 2618 C C . ALA B 1 156 ? 4.844 2.463 4.082 1 96.75 156 ALA B C 1
ATOM 2620 O O . ALA B 1 156 ? 4.195 1.896 4.965 1 96.75 156 ALA B O 1
ATOM 2621 N N . LEU B 1 157 ? 4.344 2.861 2.932 1 96.81 157 LEU B N 1
ATOM 2622 C CA . LEU B 1 157 ? 2.955 2.537 2.617 1 96.81 157 LEU B CA 1
ATOM 2623 C C . LEU B 1 157 ? 2.75 1.026 2.561 1 96.81 157 LEU B C 1
ATOM 2625 O O . LEU B 1 157 ? 1.818 0.499 3.172 1 96.81 157 LEU B O 1
ATOM 2629 N N . GLY B 1 158 ? 3.562 0.32 1.803 1 97.56 158 GLY B N 1
ATOM 2630 C CA . GLY B 1 158 ? 3.477 -1.132 1.759 1 97.56 158 GLY B CA 1
ATOM 2631 C C . GLY B 1 158 ? 3.594 -1.777 3.127 1 97.56 158 GLY B C 1
ATOM 2632 O O . GLY B 1 158 ? 2.875 -2.732 3.432 1 97.56 158 GLY B O 1
ATOM 2633 N N . ASP B 1 159 ? 4.465 -1.246 3.953 1 98.06 159 ASP B N 1
ATOM 2634 C CA . ASP B 1 159 ? 4.688 -1.787 5.289 1 98.06 159 ASP B CA 1
ATOM 2635 C C . ASP B 1 159 ? 3.467 -1.579 6.18 1 98.06 159 ASP B C 1
ATOM 2637 O O . ASP B 1 159 ? 3.125 -2.445 6.988 1 98.06 159 ASP B O 1
ATOM 2641 N N . ALA B 1 160 ? 2.928 -0.451 6.051 1 96.38 160 ALA B N 1
ATOM 2642 C CA . ALA B 1 160 ? 1.736 -0.158 6.84 1 96.38 160 ALA B CA 1
ATOM 2643 C C . ALA B 1 160 ? 0.631 -1.174 6.566 1 96.38 160 ALA B C 1
ATOM 2645 O O . ALA B 1 160 ? -0.163 -1.493 7.453 1 96.38 160 ALA B O 1
ATOM 2646 N N . LEU B 1 161 ? 0.576 -1.672 5.359 1 95.06 161 LEU B N 1
ATOM 2647 C CA . LEU B 1 161 ? -0.51 -2.561 4.961 1 95.06 161 LEU B CA 1
ATOM 2648 C C . LEU B 1 161 ? -0.123 -4.02 5.176 1 95.06 161 LEU B C 1
ATOM 2650 O O . LEU B 1 161 ? -0.878 -4.785 5.781 1 95.06 161 LEU B O 1
ATOM 2654 N N . LEU B 1 162 ? 1.087 -4.336 4.746 1 95.12 162 LEU B N 1
ATOM 2655 C CA . LEU B 1 162 ? 1.405 -5.754 4.605 1 95.12 162 LEU B CA 1
ATOM 2656 C C . LEU B 1 162 ? 2.684 -6.102 5.359 1 95.12 162 LEU B C 1
ATOM 2658 O O . LEU B 1 162 ? 3.051 -7.273 5.457 1 95.12 162 LEU B O 1
ATOM 2662 N N . GLY B 1 163 ? 3.348 -5.18 5.945 1 96.31 163 GLY B N 1
ATOM 2663 C CA . GLY B 1 163 ? 4.668 -5.375 6.52 1 96.31 163 GLY B CA 1
ATOM 2664 C C . GLY B 1 163 ? 4.691 -6.41 7.629 1 96.31 163 GLY B C 1
ATOM 2665 O O . GLY B 1 163 ? 5.566 -7.277 7.656 1 96.31 163 GLY B O 1
ATOM 2666 N N . GLY B 1 164 ? 3.725 -6.332 8.562 1 94.94 164 GLY B N 1
ATOM 2667 C CA . GLY B 1 164 ? 3.678 -7.242 9.695 1 94.94 164 GLY B CA 1
ATOM 2668 C C . GLY B 1 164 ? 3.506 -8.695 9.289 1 94.94 164 GLY B C 1
ATOM 2669 O O . GLY B 1 164 ? 4.41 -9.508 9.484 1 94.94 164 GLY B O 1
ATOM 2670 N N . PRO B 1 165 ? 2.389 -9 8.641 1 94.44 165 PRO B N 1
ATOM 2671 C CA . PRO B 1 165 ? 2.148 -10.383 8.219 1 94.44 165 PRO B CA 1
ATOM 2672 C C . PRO B 1 165 ? 3.232 -10.914 7.277 1 94.44 165 PRO B C 1
ATOM 2674 O O . PRO B 1 165 ? 3.619 -12.078 7.371 1 94.44 165 PRO B O 1
ATOM 2677 N N . MET B 1 166 ? 3.768 -10.086 6.391 1 95.25 166 MET B N 1
ATOM 2678 C CA . MET B 1 166 ? 4.785 -10.523 5.438 1 95.25 166 MET B CA 1
ATOM 2679 C C . MET B 1 166 ? 6.105 -10.812 6.145 1 95.25 166 MET B C 1
ATOM 2681 O O . MET B 1 166 ? 6.762 -11.812 5.855 1 95.25 166 MET B O 1
ATOM 2685 N N . ALA B 1 167 ? 6.512 -9.891 7.059 1 96.44 167 ALA B N 1
ATOM 2686 C CA . ALA B 1 167 ? 7.719 -10.141 7.84 1 96.44 167 ALA B CA 1
ATOM 2687 C C . ALA B 1 167 ? 7.609 -11.453 8.609 1 96.44 167 ALA B C 1
ATOM 2689 O O . ALA B 1 167 ? 8.547 -12.25 8.625 1 96.44 167 ALA B O 1
ATOM 2690 N N . LYS B 1 168 ? 6.484 -11.695 9.211 1 95.31 168 LYS B N 1
ATOM 2691 C CA . LYS B 1 168 ? 6.254 -12.938 9.945 1 95.31 168 LYS B CA 1
ATOM 2692 C C . LYS B 1 168 ? 6.344 -14.148 9.023 1 95.31 168 LYS B C 1
ATOM 2694 O O . LYS B 1 168 ? 7.004 -15.133 9.352 1 95.31 168 LYS B O 1
ATOM 2699 N N . ALA B 1 169 ? 5.711 -14.094 7.902 1 93.25 169 ALA B N 1
ATOM 2700 C CA . ALA B 1 169 ? 5.719 -15.195 6.938 1 93.25 169 ALA B CA 1
ATOM 2701 C C . ALA B 1 169 ? 7.137 -15.508 6.469 1 93.25 169 ALA B C 1
ATOM 2703 O O . ALA B 1 169 ? 7.457 -16.656 6.172 1 93.25 169 ALA B O 1
ATOM 2704 N N . LE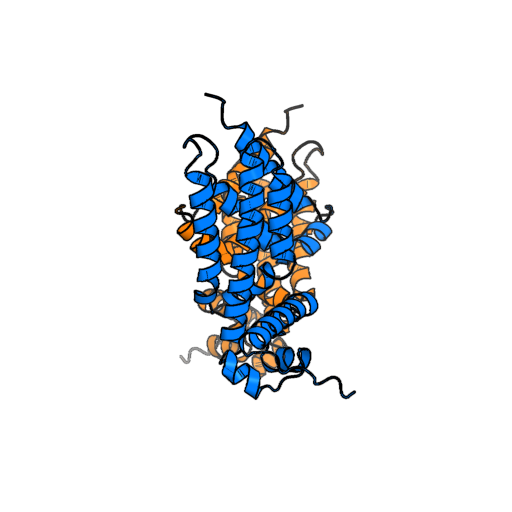U B 1 170 ? 7.949 -14.5 6.41 1 93.88 170 LEU B N 1
ATOM 2705 C CA . LEU B 1 170 ? 9.305 -14.672 5.891 1 93.88 170 LEU B CA 1
ATOM 2706 C C . LEU B 1 170 ? 10.289 -14.93 7.02 1 93.88 170 LEU B C 1
ATOM 2708 O O . LEU B 1 170 ? 11.5 -15.016 6.789 1 93.88 170 LEU B O 1
ATOM 2712 N N . GLY B 1 171 ? 9.773 -14.977 8.281 1 93.69 171 GLY B N 1
ATOM 2713 C CA . GLY B 1 171 ? 10.617 -15.266 9.43 1 93.69 171 GLY B CA 1
ATOM 2714 C C . GLY B 1 171 ? 11.547 -14.125 9.797 1 93.69 171 GLY B C 1
ATOM 2715 O O . GLY B 1 171 ? 12.672 -14.344 10.234 1 93.69 171 GLY B O 1
ATOM 2716 N N . LEU B 1 172 ? 11.117 -12.914 9.547 1 95.31 172 LEU B N 1
ATOM 2717 C CA . LEU B 1 172 ? 11.922 -11.727 9.797 1 95.31 172 LEU B CA 1
ATOM 2718 C C . LEU B 1 172 ? 11.352 -10.922 10.961 1 95.31 172 LEU B C 1
ATOM 2720 O O . LEU B 1 172 ? 10.148 -10.969 11.227 1 95.31 172 LEU B O 1
ATOM 2724 N N . PRO B 1 173 ? 12.234 -10.188 11.672 1 97.06 173 PRO B N 1
ATOM 2725 C CA . PRO B 1 173 ? 11.711 -9.242 12.664 1 97.06 173 PRO B CA 1
ATOM 2726 C C . PRO B 1 173 ? 10.773 -8.203 12.055 1 97.06 173 PRO B C 1
ATOM 2728 O O . PRO B 1 173 ? 10.969 -7.781 10.914 1 97.06 173 PRO B O 1
ATOM 2731 N N . ARG B 1 174 ? 9.82 -7.711 12.844 1 97.19 174 ARG B N 1
ATOM 2732 C CA . ARG B 1 174 ? 8.812 -6.766 12.383 1 97.19 174 ARG B CA 1
ATOM 2733 C C . ARG B 1 174 ? 9.453 -5.48 11.867 1 97.19 174 ARG B C 1
ATOM 2735 O O . ARG B 1 174 ? 8.953 -4.867 10.922 1 97.19 174 ARG B O 1
ATOM 2742 N N . GLU B 1 175 ? 10.617 -5.129 12.367 1 96.88 175 GLU B N 1
ATOM 2743 C CA . GLU B 1 175 ? 11.242 -3.842 12.078 1 96.88 175 GLU B CA 1
ATOM 2744 C C . GLU B 1 175 ? 12.133 -3.926 10.836 1 96.88 175 GLU B C 1
ATOM 2746 O O . GLU B 1 175 ? 12.75 -2.936 10.445 1 96.88 175 GLU B O 1
ATOM 2751 N N . THR B 1 176 ? 12.156 -5.027 10.18 1 96.25 176 THR B N 1
ATOM 2752 C CA . THR B 1 176 ? 13.094 -5.262 9.086 1 96.25 176 THR B CA 1
ATOM 2753 C C . THR B 1 176 ? 12.891 -4.246 7.965 1 96.25 176 THR B C 1
ATOM 2755 O O . THR B 1 176 ? 13.852 -3.693 7.438 1 96.25 176 THR B O 1
ATOM 2758 N N . ALA B 1 177 ? 11.648 -3.998 7.59 1 96.69 177 ALA B N 1
ATOM 2759 C CA . ALA B 1 177 ? 11.383 -3.037 6.523 1 96.69 177 ALA B CA 1
ATOM 2760 C C . ALA B 1 177 ? 11.961 -1.665 6.863 1 96.69 177 ALA B C 1
ATOM 2762 O O . ALA B 1 177 ? 12.539 -0.997 6.008 1 96.69 177 ALA B O 1
ATOM 2763 N N . ARG B 1 178 ? 11.773 -1.292 8.109 1 96.38 178 ARG B N 1
ATOM 2764 C CA . ARG B 1 178 ? 12.297 -0.015 8.586 1 96.38 178 ARG B CA 1
ATOM 2765 C C . ARG B 1 178 ? 13.82 0.011 8.523 1 96.38 178 ARG B C 1
ATOM 2767 O O . ARG B 1 178 ? 14.406 1.006 8.094 1 96.38 178 ARG B O 1
ATOM 2774 N N . GLU B 1 179 ? 14.43 -1 8.945 1 95.31 179 GLU B N 1
ATOM 2775 C CA . GLU B 1 179 ? 15.891 -1.096 8.93 1 95.31 179 GLU B CA 1
ATOM 2776 C C . GLU B 1 179 ? 16.422 -1.057 7.5 1 95.31 179 GLU B C 1
ATOM 2778 O O . GLU B 1 179 ? 17.453 -0.435 7.238 1 95.31 179 GLU B O 1
ATOM 2783 N N . LEU B 1 180 ? 15.773 -1.729 6.609 1 92.25 180 LEU B N 1
ATOM 2784 C CA . LEU B 1 180 ? 16.203 -1.738 5.215 1 92.25 180 LEU B CA 1
ATOM 2785 C C . LEU B 1 180 ? 16.047 -0.351 4.594 1 92.25 180 LEU B C 1
ATOM 2787 O O . LEU B 1 180 ? 16.906 0.073 3.811 1 92.25 180 LEU B O 1
ATOM 2791 N N . ALA B 1 181 ? 14.969 0.34 4.934 1 93.44 181 ALA B N 1
ATOM 2792 C CA . ALA B 1 181 ? 14.789 1.708 4.457 1 93.44 181 ALA B CA 1
ATOM 2793 C C . ALA B 1 181 ? 15.898 2.621 4.969 1 93.44 181 ALA B C 1
ATOM 2795 O O . ALA B 1 181 ? 16.391 3.475 4.23 1 93.44 181 ALA B O 1
ATOM 2796 N N . LEU B 1 182 ? 16.234 2.422 6.219 1 91.25 182 LEU B N 1
ATOM 2797 C CA . LEU B 1 182 ? 17.312 3.209 6.812 1 91.25 182 LEU B CA 1
ATOM 2798 C C . LEU B 1 182 ? 18.625 2.951 6.098 1 91.25 182 LEU B C 1
ATOM 2800 O O . LEU B 1 182 ? 19.344 3.893 5.762 1 91.25 182 LEU B O 1
ATOM 2804 N N . LYS B 1 183 ? 18.938 1.691 5.844 1 87.06 183 LYS B N 1
ATOM 2805 C CA . LYS B 1 183 ? 20.156 1.319 5.141 1 87.06 183 LYS B CA 1
ATOM 2806 C C . LYS B 1 183 ? 20.219 1.955 3.754 1 87.06 183 LYS B C 1
ATOM 2808 O O . LYS B 1 183 ? 21.266 2.449 3.334 1 87.06 183 LYS B O 1
ATOM 2813 N N . SER B 1 184 ? 19.125 1.959 3.082 1 84.56 184 SER B N 1
ATOM 2814 C CA . SER B 1 184 ? 19.047 2.539 1.746 1 84.56 184 SER B CA 1
ATOM 2815 C C . SER B 1 184 ? 19.297 4.047 1.783 1 84.56 184 SER B C 1
ATOM 2817 O O . SER B 1 184 ? 19.984 4.586 0.926 1 84.56 184 SER B O 1
ATOM 2819 N N . LEU B 1 185 ? 18.703 4.688 2.766 1 82 185 LEU B N 1
ATOM 2820 C CA . LEU B 1 185 ? 18.859 6.133 2.895 1 82 185 LEU B CA 1
ATOM 2821 C C . LEU B 1 185 ? 20.297 6.504 3.229 1 82 185 LEU B C 1
ATOM 2823 O O . LEU B 1 185 ? 20.844 7.473 2.689 1 82 185 LEU B O 1
ATOM 2827 N N . VAL B 1 186 ? 20.938 5.695 4.066 1 76.94 186 VAL B N 1
ATOM 2828 C CA . VAL B 1 186 ? 22.312 5.957 4.504 1 76.94 186 VAL B CA 1
ATOM 2829 C C . VAL B 1 186 ? 23.281 5.695 3.354 1 76.94 186 VAL B C 1
ATOM 2831 O O . VAL B 1 186 ? 24.234 6.457 3.146 1 76.94 186 VAL B O 1
ATOM 2834 N N . MET B 1 187 ? 23.078 4.648 2.607 1 71.62 187 MET B N 1
ATOM 2835 C CA . MET B 1 187 ? 23.953 4.301 1.489 1 71.62 187 MET B CA 1
ATOM 2836 C C . MET B 1 187 ? 23.906 5.371 0.407 1 71.62 187 MET B C 1
ATOM 2838 O O . MET B 1 187 ? 24.922 5.645 -0.246 1 71.62 187 MET B O 1
ATOM 2842 N N . SER B 1 188 ? 22.766 5.918 0.201 1 66.62 188 SER B N 1
ATOM 2843 C CA . SER B 1 188 ? 22.625 6.984 -0.784 1 66.62 188 SER B CA 1
ATOM 2844 C C . SER B 1 188 ? 23.422 8.227 -0.372 1 66.62 188 SER B C 1
ATOM 2846 O O . SER B 1 188 ? 23.875 8.984 -1.227 1 66.62 188 SER B O 1
ATOM 2848 N N . HIS B 1 189 ? 23.484 8.383 0.907 1 62.75 189 HIS B N 1
ATOM 2849 C CA . HIS B 1 189 ? 24.234 9.539 1.4 1 62.75 189 HIS B CA 1
ATOM 2850 C C . HIS B 1 189 ? 25.734 9.273 1.387 1 62.75 189 HIS B C 1
ATOM 2852 O O . HIS B 1 189 ? 26.531 10.211 1.29 1 62.75 189 HIS B O 1
ATOM 2858 N N . LEU B 1 190 ? 26.078 7.992 1.485 1 52.75 190 LEU B N 1
ATOM 2859 C CA . LEU B 1 190 ? 27.484 7.629 1.467 1 52.75 190 LEU B CA 1
ATOM 2860 C C . LEU B 1 190 ? 28.031 7.617 0.04 1 52.75 190 LEU B C 1
ATOM 2862 O O . LEU B 1 190 ? 29.219 7.867 -0.181 1 52.75 190 LEU B O 1
ATOM 2866 N N . SER B 1 191 ? 27.375 7.133 -0.897 1 47.72 191 SER B N 1
ATOM 2867 C CA . SER B 1 191 ? 27.844 7.062 -2.275 1 47.72 191 SER B CA 1
ATOM 2868 C C . SER B 1 191 ? 27.969 8.453 -2.891 1 47.72 191 SER B C 1
ATOM 2870 O O . SER B 1 191 ? 28.328 8.594 -4.062 1 47.72 191 SER B O 1
ATOM 2872 N N . SER B 1 192 ? 27.547 9.492 -2.248 1 43.09 192 SER B N 1
ATOM 2873 C CA . SER B 1 192 ? 27.891 10.812 -2.758 1 43.09 192 SER B CA 1
ATOM 2874 C C . SER B 1 192 ? 29.359 11.148 -2.494 1 43.09 192 SER B C 1
ATOM 2876 O O . SER B 1 192 ? 29.766 11.273 -1.339 1 43.09 192 SER B O 1
ATOM 2878 N N . PRO B 1 193 ? 30.156 10.75 -3.479 1 37.03 193 PRO B N 1
ATOM 2879 C CA . PRO B 1 193 ? 31.562 11.109 -3.275 1 37.03 193 PRO B CA 1
ATOM 2880 C C . PRO B 1 193 ? 31.75 12.586 -2.918 1 37.03 193 PRO B C 1
ATOM 2882 O O . PRO B 1 193 ? 30.953 13.43 -3.346 1 37.03 193 PRO B O 1
ATOM 2885 N N . ALA B 1 194 ? 32.344 12.922 -1.662 1 35.34 194 ALA B N 1
ATOM 2886 C CA . ALA B 1 194 ? 32.938 14.227 -1.377 1 35.34 194 ALA B CA 1
ATOM 2887 C C . ALA B 1 194 ? 33.688 14.75 -2.58 1 35.34 194 ALA B C 1
ATOM 2889 O O . ALA B 1 194 ? 34.688 14.148 -2.998 1 35.34 194 ALA B O 1
ATOM 2890 N N . VAL B 1 195 ? 32.969 15.289 -3.613 1 27.34 195 VAL B N 1
ATOM 2891 C CA . VAL B 1 195 ? 33.875 16.141 -4.379 1 27.34 195 VAL B CA 1
ATOM 2892 C C . VAL B 1 195 ? 34.312 17.328 -3.525 1 27.34 195 VAL B C 1
ATOM 2894 O O . VAL B 1 195 ? 33.5 17.891 -2.77 1 27.34 195 VAL B O 1
#

Foldseek 3Di:
DPPPPPDDDLVRVLVQLLVLLLVQCQVPNNVCQFLCNSCVVVVHHSVSSCVNQVGSLSSLLVNLLVLLQVLLVVLLVVLVVCVVPVVDVLVSLVSLLVSLLSRNLRSQVVCVVVVVPVSCVSNVVSLVVSLVVSPVPDDPQFDRSVVLSVVSNVLSSCLSPCQQVVCVVVVHDSCVSSVVSSVVVVVSRVPRPPD/DPPPPPDDDLVSVLVQLLVLLLVQCQVPNNVCQFLCNSCVVVVHHSVSSCVNQVGSLSSLLVNLLVLLQVLLVVLLVVLVVCVVPPVDVLVSLVSLLVSLLSRNLRSQVVCVVVVVPVSCVSNVVSLVVSLVVSCVPDDPQFDRSVVLSVVSNVLSSCLSPCQQVVCVVVVHDSCVSSVVSSVVVVVSVVPRPPD

Nearest PDB structures (foldseek):
  5gpa-assembly1_A  TM=7.009E-01  e=5.265E-04  Halalkalibacterium halodurans C-125
  3aqt-assembly1_B  TM=6.103E-01  e=1.864E-03  Corynebacterium glutamicum ATCC 13032
  2f07-assembly1_B  TM=5.828E-01  e=1.546E-03  Bacillus subtilis subsp. subtilis str. 168
  6o6o-assembly1_B  TM=5.447E-01  e=1.223E-03  Mycobacterium tuberculosis
  3bhq-assembly1_B  TM=5.780E-01  e=4.756E-03  Mesorhizobium japonicum MAFF 303099

InterPro domains:
  IPR001647 DNA-binding HTH domain, TetR-type [PF00440] (18-62)
  IPR001647 DNA-binding HTH domain, TetR-type [PS50977] (11-71)
  IPR009057 Homedomain-like superfamily [SSF46689] (4-80)
  IPR050109 HTH-type, TetR-like transcriptional regulator [PTHR30055] (1-175)